Protein AF-M0MGM1-F1 (afdb_monomer_lite)

Sequence (401 aa):
MALGSRSSIDGRGARTNIEGAFANRRKSNYYCATPTTVWRVGTTRRAETRGRCGGGNDGGSGGGRSMRVAVVAGSTATARIEGISAAGADPAVMAHTPSADCEIVAYGRPVRSPVVPVSPSGCPTPAVVTRAVRELAGFETVVIDAGLAEPTAAPTVAVDAEPGRDVRTGRAVPGAREIFTAAEEYGRSLPDDELVIGETIPGGTTTARCVLAALGERRATSSSLPENPIALKRRVVGEALDTAEIAAGGAAGTPIAAVRAVGDPVLAAVAGLVTGATAGGTEVTLAGGTQLCAAAALARHAGVDAPLSLATTSFLAADKSADVEGLADDLGLDLTVTDPGFDRESHPALDAYVAGEAKEGVGMGGALALAERRGIPMADVRDHVVTIHDRLLATGSGVES

Secondary structure (DSSP, 8-state):
-------------------------------------EEE-----------------------PPPEEEEEEE--BGGGGSTTS-STTSSHHHHHHHHHHHHHHHHHSS-SSSSS--B-TT-PBPTHHHHHHHHHHH--EEEEEES--SS--SS-EEE--PPPBPPGGGS-S-TTHHHHHHHHHHHHHH---SEEEEEEE-TTHHHHHHHHHHHHT-------SSSS--HHHHHHHHHHHHHHTT--TTTTTT-HHHHHHHH--HHHHHHHHHHHHHHHTT-EEEEESSHHHHHHHHHHHHTT--S-EEEEEEHHHHH-TTT-HHHHHHHTTEEEEEE---GGGS--HHHHHHHTTSS-S-TTHHHHHHHHHHTT--HHHHHHHHHHHHHHHHHHHTT---

InterPro domains:
  IPR002805 Nicotinate-nucleotide-dimethylbenzimidazole phosphoribosyltransferase, archaeal type [MF_01086] (20-401)
  IPR002805 Nicotinate-nucleotide-dimethylbenzimidazole phosphoribosyltransferase, archaeal type [PTHR38811] (68-394)
  IPR002805 Nicotinate-nucleotide-dimethylbenzimidazole phosphoribosyltransferase, archaeal type [TIGR00303] (69-385)
  IPR003200 Nicotinate-nucleotide-dimethylbenzimidazole phosphoribosyltransferase [PF02277] (136-301)
  IPR036087 Nicotinate-nucleotide-dimethylbenzimidazole phosphoribosyltransferase-like superfamily [G3DSA:3.40.50.10210] (63-395)
  IPR036087 Nicotinate-nucleotide-dimethylbenzimidazole phosphoribosyltransferase-like superfamily [SSF52733] (82-381)

pLDDT: mean 82.81, std 24.6, range [22.56, 98.94]

Organism: NCBI:txid1227455

Structure (mmCIF, N/CA/C/O backbone):
data_AF-M0MGM1-F1
#
_entry.id   AF-M0MGM1-F1
#
loop_
_atom_site.group_PDB
_atom_site.id
_atom_site.type_symbol
_atom_site.label_atom_id
_atom_site.label_alt_id
_atom_site.label_comp_id
_atom_site.label_asym_id
_atom_site.label_entity_id
_atom_site.label_seq_id
_atom_site.pdbx_PDB_ins_code
_atom_site.Cartn_x
_atom_site.Cartn_y
_atom_site.Cartn_z
_atom_site.occupancy
_atom_site.B_iso_or_equiv
_atom_site.auth_seq_id
_atom_site.auth_comp_id
_atom_site.auth_asym_id
_atom_site.auth_atom_id
_atom_site.pdbx_PDB_model_num
ATOM 1 N N . MET A 1 1 ? 29.285 42.195 -41.428 1.00 35.41 1 MET A N 1
ATOM 2 C CA . MET A 1 1 ? 29.164 43.533 -42.045 1.00 35.41 1 MET A CA 1
ATOM 3 C C . MET A 1 1 ? 27.732 43.704 -42.508 1.00 35.41 1 MET A C 1
ATOM 5 O O . MET A 1 1 ? 27.214 42.815 -43.165 1.00 35.41 1 MET A O 1
ATOM 9 N N . ALA A 1 2 ? 27.096 44.775 -42.048 1.00 35.00 2 ALA A N 1
ATOM 10 C CA . ALA A 1 2 ? 25.670 45.045 -42.165 1.00 35.00 2 ALA A CA 1
ATOM 11 C C . ALA A 1 2 ? 25.324 45.864 -43.419 1.00 35.00 2 ALA A C 1
ATOM 13 O O . ALA A 1 2 ? 26.115 46.703 -43.839 1.00 35.00 2 ALA A O 1
ATOM 14 N N . LEU A 1 3 ? 24.103 45.679 -43.918 1.00 33.62 3 LEU A N 1
ATOM 15 C CA . LEU A 1 3 ? 23.302 46.619 -44.715 1.00 33.62 3 LEU A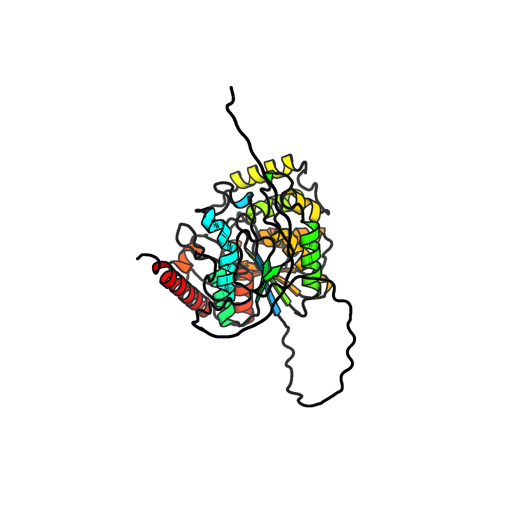 CA 1
ATOM 16 C C . LEU A 1 3 ? 21.886 46.488 -44.112 1.00 33.62 3 LEU A C 1
ATOM 18 O O . LEU A 1 3 ? 21.399 45.369 -44.001 1.00 33.62 3 LEU A O 1
ATOM 22 N N . GLY A 1 4 ? 21.303 47.491 -43.440 1.00 30.17 4 GLY A N 1
ATOM 23 C CA . GLY A 1 4 ? 20.755 48.741 -44.001 1.00 30.17 4 GLY A CA 1
ATOM 24 C C . GLY A 1 4 ? 19.317 48.455 -44.477 1.00 30.17 4 GLY A C 1
ATOM 25 O O . GLY A 1 4 ? 19.132 47.478 -45.182 1.00 30.17 4 GLY A O 1
ATOM 26 N N . SER A 1 5 ? 18.231 49.159 -44.149 1.00 33.50 5 SER A N 1
ATOM 27 C CA . SER A 1 5 ? 17.951 50.519 -43.650 1.00 33.50 5 SER A CA 1
ATOM 28 C C . SER A 1 5 ? 16.430 50.590 -43.337 1.00 33.50 5 SER A C 1
ATOM 30 O O . SER A 1 5 ? 15.666 49.903 -44.005 1.00 33.50 5 SER A O 1
ATOM 32 N N . ARG A 1 6 ? 15.973 51.217 -42.230 1.00 34.03 6 ARG A N 1
ATOM 33 C CA . ARG A 1 6 ? 15.228 52.517 -42.128 1.00 34.03 6 ARG A CA 1
ATOM 34 C C . ARG A 1 6 ? 14.110 52.708 -43.185 1.00 34.03 6 ARG A C 1
ATOM 36 O O . ARG A 1 6 ? 14.364 52.459 -44.349 1.00 34.03 6 ARG A O 1
ATOM 43 N N . SER A 1 7 ? 12.890 53.180 -42.905 1.00 31.62 7 SER A N 1
ATOM 44 C CA . SER A 1 7 ? 12.452 54.337 -42.092 1.00 31.62 7 SER A CA 1
ATOM 45 C C . SER A 1 7 ? 10.897 54.371 -42.050 1.00 31.62 7 SER A C 1
ATOM 47 O O . SER A 1 7 ? 10.275 54.109 -43.070 1.00 31.62 7 SER A O 1
ATOM 49 N N . SER A 1 8 ? 10.242 54.496 -40.888 1.00 30.30 8 SER A N 1
ATOM 50 C CA . SER A 1 8 ? 9.577 55.710 -40.343 1.00 30.30 8 SER A CA 1
ATOM 51 C C . SER A 1 8 ? 8.318 56.238 -41.067 1.00 30.30 8 SER A C 1
ATOM 53 O O . SER A 1 8 ? 8.416 56.635 -42.222 1.00 30.30 8 SER A O 1
ATOM 55 N N . ILE A 1 9 ? 7.206 56.398 -40.328 1.00 32.97 9 ILE A N 1
ATOM 56 C CA . ILE A 1 9 ? 6.513 57.674 -39.989 1.00 32.97 9 ILE A CA 1
ATOM 57 C C . ILE A 1 9 ? 5.045 57.397 -39.597 1.00 32.97 9 ILE A C 1
ATOM 59 O O . ILE A 1 9 ? 4.247 56.956 -40.411 1.00 32.97 9 ILE A O 1
ATOM 63 N N . ASP A 1 10 ? 4.778 57.620 -38.305 1.00 30.42 10 ASP A N 1
ATOM 64 C CA . ASP A 1 10 ? 3.805 58.559 -37.709 1.00 30.42 10 ASP A CA 1
ATOM 65 C C . ASP A 1 10 ? 2.316 58.547 -38.121 1.00 30.42 10 ASP A C 1
ATOM 67 O O . ASP A 1 10 ? 1.964 58.489 -39.293 1.00 30.42 10 ASP A O 1
ATOM 71 N N . GLY A 1 11 ? 1.432 58.748 -37.133 1.00 27.66 11 GLY A N 1
ATOM 72 C CA . GLY A 1 11 ? 0.037 59.114 -37.411 1.00 27.66 11 GLY A CA 1
ATOM 73 C C . GLY A 1 11 ? -0.999 58.722 -36.361 1.00 27.66 11 GLY A C 1
ATOM 74 O O . GLY A 1 11 ? -1.643 57.688 -36.454 1.00 27.66 11 GLY A O 1
ATOM 75 N N . ARG A 1 12 ? -1.183 59.600 -35.378 1.00 29.22 12 ARG A N 1
ATOM 76 C CA . ARG A 1 12 ? -2.162 59.581 -34.278 1.00 29.22 12 ARG A CA 1
ATOM 77 C C . ARG A 1 12 ? -3.621 59.313 -34.692 1.00 29.22 12 ARG A C 1
ATOM 79 O O . ARG A 1 12 ? -4.131 59.963 -35.592 1.00 29.22 12 ARG A O 1
ATOM 86 N N . GLY A 1 13 ? -4.318 58.572 -33.825 1.00 25.06 13 GLY A N 1
ATOM 87 C CA . GLY A 1 13 ? -5.551 59.035 -33.172 1.00 25.06 13 GLY A CA 1
ATOM 88 C C . GLY A 1 13 ? -6.889 58.759 -33.864 1.00 25.06 13 GLY A C 1
ATOM 89 O O . GLY A 1 13 ? -7.169 59.315 -34.911 1.00 25.06 13 GLY A O 1
ATOM 90 N N . ALA A 1 14 ? -7.769 58.018 -33.184 1.00 29.88 14 ALA A N 1
ATOM 91 C CA . ALA A 1 14 ? -9.125 58.462 -32.828 1.00 29.88 14 ALA A CA 1
ATOM 92 C C . ALA A 1 14 ? -9.877 57.339 -32.097 1.00 29.88 14 ALA A C 1
ATOM 94 O O . ALA A 1 14 ? -9.910 56.192 -32.529 1.00 29.88 14 ALA A O 1
ATOM 95 N N . ARG A 1 15 ? -10.496 57.703 -30.971 1.00 32.06 15 ARG A N 1
ATOM 96 C CA . ARG A 1 15 ? -11.532 56.923 -30.288 1.00 32.06 15 ARG A CA 1
ATOM 97 C C . ARG A 1 15 ? -12.812 56.957 -31.124 1.00 32.06 15 ARG A C 1
ATOM 99 O O . ARG A 1 15 ? -13.133 58.020 -31.645 1.00 32.06 15 ARG A O 1
ATOM 106 N N . THR A 1 16 ? -13.601 55.885 -31.115 1.00 29.53 16 THR A N 1
ATOM 107 C CA . THR A 1 16 ? -15.057 55.946 -30.859 1.00 29.53 16 THR A CA 1
ATOM 108 C C . THR A 1 16 ? -15.651 54.543 -30.725 1.00 29.53 16 THR A C 1
ATOM 110 O O . THR A 1 16 ? -15.369 53.649 -31.515 1.00 29.53 16 THR A O 1
ATOM 113 N N . ASN A 1 17 ? -16.461 54.382 -29.679 1.00 31.56 17 ASN A N 1
ATOM 114 C CA . ASN A 1 17 ? -17.414 53.293 -29.481 1.00 31.56 17 ASN A CA 1
ATOM 115 C C . ASN A 1 17 ? -18.491 53.322 -30.574 1.00 31.56 17 ASN A C 1
ATOM 117 O O . ASN A 1 17 ? -18.821 54.413 -31.027 1.00 31.56 17 ASN A O 1
ATOM 121 N N . ILE A 1 18 ? -19.109 52.173 -30.870 1.00 29.66 18 ILE A N 1
ATOM 122 C CA . ILE A 1 18 ? -20.564 52.026 -31.063 1.00 29.66 18 ILE A CA 1
ATOM 123 C C . ILE A 1 18 ? -20.944 50.546 -30.898 1.00 29.66 18 ILE A C 1
ATOM 125 O O . ILE A 1 18 ? -20.265 49.639 -31.376 1.00 29.66 18 ILE A O 1
ATOM 129 N N . GLU A 1 19 ? -22.030 50.353 -30.158 1.00 26.84 19 GLU A N 1
ATOM 130 C CA . GLU A 1 19 ? -22.733 49.110 -29.866 1.00 26.84 19 GLU A CA 1
ATOM 131 C C . GLU A 1 19 ? -23.503 48.554 -31.079 1.00 26.84 19 GLU A C 1
ATOM 133 O O . GLU A 1 19 ? -23.982 49.306 -31.923 1.00 26.84 19 GLU A O 1
ATOM 138 N N . GLY A 1 20 ? -23.760 47.239 -31.049 1.00 24.41 20 GLY A N 1
ATOM 139 C CA . GLY A 1 20 ? -25.045 46.671 -31.476 1.00 24.41 20 GLY A CA 1
ATOM 140 C C . GLY A 1 20 ? -25.093 45.958 -32.833 1.00 24.41 20 GLY A C 1
ATOM 141 O O . GLY A 1 20 ? -25.087 46.594 -33.877 1.00 24.41 20 GLY A O 1
ATOM 142 N N . ALA A 1 21 ? -25.276 44.630 -32.808 1.00 26.09 21 ALA A N 1
ATOM 143 C CA . ALA A 1 21 ? -26.542 43.974 -33.193 1.00 26.09 21 ALA A CA 1
ATOM 144 C C . ALA A 1 21 ? -26.353 42.500 -33.618 1.00 26.09 21 ALA A C 1
ATOM 146 O O . ALA A 1 21 ? -25.771 42.185 -34.648 1.00 26.09 21 ALA A O 1
ATOM 147 N N . PHE A 1 22 ? -26.912 41.617 -32.787 1.00 25.50 22 PHE A N 1
ATOM 148 C CA . PHE A 1 22 ? -27.789 40.488 -33.121 1.00 25.50 22 PHE A CA 1
ATOM 149 C C . PHE A 1 22 ? -27.536 39.592 -34.358 1.00 25.50 22 PHE A C 1
ATOM 151 O O . PHE A 1 22 ? -27.715 39.984 -35.503 1.00 25.50 22 PHE A O 1
ATOM 158 N N . ALA A 1 23 ? -27.425 38.297 -34.027 1.00 26.20 23 ALA A N 1
ATOM 159 C CA . ALA A 1 23 ? -28.222 37.178 -34.555 1.00 26.20 23 ALA A CA 1
ATOM 160 C C . ALA A 1 23 ? -27.504 36.102 -35.402 1.00 26.20 23 ALA A C 1
ATOM 162 O O . ALA A 1 23 ? -27.356 36.189 -36.613 1.00 26.20 23 ALA A O 1
ATOM 163 N N . ASN A 1 24 ? -27.313 34.970 -34.714 1.00 25.16 24 ASN A N 1
ATOM 164 C CA . ASN A 1 24 ? -27.809 33.647 -35.105 1.00 25.16 24 ASN A CA 1
ATOM 165 C C . ASN A 1 24 ? -26.990 32.834 -36.127 1.00 25.16 24 ASN A C 1
ATOM 167 O O . ASN A 1 24 ? -27.142 32.979 -37.336 1.00 25.16 24 ASN A O 1
ATOM 171 N N . ARG A 1 25 ? -26.261 31.831 -35.616 1.00 27.23 25 ARG A N 1
ATOM 172 C CA . ARG A 1 25 ? -26.292 30.449 -36.134 1.00 27.23 25 ARG A CA 1
ATOM 173 C C . ARG A 1 25 ? -25.736 29.472 -35.092 1.00 27.23 25 ARG A C 1
ATOM 175 O O . ARG A 1 25 ? -24.539 29.405 -34.847 1.00 27.23 25 ARG A O 1
ATOM 182 N N . ARG A 1 26 ? -26.644 28.701 -34.487 1.00 26.08 26 ARG A N 1
ATOM 183 C CA . ARG A 1 26 ? -26.350 27.457 -33.759 1.00 26.08 26 ARG A CA 1
ATOM 184 C C . ARG A 1 26 ? -25.961 26.362 -34.755 1.00 26.08 26 ARG A C 1
ATOM 186 O O . ARG A 1 26 ? -26.724 26.165 -35.694 1.00 26.08 26 ARG A O 1
ATOM 193 N N . LYS A 1 27 ? -24.883 25.619 -34.480 1.00 26.25 27 LYS A N 1
ATOM 194 C CA . LYS A 1 27 ? -24.746 24.139 -34.537 1.00 26.25 27 LYS A CA 1
ATOM 195 C C . LYS A 1 27 ? -23.504 23.800 -33.691 1.00 26.25 27 LYS A C 1
ATOM 197 O O . LYS A 1 27 ? -22.407 24.190 -34.050 1.00 26.25 27 LYS A O 1
ATOM 202 N N . SER A 1 28 ? -23.688 23.454 -32.417 1.00 25.02 28 SER A N 1
ATOM 203 C CA . SER A 1 28 ? -23.728 22.076 -31.899 1.00 25.02 28 SER A CA 1
ATOM 204 C C . SER A 1 28 ? -22.429 21.301 -32.131 1.00 25.02 28 SER A C 1
ATOM 206 O O . SER A 1 28 ? -22.225 20.784 -33.220 1.00 25.02 28 SER A O 1
ATOM 208 N N . ASN A 1 29 ? -21.612 21.204 -31.080 1.00 25.08 29 ASN A N 1
ATOM 209 C CA . ASN A 1 29 ? -20.919 19.981 -30.667 1.00 25.08 29 ASN A CA 1
ATOM 210 C C . ASN A 1 29 ? -20.598 20.122 -29.172 1.00 25.08 29 ASN A C 1
ATOM 212 O O . ASN A 1 29 ? -19.631 20.769 -28.781 1.00 25.08 29 ASN A O 1
ATOM 216 N N . TYR A 1 30 ? -21.480 19.572 -28.338 1.00 24.08 30 TYR A N 1
ATOM 217 C CA . TYR A 1 30 ? -21.225 19.366 -26.917 1.00 24.08 30 TYR A CA 1
ATOM 218 C C . TYR A 1 30 ? -20.343 18.124 -26.775 1.00 24.08 30 TYR A C 1
ATOM 220 O O . TYR A 1 30 ? -20.828 17.007 -26.928 1.00 24.08 30 TYR A O 1
ATOM 228 N N . TYR A 1 31 ? -19.063 18.315 -26.461 1.00 24.69 31 TYR A N 1
ATOM 229 C CA . TYR A 1 31 ? -18.330 17.321 -25.683 1.00 24.69 31 TYR A CA 1
ATOM 230 C C . TYR A 1 31 ? -18.716 17.538 -24.220 1.00 24.69 31 TYR A C 1
ATOM 232 O O . TYR A 1 31 ? -18.468 18.599 -23.647 1.00 24.69 31 TYR A O 1
ATOM 240 N N . CYS A 1 32 ? -19.390 16.551 -23.638 1.00 22.56 32 CYS A N 1
ATOM 241 C CA . CYS A 1 32 ? -19.709 16.522 -22.220 1.00 22.56 32 CYS A CA 1
ATOM 242 C C . CYS A 1 32 ? -18.419 16.203 -21.453 1.00 22.56 32 CYS A C 1
ATOM 244 O O . CYS A 1 32 ? -18.069 15.040 -21.281 1.00 22.56 32 CYS A O 1
ATOM 246 N N . ALA A 1 33 ? -17.683 17.232 -21.035 1.00 25.14 33 ALA A N 1
ATOM 247 C CA . ALA A 1 33 ? -16.652 17.076 -20.019 1.00 25.14 33 ALA A CA 1
ATOM 248 C C . ALA A 1 33 ? -17.358 16.810 -18.683 1.00 25.14 33 ALA A C 1
ATOM 250 O O . ALA A 1 33 ? -18.000 17.697 -18.121 1.00 25.14 33 ALA A O 1
ATOM 251 N N . THR A 1 34 ? -17.295 15.574 -18.196 1.00 27.64 34 THR A N 1
ATOM 252 C CA . THR A 1 34 ? -17.670 15.253 -16.816 1.00 27.64 34 THR A CA 1
ATOM 253 C C . THR A 1 34 ? -16.680 15.939 -15.871 1.00 27.64 34 THR A C 1
ATOM 255 O O . THR A 1 34 ? -15.474 15.747 -16.045 1.00 27.64 34 THR A O 1
ATOM 258 N N . PRO A 1 35 ? -17.126 16.736 -14.886 1.00 27.56 35 PRO A N 1
ATOM 259 C CA . PRO A 1 35 ? -16.214 17.349 -13.932 1.00 27.56 35 PRO A CA 1
ATOM 260 C C . PRO A 1 35 ? -15.644 16.277 -12.994 1.00 27.56 35 PRO A C 1
ATOM 262 O O . PRO A 1 35 ? -16.376 15.656 -12.223 1.00 27.56 35 PRO A O 1
ATOM 265 N N . THR A 1 36 ? -14.329 16.062 -13.048 1.00 37.78 36 THR A N 1
ATOM 266 C CA . THR A 1 36 ? -13.586 15.333 -12.014 1.00 37.78 36 THR A CA 1
ATOM 267 C C . THR A 1 36 ? -13.684 16.139 -10.721 1.00 37.78 36 THR A C 1
ATOM 269 O O . THR A 1 36 ? -13.197 17.268 -10.651 1.00 37.78 36 THR A O 1
ATOM 272 N N . THR A 1 37 ? -14.366 15.604 -9.710 1.00 34.66 37 THR A N 1
ATOM 273 C CA . THR A 1 37 ? -14.473 16.272 -8.408 1.00 34.66 37 THR A CA 1
ATOM 274 C C . THR A 1 37 ? -13.239 15.915 -7.588 1.00 34.66 37 THR A C 1
ATOM 276 O O . THR A 1 37 ? -13.119 14.784 -7.129 1.00 34.66 37 THR A O 1
ATOM 279 N N . VAL A 1 38 ? -12.318 16.867 -7.440 1.00 37.41 38 VAL A N 1
ATOM 280 C CA . VAL A 1 38 ? -11.164 16.770 -6.535 1.00 37.41 38 VAL A CA 1
ATOM 281 C C . VAL A 1 38 ? -11.527 17.492 -5.243 1.00 37.41 38 VAL A C 1
ATOM 283 O O . VAL A 1 38 ? -11.791 18.697 -5.264 1.00 37.41 38 VAL A O 1
ATOM 286 N N . TRP A 1 39 ? -11.537 16.776 -4.121 1.00 37.88 39 TRP A N 1
ATOM 287 C CA . TRP A 1 39 ? -11.698 17.387 -2.801 1.00 37.88 39 TRP A CA 1
ATOM 288 C C . TRP A 1 39 ? -10.316 17.703 -2.216 1.00 37.88 39 TRP A C 1
ATOM 290 O O . TRP A 1 39 ? -9.487 16.807 -2.062 1.00 37.88 39 TRP A O 1
ATOM 300 N N . ARG A 1 40 ? -10.062 18.982 -1.902 1.00 42.84 40 ARG A N 1
ATOM 301 C CA . ARG A 1 40 ? -8.882 19.421 -1.135 1.00 42.84 40 ARG A CA 1
ATOM 302 C C . ARG A 1 40 ? -9.238 19.512 0.345 1.00 42.84 40 ARG A C 1
ATOM 304 O O . ARG A 1 40 ? -10.251 20.122 0.690 1.00 42.84 40 ARG A O 1
ATOM 311 N N . VAL A 1 41 ? -8.387 18.966 1.208 1.00 35.94 41 VAL A N 1
ATOM 312 C CA . VAL A 1 41 ? -8.493 19.142 2.662 1.00 35.94 41 VAL A CA 1
ATOM 313 C C . VAL A 1 41 ? -8.094 20.585 2.992 1.00 35.94 41 VAL A C 1
ATOM 315 O O . VAL A 1 41 ? -6.965 21.001 2.756 1.00 35.94 41 VAL A O 1
ATOM 318 N N . GLY A 1 42 ? -9.050 21.390 3.461 1.00 35.84 42 GLY A N 1
ATOM 319 C CA . GLY A 1 42 ? -8.841 22.804 3.763 1.00 35.84 42 GLY A CA 1
ATOM 320 C C . GLY A 1 42 ? -9.768 23.294 4.873 1.00 35.84 42 GLY A C 1
ATOM 321 O O . GLY A 1 42 ? -10.986 23.172 4.779 1.00 35.84 42 GLY A O 1
ATOM 322 N N . THR A 1 43 ? -9.157 23.849 5.923 1.00 37.50 43 THR A N 1
ATOM 323 C CA . THR A 1 43 ? -9.750 24.411 7.154 1.00 37.50 43 THR A CA 1
ATOM 324 C C . THR A 1 43 ? -11.153 25.031 7.010 1.00 37.50 43 THR A C 1
ATOM 326 O O . THR A 1 43 ? -11.328 26.177 6.594 1.00 37.50 43 THR A O 1
ATOM 329 N N . THR A 1 44 ? -12.189 24.317 7.456 1.00 31.58 44 THR A N 1
ATOM 330 C CA . THR A 1 44 ? -13.541 24.882 7.566 1.00 31.58 44 THR A CA 1
ATOM 331 C C . THR A 1 44 ? -13.698 25.681 8.859 1.00 31.58 44 THR A C 1
ATOM 333 O O . THR A 1 44 ? -13.834 25.124 9.950 1.00 31.58 44 THR A O 1
ATOM 336 N N . ARG A 1 45 ? -13.751 27.014 8.731 1.00 29.64 45 ARG A N 1
ATOM 337 C CA . ARG A 1 45 ? -14.396 27.885 9.725 1.00 29.64 45 ARG A CA 1
ATOM 338 C C . ARG A 1 45 ? -15.882 27.524 9.812 1.00 29.64 45 ARG A C 1
ATOM 340 O O . ARG A 1 45 ? -16.562 27.463 8.791 1.00 29.64 45 ARG A O 1
ATOM 347 N N . ARG A 1 46 ? -16.380 27.333 11.039 1.00 27.47 46 ARG A N 1
ATOM 348 C CA . ARG A 1 46 ? -17.809 27.168 11.355 1.00 27.47 46 ARG A CA 1
ATOM 349 C C . ARG A 1 46 ? -18.632 28.304 10.744 1.00 27.47 46 ARG A C 1
ATOM 351 O O . ARG A 1 46 ? -18.430 29.463 11.101 1.00 27.47 46 ARG A O 1
ATOM 358 N N . ALA A 1 47 ? -19.604 27.953 9.911 1.00 26.34 47 ALA A N 1
ATOM 359 C CA . ALA A 1 47 ? -20.754 28.797 9.621 1.00 26.34 47 ALA A CA 1
ATOM 360 C C . ALA A 1 47 ? -21.958 28.230 10.383 1.00 26.34 47 ALA A C 1
ATOM 362 O O . ALA A 1 47 ? -22.451 27.146 10.078 1.00 26.34 47 ALA A O 1
ATOM 363 N N . GLU A 1 48 ? -22.405 28.949 11.413 1.00 29.52 48 GLU A N 1
ATOM 364 C CA . GLU A 1 48 ? -23.676 28.682 12.081 1.00 29.52 48 GLU A CA 1
ATOM 365 C C . GLU A 1 48 ? -24.829 28.967 11.115 1.00 29.52 48 GLU A C 1
ATOM 367 O O . GLU A 1 48 ? -24.968 30.078 10.606 1.00 29.52 48 GLU A O 1
ATOM 372 N N . THR A 1 49 ? -25.703 27.986 10.903 1.00 29.61 49 THR A N 1
ATOM 373 C CA . THR A 1 49 ? -27.042 28.225 10.357 1.00 29.61 49 THR A CA 1
ATOM 374 C C . THR A 1 49 ? -28.070 27.520 11.233 1.00 29.61 49 THR A C 1
ATOM 376 O O . THR A 1 49 ? -28.105 26.300 11.357 1.00 29.61 49 THR A O 1
ATOM 379 N N . ARG A 1 50 ? -28.904 28.328 11.898 1.00 31.50 50 ARG A N 1
ATOM 380 C CA . ARG A 1 50 ? -30.121 27.887 12.588 1.00 31.50 50 ARG A CA 1
ATOM 381 C C . ARG A 1 50 ? -31.197 27.577 11.545 1.00 31.50 50 ARG A C 1
ATOM 383 O O . ARG A 1 50 ? -31.501 28.437 10.724 1.00 31.50 50 ARG A O 1
ATOM 390 N N . GLY A 1 51 ? -31.833 26.409 11.645 1.00 27.78 51 GLY A N 1
ATOM 391 C CA . GLY A 1 51 ? -32.953 26.020 10.783 1.00 27.78 51 GLY A CA 1
ATOM 392 C C . GLY A 1 51 ? -33.792 24.872 11.354 1.00 27.78 51 GLY A C 1
ATOM 393 O O . GLY A 1 51 ? -33.479 23.715 11.136 1.00 27.78 51 GLY A O 1
ATOM 394 N N . ARG A 1 52 ? -34.826 25.257 12.112 1.00 28.09 52 ARG A N 1
ATOM 395 C CA . ARG A 1 52 ? -36.114 24.614 12.470 1.00 28.09 52 ARG A CA 1
ATOM 396 C C . ARG A 1 52 ? -36.401 23.122 12.168 1.00 28.09 52 ARG A C 1
ATOM 398 O O . ARG A 1 52 ? -36.267 22.646 11.050 1.00 28.09 52 ARG A O 1
ATOM 405 N N . CYS A 1 53 ? -37.005 22.489 13.179 1.00 31.08 53 CYS A N 1
ATOM 406 C CA . CYS A 1 53 ? -37.581 21.143 13.232 1.00 31.08 53 CYS A CA 1
ATOM 407 C C . CYS A 1 53 ? -38.670 20.832 12.186 1.00 31.08 53 CYS A C 1
ATOM 409 O O . CYS A 1 53 ? -39.545 21.660 11.926 1.00 31.08 53 CYS A O 1
ATOM 411 N N . GLY A 1 54 ? -38.699 19.570 11.751 1.00 27.44 54 GLY A N 1
ATOM 412 C CA . GLY A 1 54 ? -39.837 18.871 11.150 1.00 27.44 54 GLY A CA 1
ATOM 413 C C . GLY A 1 54 ? -39.631 17.363 11.332 1.00 27.44 54 GLY A C 1
ATOM 414 O O . GLY A 1 54 ? -38.581 16.854 10.959 1.00 27.44 54 GLY A O 1
ATOM 415 N N . GLY A 1 55 ? -40.567 16.690 12.006 1.00 28.61 55 GLY A N 1
ATOM 416 C CA . GLY A 1 55 ? -40.438 15.295 12.431 1.00 28.61 55 GLY A CA 1
ATOM 417 C C . GLY A 1 55 ? -40.930 14.259 11.417 1.00 28.61 55 GLY A C 1
ATOM 418 O O . GLY A 1 55 ? -41.662 14.584 10.485 1.00 28.61 55 GLY A O 1
ATOM 419 N N . GLY A 1 56 ? -40.572 13.004 11.703 1.00 26.89 56 GLY A N 1
ATOM 420 C CA . GLY A 1 56 ? -41.166 11.792 11.141 1.00 26.89 56 GLY A CA 1
ATOM 421 C C . GLY A 1 56 ? -40.235 11.017 10.212 1.00 26.89 56 GLY A C 1
ATOM 422 O O . GLY A 1 56 ? -40.178 11.313 9.026 1.00 26.89 56 GLY A O 1
ATOM 423 N N . ASN A 1 57 ? -39.537 10.004 10.730 1.00 31.62 57 ASN A N 1
ATOM 424 C CA . ASN A 1 57 ? -39.946 8.599 10.615 1.00 31.62 57 ASN A CA 1
ATOM 425 C C . ASN A 1 57 ? -38.870 7.744 11.309 1.00 31.62 57 ASN A C 1
ATOM 427 O O . ASN A 1 57 ? -37.779 7.561 10.770 1.00 31.62 57 ASN A O 1
ATOM 431 N N . ASP A 1 58 ? -39.170 7.240 12.506 1.00 40.41 58 ASP A N 1
ATOM 432 C CA . ASP A 1 58 ? -38.317 6.287 13.219 1.00 40.41 58 ASP A CA 1
ATOM 433 C C . ASP A 1 58 ? -38.433 4.915 12.537 1.00 40.41 58 ASP A C 1
ATOM 435 O O . ASP A 1 58 ? -39.200 4.041 12.939 1.00 40.41 58 ASP A O 1
ATOM 439 N N . GLY A 1 59 ? -37.696 4.753 11.438 1.00 33.19 59 GLY A N 1
ATOM 440 C CA . GLY A 1 59 ? -37.365 3.460 10.855 1.00 33.19 59 GLY A CA 1
ATOM 441 C C . GLY A 1 59 ? -36.066 2.978 11.487 1.00 33.19 59 GLY A C 1
ATOM 442 O O . GLY A 1 59 ? -35.031 3.611 11.303 1.00 33.19 59 GLY A O 1
ATOM 443 N N . GLY A 1 60 ? -36.135 1.900 12.269 1.00 38.03 60 GLY A N 1
ATOM 444 C CA . GLY A 1 60 ? -35.029 1.381 13.071 1.00 38.03 60 GLY A CA 1
ATOM 445 C C . GLY A 1 60 ? -33.701 1.304 12.317 1.00 38.03 60 GLY A C 1
ATOM 446 O O . GLY A 1 60 ? -33.517 0.470 11.433 1.00 38.03 60 GLY A O 1
ATOM 447 N N . SER A 1 61 ? -32.755 2.149 12.723 1.00 40.69 61 SER A N 1
ATOM 448 C CA . SER A 1 61 ? -31.346 2.008 12.389 1.00 40.69 61 SER A CA 1
ATOM 449 C C . SER A 1 61 ? -30.787 0.841 13.198 1.00 40.69 61 SER A C 1
ATOM 451 O O . SER A 1 61 ? -30.376 1.005 14.349 1.00 40.69 61 SER A O 1
ATOM 453 N N . GLY A 1 62 ? -30.783 -0.355 12.613 1.00 38.41 62 GLY A N 1
ATOM 454 C CA . GLY A 1 62 ? -29.814 -1.365 13.016 1.00 38.41 62 GLY A CA 1
ATOM 455 C C . GLY A 1 62 ? -28.436 -0.743 12.822 1.00 38.41 62 GLY A C 1
ATOM 456 O O . GLY A 1 62 ? -28.027 -0.534 11.683 1.00 38.41 62 GLY A O 1
ATOM 457 N N . GLY A 1 63 ? -27.794 -0.339 13.920 1.00 41.44 63 GLY A N 1
ATOM 458 C CA . GLY A 1 63 ? -26.491 0.322 13.932 1.00 41.44 63 GLY A CA 1
ATOM 459 C C . GLY A 1 63 ? -25.404 -0.632 13.458 1.00 41.44 63 GLY A C 1
ATOM 460 O O . GLY A 1 63 ? -24.680 -1.204 14.265 1.00 41.44 63 GLY A O 1
ATOM 461 N N . GLY A 1 64 ? -25.340 -0.864 12.149 1.00 63.47 64 GLY A N 1
ATOM 462 C CA . GLY A 1 64 ? -24.196 -1.498 11.519 1.00 63.47 64 GLY A CA 1
ATOM 463 C C . GLY A 1 64 ? -23.010 -0.549 11.624 1.00 63.47 64 GLY A C 1
ATOM 464 O O . GLY A 1 64 ? -23.152 0.635 11.320 1.00 63.47 64 GLY A O 1
ATOM 465 N N . ARG A 1 65 ? -21.862 -1.066 12.067 1.00 82.06 65 ARG A N 1
ATOM 466 C CA . ARG A 1 65 ? -20.600 -0.321 12.065 1.00 82.06 65 ARG A CA 1
ATOM 467 C C . ARG A 1 65 ? -20.313 0.165 10.645 1.00 82.06 65 ARG A C 1
ATOM 469 O O . ARG A 1 65 ? -20.325 -0.629 9.703 1.00 82.06 65 ARG A O 1
ATOM 476 N N . SER A 1 66 ? -20.107 1.465 10.495 1.00 90.75 66 SER A N 1
ATOM 477 C CA . SER A 1 66 ? -19.754 2.095 9.226 1.00 90.75 66 SER A CA 1
ATOM 478 C C . SER A 1 66 ? -18.300 1.778 8.870 1.00 90.75 66 SER A C 1
ATOM 480 O O . SER A 1 66 ? -17.425 1.817 9.730 1.00 90.75 66 SER A O 1
ATOM 482 N N . MET A 1 67 ? -18.041 1.414 7.613 1.00 94.69 67 MET A N 1
ATOM 483 C CA . MET A 1 67 ? -16.715 0.988 7.163 1.00 94.69 67 MET A CA 1
ATOM 484 C C . MET A 1 67 ? -16.392 1.572 5.797 1.00 94.69 67 MET A C 1
ATOM 486 O O . MET A 1 67 ? -17.249 1.600 4.906 1.00 94.69 67 MET A O 1
ATOM 490 N N . ARG A 1 68 ? -15.131 1.971 5.624 1.00 95.56 68 ARG A N 1
ATOM 491 C CA . ARG A 1 68 ? -14.595 2.455 4.354 1.00 95.56 68 ARG A CA 1
ATOM 492 C C . ARG A 1 68 ? -13.317 1.733 3.970 1.00 95.56 68 ARG A C 1
ATOM 494 O O . ARG A 1 68 ? -12.436 1.531 4.802 1.00 95.56 68 ARG A O 1
ATOM 501 N N . VAL A 1 69 ? -13.179 1.439 2.680 1.00 98.06 69 VAL A N 1
ATOM 502 C CA . VAL A 1 69 ? -11.910 0.998 2.096 1.00 98.06 69 VAL A CA 1
ATOM 503 C C . VAL A 1 69 ? -11.214 2.196 1.449 1.00 98.06 69 VAL A C 1
ATOM 505 O O . VAL A 1 69 ? -11.746 2.818 0.531 1.00 98.06 69 VAL A O 1
ATOM 508 N N . ALA A 1 70 ? -10.022 2.543 1.918 1.00 98.25 70 ALA A N 1
ATOM 509 C CA . ALA A 1 70 ? -9.172 3.557 1.311 1.00 98.25 70 ALA A CA 1
ATOM 510 C C . ALA A 1 70 ? -8.077 2.892 0.471 1.00 98.25 70 ALA A C 1
ATOM 512 O O . ALA A 1 70 ? -7.407 1.985 0.949 1.00 98.25 70 ALA A O 1
ATOM 513 N N . VAL A 1 71 ? -7.857 3.361 -0.756 1.00 98.62 71 VAL A N 1
ATOM 514 C CA . VAL A 1 71 ? -6.687 2.987 -1.565 1.00 98.62 71 VAL A CA 1
ATOM 515 C C . VAL A 1 71 ? -5.796 4.213 -1.698 1.00 98.62 71 VAL A C 1
ATOM 517 O O . VAL A 1 71 ? -6.176 5.195 -2.338 1.00 98.62 71 VAL A O 1
ATOM 520 N N . VAL A 1 72 ? -4.621 4.171 -1.073 1.00 98.81 72 VAL A N 1
ATOM 521 C CA . VAL A 1 72 ? -3.617 5.233 -1.179 1.00 98.81 72 VAL A CA 1
ATOM 522 C C . VAL A 1 72 ? -2.757 4.967 -2.408 1.00 98.81 72 VAL A C 1
ATOM 524 O O . VAL A 1 72 ? -2.064 3.955 -2.483 1.00 98.81 72 VAL A O 1
ATOM 527 N N . ALA A 1 73 ? -2.825 5.859 -3.388 1.00 98.38 73 ALA A N 1
ATOM 528 C CA . ALA A 1 73 ? -2.211 5.662 -4.690 1.00 98.38 73 ALA A CA 1
ATOM 529 C C . ALA A 1 73 ? -1.096 6.676 -4.924 1.00 98.38 73 ALA A C 1
ATOM 531 O O . ALA A 1 73 ? -1.249 7.864 -4.636 1.00 98.38 73 ALA A O 1
ATOM 532 N N . GLY A 1 74 ? 0.028 6.217 -5.465 1.00 97.75 74 GLY A N 1
ATOM 533 C CA . GLY A 1 74 ? 1.145 7.100 -5.758 1.00 97.75 74 GLY A CA 1
ATOM 534 C C . GLY A 1 74 ? 2.201 6.450 -6.633 1.00 97.75 74 GLY A C 1
ATOM 535 O O . GLY A 1 74 ? 2.095 5.306 -7.066 1.00 97.75 74 GLY A O 1
ATOM 536 N N . SER A 1 75 ? 3.235 7.216 -6.943 1.00 97.00 75 SER A N 1
ATOM 537 C CA . SER A 1 75 ? 4.328 6.785 -7.807 1.00 97.00 75 SER A CA 1
ATOM 538 C C . SER A 1 75 ? 5.675 7.125 -7.188 1.00 97.00 75 SER A C 1
ATOM 540 O O . SER A 1 75 ? 5.804 8.081 -6.425 1.00 97.00 75 SER A O 1
ATOM 542 N N . THR A 1 76 ? 6.708 6.360 -7.541 1.00 96.69 76 THR A N 1
ATOM 543 C CA . THR A 1 76 ? 8.092 6.663 -7.165 1.00 96.69 76 THR A CA 1
ATOM 544 C C . THR A 1 76 ? 9.052 6.374 -8.312 1.00 96.69 76 THR A C 1
ATOM 546 O O . THR A 1 76 ? 8.952 5.353 -8.994 1.00 96.69 76 THR A O 1
ATOM 549 N N . ALA A 1 77 ? 10.038 7.250 -8.509 1.00 95.38 77 ALA A N 1
ATOM 550 C CA . ALA A 1 77 ? 11.118 7.020 -9.462 1.00 95.38 77 ALA A CA 1
ATOM 551 C C . ALA A 1 77 ? 12.005 5.822 -9.072 1.00 95.38 77 ALA A C 1
ATOM 553 O O . ALA A 1 77 ? 12.682 5.278 -9.940 1.00 95.38 77 ALA A O 1
ATOM 554 N N . THR A 1 78 ? 11.939 5.343 -7.822 1.00 94.81 78 THR A N 1
ATOM 555 C CA . THR A 1 78 ? 12.586 4.088 -7.385 1.00 94.81 78 THR A CA 1
ATOM 556 C C . THR A 1 78 ? 12.123 2.885 -8.209 1.00 94.81 78 THR A C 1
ATOM 558 O O . THR A 1 78 ? 12.892 1.957 -8.448 1.00 94.81 78 THR A O 1
ATOM 561 N N . ALA A 1 79 ? 10.887 2.912 -8.712 1.00 91.50 79 ALA A N 1
ATOM 562 C CA . ALA A 1 79 ? 10.353 1.858 -9.565 1.00 91.50 79 ALA A CA 1
ATOM 563 C C . ALA A 1 79 ? 11.069 1.752 -10.926 1.00 91.50 79 ALA A C 1
ATOM 565 O O . ALA A 1 79 ? 10.994 0.712 -11.569 1.00 91.50 79 ALA A O 1
ATOM 566 N N . ARG A 1 80 ? 11.788 2.805 -11.354 1.00 90.44 80 ARG A N 1
ATOM 567 C CA . ARG A 1 80 ? 12.554 2.844 -12.616 1.00 90.44 80 ARG A CA 1
ATOM 568 C C . ARG A 1 80 ? 13.914 2.152 -12.521 1.00 90.44 80 ARG A C 1
ATOM 570 O O . ARG A 1 80 ? 14.617 2.064 -13.524 1.00 90.44 80 ARG A O 1
ATOM 577 N N . ILE A 1 81 ? 14.311 1.697 -11.333 1.00 90.25 81 ILE A N 1
ATOM 578 C CA . ILE A 1 81 ? 15.520 0.892 -11.169 1.00 90.25 81 ILE A CA 1
ATOM 579 C C . ILE A 1 81 ? 15.268 -0.466 -11.829 1.00 90.25 81 ILE A C 1
ATOM 581 O O . ILE A 1 81 ? 14.354 -1.197 -11.446 1.00 90.25 81 ILE A O 1
ATOM 585 N N . GLU A 1 82 ? 16.084 -0.800 -12.824 1.00 85.94 82 GLU A N 1
ATOM 586 C CA . GLU A 1 82 ? 15.969 -2.049 -13.574 1.00 85.94 82 GLU A CA 1
ATOM 587 C C . GLU A 1 82 ? 15.962 -3.266 -12.634 1.00 85.94 82 GLU A C 1
ATOM 589 O O . GLU A 1 82 ? 16.814 -3.399 -11.753 1.00 85.94 82 GLU A O 1
ATOM 594 N N . GLY A 1 83 ? 14.970 -4.145 -12.803 1.00 80.75 83 GLY A N 1
ATOM 595 C CA . GLY A 1 83 ? 14.818 -5.365 -12.008 1.00 80.75 83 GLY A CA 1
ATOM 596 C C . GLY A 1 83 ? 14.209 -5.186 -10.609 1.00 80.75 83 GLY A C 1
ATOM 597 O O . GLY A 1 83 ? 14.151 -6.164 -9.869 1.00 80.75 83 GLY A O 1
ATOM 598 N N . ILE A 1 84 ? 13.751 -3.986 -10.215 1.00 82.12 84 ILE A N 1
ATOM 599 C CA . ILE A 1 84 ? 13.125 -3.763 -8.893 1.00 82.12 84 ILE A CA 1
ATOM 600 C C . ILE A 1 84 ? 11.630 -4.107 -8.843 1.00 82.12 84 ILE A C 1
ATOM 602 O O . ILE A 1 84 ? 11.153 -4.549 -7.796 1.00 82.12 84 ILE A O 1
ATOM 606 N N . SER A 1 85 ? 10.881 -3.894 -9.924 1.00 74.38 85 SER A N 1
ATOM 607 C CA . SER A 1 85 ? 9.417 -4.006 -9.921 1.00 74.38 85 SER A CA 1
ATOM 608 C C . SER A 1 85 ? 8.908 -4.801 -11.119 1.00 74.38 85 SER A C 1
ATOM 610 O O . SER A 1 85 ? 9.345 -4.565 -12.242 1.00 74.38 85 SER A O 1
ATOM 612 N N . ALA A 1 86 ? 7.940 -5.693 -10.884 1.00 66.62 86 ALA A N 1
ATOM 613 C CA . ALA A 1 86 ? 7.209 -6.383 -11.951 1.00 66.62 86 ALA A CA 1
ATOM 614 C C . ALA A 1 86 ? 6.213 -5.464 -12.676 1.00 66.62 86 ALA A C 1
ATOM 616 O O . ALA A 1 86 ? 5.919 -5.674 -13.849 1.00 66.62 86 ALA A O 1
ATOM 617 N N . ALA A 1 87 ? 5.711 -4.429 -11.990 1.00 57.16 87 ALA A N 1
ATOM 618 C CA . ALA A 1 87 ? 4.629 -3.555 -12.455 1.00 57.16 87 ALA A CA 1
ATOM 619 C C . ALA A 1 87 ? 5.021 -2.613 -13.617 1.00 57.16 87 ALA A C 1
ATOM 621 O O . ALA A 1 87 ? 4.310 -1.649 -13.889 1.00 57.16 87 ALA A O 1
ATOM 622 N N . GLY A 1 88 ? 6.170 -2.841 -14.261 1.00 50.88 88 GLY A N 1
ATOM 623 C CA . GLY A 1 88 ? 6.789 -1.880 -15.166 1.00 50.88 88 GLY A CA 1
ATOM 624 C C . GLY A 1 88 ? 7.791 -2.461 -16.151 1.00 50.88 88 GLY A C 1
ATOM 625 O O . GLY A 1 88 ? 8.829 -1.848 -16.377 1.00 50.88 88 GLY A O 1
ATOM 626 N N . ALA A 1 89 ? 7.480 -3.602 -16.772 1.00 55.81 89 ALA A N 1
ATOM 627 C CA . ALA A 1 89 ? 8.231 -4.041 -17.956 1.00 55.81 89 ALA A CA 1
ATOM 628 C C . ALA A 1 89 ? 8.228 -2.992 -19.086 1.00 55.81 89 ALA A C 1
ATOM 630 O O . ALA A 1 89 ? 9.142 -2.973 -19.904 1.00 55.81 89 ALA A O 1
ATOM 631 N N . ASP A 1 90 ? 7.253 -2.077 -19.067 1.00 68.94 90 ASP A N 1
ATOM 632 C CA . ASP A 1 90 ? 7.288 -0.810 -19.786 1.00 68.94 90 ASP A CA 1
ATOM 633 C C . ASP A 1 90 ? 7.172 0.365 -18.783 1.00 68.94 90 ASP A C 1
ATOM 635 O O . ASP A 1 90 ? 6.148 0.497 -18.100 1.00 68.94 90 ASP A O 1
ATOM 639 N N . PRO A 1 91 ? 8.196 1.238 -18.668 1.00 69.75 91 PRO A N 1
ATOM 640 C CA . PRO A 1 91 ? 8.161 2.418 -17.806 1.00 69.75 91 PRO A CA 1
ATOM 641 C C . PRO A 1 91 ? 6.996 3.380 -18.076 1.00 69.75 91 PRO A C 1
ATOM 643 O O . PRO A 1 91 ? 6.584 4.084 -17.152 1.00 69.75 91 PRO A O 1
ATOM 646 N N . ALA A 1 92 ? 6.473 3.431 -19.307 1.00 71.50 92 ALA A N 1
ATOM 647 C CA . ALA A 1 92 ? 5.302 4.236 -19.647 1.00 71.50 92 ALA A CA 1
ATOM 648 C C . ALA A 1 92 ? 4.025 3.624 -19.052 1.00 71.50 92 ALA A C 1
ATOM 650 O O . ALA A 1 92 ? 3.243 4.329 -18.420 1.00 71.50 92 ALA A O 1
ATOM 651 N N . VAL A 1 93 ? 3.860 2.301 -19.155 1.00 77.44 93 VAL A N 1
ATOM 652 C CA . VAL A 1 93 ? 2.743 1.562 -18.535 1.00 77.44 93 VAL A CA 1
ATOM 653 C C . VAL A 1 93 ? 2.794 1.674 -17.012 1.00 77.44 93 VAL A C 1
ATOM 655 O O . VAL A 1 93 ? 1.777 1.941 -16.377 1.00 77.44 93 VAL A O 1
ATOM 658 N N . MET A 1 94 ? 3.988 1.566 -16.425 1.00 84.06 94 MET A N 1
ATOM 659 C CA . MET A 1 94 ? 4.194 1.656 -14.977 1.00 84.06 94 MET A CA 1
ATOM 660 C C . MET A 1 94 ? 3.673 2.963 -14.368 1.00 84.06 94 MET A C 1
ATOM 662 O O . MET A 1 94 ? 3.153 2.953 -13.253 1.00 84.06 94 MET A O 1
ATOM 666 N N . ALA A 1 95 ? 3.822 4.086 -15.080 1.00 88.69 95 ALA A N 1
ATOM 667 C CA . ALA A 1 95 ? 3.350 5.390 -14.617 1.00 88.69 95 ALA A CA 1
ATOM 668 C C . ALA A 1 95 ? 1.816 5.458 -14.521 1.00 88.69 95 ALA A C 1
ATOM 670 O O . ALA A 1 95 ? 1.289 6.187 -13.682 1.00 88.69 95 ALA A O 1
ATOM 671 N N . HIS A 1 96 ? 1.114 4.668 -15.339 1.00 91.38 96 HIS A N 1
ATOM 672 C CA . HIS A 1 96 ? -0.343 4.575 -15.347 1.00 91.38 96 HIS A CA 1
ATOM 673 C C . HIS A 1 96 ? -0.900 3.508 -14.397 1.00 91.38 96 HIS A C 1
ATOM 675 O O . HIS A 1 96 ? -2.086 3.574 -14.075 1.00 91.38 96 HIS A O 1
ATOM 681 N N . THR A 1 97 ? -0.087 2.549 -13.936 1.00 91.62 97 THR A N 1
ATOM 682 C CA . THR A 1 97 ? -0.548 1.419 -13.108 1.00 91.62 97 THR A CA 1
ATOM 683 C C . THR A 1 97 ? -1.375 1.856 -11.891 1.00 91.62 97 THR A C 1
ATOM 685 O O . THR A 1 97 ? -2.526 1.429 -11.805 1.00 91.62 97 THR A O 1
ATOM 688 N N . PRO A 1 98 ? -0.896 2.759 -11.009 1.00 95.25 98 PRO A N 1
ATOM 689 C CA . PRO A 1 98 ? -1.689 3.216 -9.863 1.00 95.25 98 PRO A CA 1
ATOM 690 C C . PRO A 1 98 ? -3.037 3.829 -10.264 1.00 95.25 98 PRO A C 1
ATOM 692 O O . PRO A 1 98 ? -4.071 3.562 -9.657 1.00 95.25 98 PRO A O 1
ATOM 695 N N . SER A 1 99 ? -3.045 4.631 -11.327 1.00 95.69 99 SER A N 1
ATOM 696 C CA . SER A 1 99 ? -4.231 5.340 -11.810 1.00 95.69 99 SER A CA 1
ATOM 697 C C . SER A 1 99 ? -5.264 4.378 -12.389 1.00 95.69 99 SER A C 1
ATOM 699 O O . SER A 1 99 ? -6.465 4.551 -12.163 1.00 95.69 99 SER A O 1
ATOM 701 N N . ALA A 1 100 ? -4.791 3.356 -13.105 1.00 94.94 100 ALA A N 1
ATOM 702 C CA . ALA A 1 100 ? -5.601 2.285 -13.660 1.00 94.94 100 ALA A CA 1
ATOM 703 C C . ALA A 1 100 ? -6.163 1.367 -12.568 1.00 94.94 100 ALA A C 1
ATOM 705 O O . ALA A 1 100 ? -7.337 1.011 -12.635 1.00 94.94 100 ALA A O 1
ATOM 706 N N . ASP A 1 101 ? -5.373 1.038 -11.542 1.00 96.31 101 ASP A N 1
ATOM 707 C CA . ASP A 1 101 ? -5.829 0.268 -10.380 1.00 96.31 101 ASP A CA 1
ATOM 708 C C . ASP A 1 101 ? -7.004 0.973 -9.692 1.00 96.31 101 ASP A C 1
ATOM 710 O O . ASP A 1 101 ? -8.051 0.366 -9.451 1.00 96.31 101 ASP A O 1
ATOM 714 N N . CYS A 1 102 ? -6.879 2.282 -9.453 1.00 97.44 102 CYS A N 1
ATOM 715 C CA . CYS A 1 102 ? -7.954 3.098 -8.891 1.00 97.44 102 CYS A CA 1
ATOM 716 C C . CYS A 1 102 ? -9.220 3.085 -9.764 1.00 97.44 102 CYS A C 1
ATOM 718 O O . CYS A 1 102 ? -10.333 2.967 -9.246 1.00 97.44 102 CYS A O 1
ATOM 720 N N . GLU A 1 103 ? -9.072 3.177 -11.088 1.00 97.12 103 GLU A N 1
ATOM 721 C CA . GLU A 1 103 ? -10.194 3.115 -12.034 1.00 97.12 103 GLU A CA 1
ATOM 722 C C . GLU A 1 103 ? -10.845 1.731 -12.074 1.00 97.12 103 GLU A C 1
ATOM 724 O O . GLU A 1 103 ? -12.070 1.634 -12.117 1.00 97.12 103 GLU A O 1
ATOM 729 N N . ILE A 1 104 ? -10.062 0.655 -11.996 1.00 96.62 104 ILE A N 1
ATOM 730 C CA . ILE A 1 104 ? -10.577 -0.716 -11.937 1.00 96.62 104 ILE A CA 1
ATOM 731 C C . ILE A 1 104 ? -11.372 -0.924 -10.648 1.00 96.62 104 ILE A C 1
ATOM 733 O O . ILE A 1 104 ? -12.502 -1.408 -10.710 1.00 96.62 104 ILE A O 1
ATOM 737 N N . VAL A 1 105 ? -10.870 -0.485 -9.492 1.00 97.69 105 VAL A N 1
ATOM 738 C CA . VAL A 1 105 ? -11.624 -0.567 -8.230 1.00 97.69 105 VAL A CA 1
ATOM 739 C C . VAL A 1 105 ? -12.922 0.255 -8.307 1.00 97.69 105 VAL A C 1
ATOM 741 O O . VAL A 1 105 ? -14.005 -0.243 -7.966 1.00 97.69 105 VAL A O 1
ATOM 744 N N . ALA A 1 106 ? -12.862 1.484 -8.827 1.00 96.06 106 ALA A N 1
ATOM 745 C CA . ALA A 1 106 ? -14.012 2.389 -8.894 1.00 96.06 106 ALA A CA 1
ATOM 746 C C . ALA A 1 106 ? -15.065 1.967 -9.937 1.00 96.06 106 ALA A C 1
ATOM 748 O O . ALA A 1 106 ? -16.263 1.918 -9.634 1.00 96.06 106 ALA A O 1
ATOM 749 N N . TYR A 1 107 ? -14.632 1.586 -11.139 1.00 94.81 107 TYR A N 1
ATOM 750 C CA . TYR A 1 107 ? -15.475 1.431 -12.332 1.00 94.81 107 TYR A CA 1
ATOM 751 C C . TYR A 1 107 ? -15.440 0.039 -12.968 1.00 94.81 107 TYR A C 1
ATOM 753 O O . TYR A 1 107 ? -16.238 -0.242 -13.860 1.00 94.81 107 TYR A O 1
ATOM 761 N N . GLY A 1 108 ? -14.547 -0.843 -12.522 1.00 93.75 108 GLY A N 1
ATOM 762 C CA . GLY A 1 108 ? -14.398 -2.196 -13.055 1.00 93.75 108 GLY A CA 1
ATOM 763 C C . GLY A 1 108 ? -13.630 -2.260 -14.373 1.00 93.75 108 GLY A C 1
ATOM 764 O O . GLY A 1 108 ? -13.620 -3.325 -14.992 1.00 93.75 108 GLY A O 1
ATOM 765 N N . ARG A 1 109 ? -13.045 -1.131 -14.803 1.00 93.06 109 ARG A N 1
ATOM 766 C CA . ARG A 1 109 ? -12.181 -0.968 -15.981 1.00 93.06 109 ARG A CA 1
ATOM 767 C C . ARG A 1 109 ? -11.404 0.353 -15.935 1.00 93.06 109 ARG A C 1
ATOM 769 O O . ARG A 1 109 ? -11.911 1.302 -15.332 1.00 93.06 109 ARG A O 1
ATOM 776 N N . PRO A 1 110 ? -10.258 0.453 -16.632 1.00 91.75 110 PRO A N 1
ATOM 777 C CA . PRO A 1 110 ? -9.674 1.740 -16.982 1.00 91.75 110 PRO A CA 1
ATOM 778 C C . PRO A 1 110 ? -10.673 2.623 -17.743 1.00 91.75 110 PRO A C 1
ATOM 780 O O . PRO A 1 110 ? -11.464 2.149 -18.562 1.00 91.75 110 PRO A O 1
ATOM 783 N N . VAL A 1 111 ? -10.646 3.915 -17.448 1.00 90.94 111 VAL A N 1
ATOM 784 C CA . VAL A 1 111 ? -11.448 4.969 -18.078 1.00 90.94 111 VAL A CA 1
ATOM 785 C C . VAL A 1 111 ? -10.541 6.018 -18.710 1.00 90.94 111 VAL A C 1
ATOM 787 O O . VAL A 1 111 ? -10.809 6.449 -19.830 1.00 90.94 111 VAL A O 1
ATOM 790 N N . ARG A 1 112 ? -9.485 6.440 -18.005 1.00 87.56 112 ARG A N 1
ATOM 791 C CA . ARG A 1 112 ? -8.496 7.401 -18.508 1.00 87.56 112 ARG A CA 1
ATOM 792 C C . ARG A 1 112 ? -7.140 6.755 -18.726 1.00 87.56 112 ARG A C 1
ATOM 794 O O . ARG A 1 112 ? -6.440 7.173 -19.647 1.00 87.56 112 ARG A O 1
ATOM 801 N N . SER A 1 113 ? -6.772 5.762 -17.915 1.00 82.81 113 SER A N 1
ATOM 802 C CA . SER A 1 113 ? -5.561 4.997 -18.190 1.00 82.81 113 SER A CA 1
ATOM 803 C C . SER A 1 113 ? -5.686 4.309 -19.558 1.00 82.81 113 SER A C 1
ATOM 805 O O . SER A 1 113 ? -6.703 3.660 -19.819 1.00 82.81 113 SER A O 1
ATOM 807 N N . PRO A 1 114 ? -4.671 4.422 -20.433 1.00 80.44 114 PRO A N 1
ATOM 808 C CA . PRO A 1 114 ? -4.699 3.809 -21.758 1.00 80.44 114 PRO A CA 1
ATOM 809 C C . PRO A 1 114 ? -4.514 2.286 -21.715 1.00 80.44 114 PRO A C 1
ATOM 811 O O . PRO A 1 114 ? -4.632 1.626 -22.742 1.00 80.44 114 PRO A O 1
ATOM 814 N N . VAL A 1 115 ? -4.188 1.731 -20.545 1.00 76.12 115 VAL A N 1
ATOM 815 C CA . VAL A 1 115 ? -3.760 0.342 -20.372 1.00 76.12 115 VAL A CA 1
ATOM 816 C C . VAL A 1 115 ? -4.418 -0.298 -19.154 1.00 76.12 115 VAL A C 1
ATOM 818 O O . VAL A 1 115 ? -4.663 0.358 -18.136 1.00 76.12 115 VAL A O 1
ATOM 821 N N . VAL A 1 116 ? -4.680 -1.600 -19.263 1.00 80.56 116 VAL A N 1
ATOM 822 C CA . VAL A 1 116 ? -4.983 -2.473 -18.124 1.00 80.56 116 VAL A CA 1
ATOM 823 C C . VAL A 1 116 ? -3.645 -2.973 -17.575 1.00 80.56 116 VAL A C 1
ATOM 825 O O . VAL A 1 116 ? -2.885 -3.559 -18.347 1.00 80.56 116 VAL A O 1
ATOM 828 N N . PRO A 1 117 ? -3.322 -2.765 -16.286 1.00 74.44 117 PRO A N 1
ATOM 829 C CA . PRO A 1 117 ? -2.081 -3.273 -15.725 1.00 74.44 117 PRO A CA 1
ATOM 830 C C . PRO A 1 117 ? -2.113 -4.800 -15.670 1.00 74.44 117 PRO A C 1
ATOM 832 O O . PRO A 1 117 ? -2.939 -5.401 -14.980 1.00 74.44 117 PRO A O 1
ATOM 835 N N . VAL A 1 118 ? -1.192 -5.407 -16.407 1.00 76.00 118 VAL A N 1
ATOM 836 C CA . VAL A 1 118 ? -0.912 -6.841 -16.410 1.00 76.00 118 VAL A CA 1
ATOM 837 C C . VAL A 1 118 ? 0.597 -7.033 -16.326 1.00 76.00 118 VAL A C 1
ATOM 839 O O . VAL A 1 118 ? 1.362 -6.236 -16.880 1.00 76.00 118 VAL A O 1
ATOM 842 N N . SER A 1 119 ? 1.044 -8.061 -15.607 1.00 68.50 119 SER A N 1
ATOM 843 C CA . SER A 1 119 ? 2.460 -8.437 -15.621 1.00 68.50 119 SER A CA 1
ATOM 844 C C . SER A 1 119 ? 2.860 -8.949 -17.017 1.00 68.50 119 SER A C 1
ATOM 846 O O . SER A 1 119 ? 1.995 -9.295 -17.826 1.00 68.50 119 SER A O 1
ATOM 848 N N . PRO A 1 120 ? 4.165 -9.058 -17.327 1.00 64.81 120 PRO A N 1
ATOM 849 C CA . PRO A 1 120 ? 4.626 -9.633 -18.594 1.00 64.81 120 PRO A CA 1
ATOM 850 C C . PRO A 1 120 ? 4.140 -11.059 -18.875 1.00 64.81 120 PRO A C 1
ATOM 852 O O . PRO A 1 120 ? 4.083 -11.454 -20.036 1.00 64.81 120 PRO A O 1
ATOM 855 N N . SER A 1 121 ? 3.806 -11.835 -17.840 1.00 64.44 121 SER A N 1
ATOM 856 C CA . SER A 1 121 ? 3.247 -13.185 -17.984 1.00 64.44 121 SER A CA 1
ATOM 857 C C . SER A 1 121 ? 1.719 -13.192 -18.125 1.00 64.44 121 SER A C 1
ATOM 859 O O . SER A 1 121 ? 1.134 -14.252 -18.337 1.00 64.44 121 SER A O 1
ATOM 861 N N . GLY A 1 122 ? 1.073 -12.025 -18.023 1.00 71.69 122 GLY A N 1
ATOM 862 C CA . GLY A 1 122 ? -0.378 -11.871 -18.086 1.00 71.69 122 GLY A CA 1
ATOM 863 C C . GLY A 1 122 ? -1.085 -11.890 -16.729 1.00 71.69 122 GLY A C 1
ATOM 864 O O . GLY A 1 122 ? -2.312 -11.903 -16.713 1.00 71.69 122 GLY A O 1
ATOM 865 N N . CYS A 1 123 ? -0.361 -11.861 -15.600 1.00 79.94 123 CYS A N 1
ATOM 866 C CA . CYS A 1 123 ? -0.986 -11.777 -14.276 1.00 79.94 123 CYS A CA 1
ATOM 867 C C . CYS A 1 123 ? -1.798 -10.475 -14.152 1.00 79.94 123 CYS A C 1
ATOM 869 O O . CYS A 1 123 ? -1.215 -9.396 -14.330 1.00 79.94 123 CYS A O 1
ATOM 871 N N . PRO A 1 124 ? -3.111 -10.526 -13.854 1.00 87.38 124 PRO A N 1
ATOM 872 C CA . PRO A 1 124 ? -3.885 -9.312 -13.652 1.00 87.38 124 PRO A CA 1
ATOM 873 C C . PRO A 1 124 ? -3.465 -8.577 -12.384 1.00 87.38 124 PRO A C 1
ATOM 875 O O . PRO A 1 124 ? -2.988 -9.165 -11.418 1.00 87.38 124 PRO A O 1
ATOM 878 N N . THR A 1 125 ? -3.693 -7.266 -12.374 1.00 92.50 125 THR A N 1
ATOM 879 C CA . THR A 1 125 ? -3.525 -6.463 -11.161 1.00 92.50 125 THR A CA 1
ATOM 880 C C . THR A 1 125 ? -4.411 -6.962 -10.003 1.00 92.50 125 THR A C 1
ATOM 882 O O . THR A 1 125 ? -5.589 -7.277 -10.223 1.00 92.50 125 THR A O 1
ATOM 885 N N . PRO A 1 126 ? -3.918 -6.919 -8.746 1.00 95.44 126 PRO A N 1
ATOM 886 C CA . PRO A 1 126 ? -4.728 -7.131 -7.541 1.00 95.44 126 PRO A CA 1
ATOM 887 C C . PRO A 1 126 ? -5.983 -6.254 -7.454 1.00 95.44 126 PRO A C 1
ATOM 889 O O . PRO A 1 126 ? -6.949 -6.636 -6.792 1.00 95.44 126 PRO A O 1
ATOM 892 N N . ALA A 1 127 ? -6.028 -5.126 -8.177 1.00 96.62 127 ALA A N 1
ATOM 893 C CA . ALA A 1 127 ? -7.228 -4.301 -8.298 1.00 96.62 127 ALA A CA 1
ATOM 894 C C . ALA A 1 127 ? -8.448 -5.091 -8.801 1.00 96.62 127 ALA A C 1
ATOM 896 O O . ALA A 1 127 ? -9.572 -4.774 -8.414 1.00 96.62 127 ALA A O 1
ATOM 897 N N . VAL A 1 128 ? -8.245 -6.127 -9.629 1.00 96.38 128 VAL A N 1
ATOM 898 C CA . VAL A 1 128 ? -9.318 -7.019 -10.096 1.00 96.38 128 VAL A CA 1
ATOM 899 C C . VAL A 1 128 ? -9.948 -7.771 -8.925 1.00 96.38 128 VAL A C 1
ATOM 901 O O . VAL A 1 128 ? -11.172 -7.841 -8.840 1.00 96.38 128 VAL A O 1
ATOM 904 N N . VAL A 1 129 ? -9.139 -8.267 -7.987 1.00 97.81 129 VAL A N 1
ATOM 905 C CA . VAL A 1 129 ? -9.626 -8.994 -6.806 1.00 97.81 129 VAL A CA 1
ATOM 906 C C . VAL A 1 129 ? -10.332 -8.052 -5.840 1.00 97.81 129 VAL A C 1
ATOM 908 O O . VAL A 1 129 ? -11.462 -8.324 -5.433 1.00 97.81 129 VAL A O 1
ATOM 911 N N . THR A 1 130 ? -9.732 -6.896 -5.542 1.00 98.44 130 THR A N 1
ATOM 912 C CA . THR A 1 130 ? -10.383 -5.863 -4.722 1.00 98.44 130 THR A CA 1
ATOM 913 C C . THR A 1 130 ? -11.720 -5.440 -5.329 1.00 98.44 130 THR A C 1
ATOM 915 O O . THR A 1 130 ? -12.718 -5.308 -4.618 1.00 98.44 130 THR A O 1
ATOM 918 N N . ARG A 1 131 ? -11.775 -5.271 -6.656 1.00 97.88 131 ARG A N 1
ATOM 919 C CA . ARG A 1 131 ? -13.007 -4.955 -7.379 1.00 97.88 131 ARG A CA 1
ATOM 920 C C . ARG A 1 131 ? -14.037 -6.077 -7.285 1.00 97.88 131 ARG A C 1
ATOM 922 O O . ARG A 1 131 ? -15.211 -5.776 -7.074 1.00 97.88 131 ARG A O 1
ATOM 929 N N . ALA A 1 132 ? -13.620 -7.330 -7.442 1.00 98.06 132 ALA A N 1
ATOM 930 C CA . ALA A 1 132 ? -14.516 -8.474 -7.375 1.00 98.06 132 ALA A CA 1
ATOM 931 C C . ALA A 1 132 ? -15.226 -8.523 -6.018 1.00 98.06 132 ALA A C 1
ATOM 933 O O . ALA A 1 132 ? -16.455 -8.503 -5.943 1.00 98.06 132 ALA A O 1
ATOM 934 N N . VAL A 1 133 ? -14.456 -8.455 -4.932 1.00 98.38 133 VAL A N 1
ATOM 935 C CA . VAL A 1 133 ? -15.034 -8.400 -3.589 1.00 98.38 133 VAL A CA 1
ATOM 936 C C . VAL A 1 133 ? -15.911 -7.162 -3.428 1.00 98.38 133 VAL A C 1
ATOM 938 O O . VAL A 1 133 ? -16.998 -7.269 -2.872 1.00 98.38 133 VAL A O 1
ATOM 941 N N . ARG A 1 134 ? -15.490 -5.989 -3.917 1.00 97.56 134 ARG A N 1
ATOM 942 C CA . ARG A 1 134 ? -16.298 -4.768 -3.812 1.00 97.56 134 ARG A CA 1
ATOM 943 C C . ARG A 1 134 ? 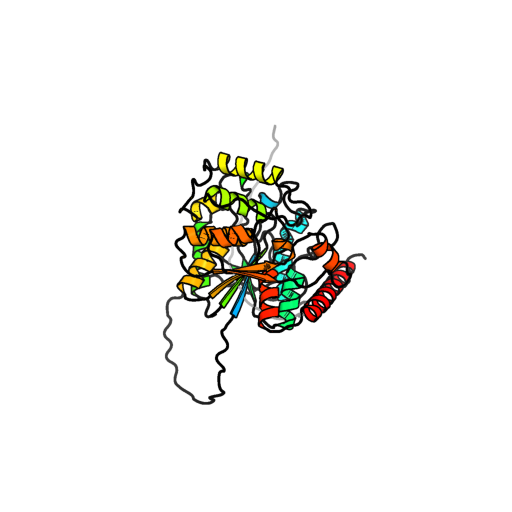-17.686 -4.935 -4.422 1.00 97.56 134 ARG A C 1
ATOM 945 O O . ARG A 1 134 ? -18.655 -4.497 -3.810 1.00 97.56 134 ARG A O 1
ATOM 952 N N . GLU A 1 135 ? -17.791 -5.537 -5.606 1.00 97.62 135 GLU A N 1
ATOM 953 C CA . GLU A 1 135 ? -19.082 -5.764 -6.266 1.00 97.62 135 GLU A CA 1
ATOM 954 C C . GLU A 1 135 ? -19.966 -6.756 -5.492 1.00 97.62 135 GLU A C 1
ATOM 956 O O . GLU A 1 135 ? -21.176 -6.555 -5.430 1.00 97.62 135 GLU A O 1
ATOM 961 N N . LEU A 1 136 ? -19.372 -7.772 -4.857 1.00 97.88 136 LEU A N 1
ATOM 962 C CA . LEU A 1 136 ? -20.100 -8.769 -4.061 1.00 97.88 136 LEU A CA 1
ATOM 963 C C . LEU A 1 136 ? -20.506 -8.244 -2.675 1.00 97.88 136 LEU A C 1
ATOM 965 O O . LEU A 1 136 ? -21.600 -8.516 -2.188 1.00 97.88 136 LEU A O 1
ATOM 969 N N . ALA A 1 137 ? -19.622 -7.490 -2.025 1.00 95.69 137 ALA A N 1
ATOM 970 C CA . ALA A 1 137 ? -19.802 -7.005 -0.665 1.00 95.69 137 ALA A CA 1
ATOM 971 C C . ALA A 1 137 ? -20.521 -5.652 -0.605 1.00 95.69 137 ALA A C 1
ATOM 973 O O . ALA A 1 137 ? -21.185 -5.375 0.390 1.00 95.69 137 ALA A O 1
ATOM 974 N N . GLY A 1 138 ? -20.378 -4.792 -1.615 1.00 94.25 138 GLY A N 1
ATOM 975 C CA . GLY A 1 138 ? -20.965 -3.451 -1.632 1.00 94.25 138 GLY A CA 1
ATOM 976 C C . GLY A 1 138 ? -20.329 -2.483 -0.628 1.00 94.25 138 GLY A C 1
ATOM 977 O O . GLY A 1 138 ? -21.047 -1.730 0.024 1.00 94.25 138 GLY A O 1
ATOM 978 N N . PHE A 1 139 ? -19.004 -2.525 -0.440 1.00 94.62 139 PHE A N 1
ATOM 979 C CA . PHE A 1 139 ? -18.309 -1.551 0.414 1.00 94.62 139 PHE A CA 1
ATOM 980 C C . PHE A 1 139 ? -17.982 -0.243 -0.323 1.00 94.62 139 PHE A C 1
ATOM 982 O O . PHE A 1 139 ? -17.706 -0.224 -1.530 1.00 94.62 139 PHE A O 1
ATOM 989 N N . GLU A 1 140 ? -17.972 0.854 0.435 1.00 93.25 140 GLU A N 1
ATOM 990 C CA . GLU A 1 140 ? -17.573 2.173 -0.049 1.00 93.25 140 GLU A CA 1
ATOM 991 C C . GLU A 1 140 ? -16.054 2.276 -0.183 1.00 93.25 140 GLU A C 1
ATOM 993 O O . GLU A 1 140 ? -15.299 1.779 0.659 1.00 93.25 140 GLU A O 1
ATOM 998 N N . THR A 1 141 ? -15.607 2.951 -1.243 1.00 94.88 141 THR A N 1
ATOM 999 C CA . THR A 1 141 ? -14.184 3.148 -1.533 1.00 94.88 141 THR A CA 1
ATOM 1000 C C . THR A 1 141 ? -13.834 4.616 -1.653 1.00 94.88 141 THR A C 1
ATOM 1002 O O . THR A 1 141 ? -14.549 5.363 -2.319 1.00 94.88 141 THR A O 1
ATOM 1005 N N . VAL A 1 142 ? -12.679 5.002 -1.122 1.00 96.75 142 VAL A N 1
ATOM 1006 C CA . VAL A 1 142 ? -12.057 6.296 -1.408 1.00 96.75 142 VAL A CA 1
ATOM 1007 C C . VAL A 1 142 ? -10.636 6.107 -1.913 1.00 96.75 142 VAL A C 1
ATOM 1009 O O . VAL A 1 142 ? -9.884 5.294 -1.385 1.00 96.75 142 VAL A O 1
ATOM 1012 N N . VAL A 1 143 ? -10.259 6.868 -2.935 1.00 98.25 143 VAL A N 1
ATOM 1013 C CA . VAL A 1 143 ? -8.872 6.930 -3.398 1.00 98.25 143 VAL A CA 1
ATOM 1014 C C . VAL A 1 143 ? -8.212 8.157 -2.789 1.00 98.25 143 VAL A C 1
ATOM 1016 O O . VAL A 1 143 ? -8.769 9.255 -2.845 1.00 98.25 143 VAL A O 1
ATOM 1019 N N . ILE A 1 144 ? -7.028 7.978 -2.214 1.00 98.56 144 ILE A N 1
ATOM 1020 C CA . ILE A 1 144 ? -6.191 9.077 -1.731 1.00 98.56 144 ILE A CA 1
ATOM 1021 C C . ILE A 1 144 ? -5.035 9.232 -2.714 1.00 98.56 144 ILE A C 1
ATOM 1023 O O . ILE A 1 144 ? -4.226 8.318 -2.862 1.00 98.56 144 ILE A O 1
ATOM 1027 N N . ASP A 1 145 ? -4.974 10.376 -3.391 1.00 98.44 145 ASP A N 1
ATOM 1028 C CA . ASP A 1 145 ? -3.877 10.708 -4.297 1.00 98.44 145 ASP A CA 1
ATOM 1029 C C . ASP A 1 145 ? -2.691 11.231 -3.484 1.00 98.44 145 ASP A C 1
ATOM 1031 O O . ASP A 1 145 ? -2.678 12.378 -3.022 1.00 98.44 145 ASP A O 1
ATOM 1035 N N . ALA A 1 146 ? -1.715 10.346 -3.296 1.00 98.19 146 ALA A N 1
ATOM 1036 C CA . ALA A 1 146 ? -0.451 10.595 -2.627 1.00 98.19 146 ALA A CA 1
ATOM 1037 C C . ALA A 1 146 ? 0.694 10.770 -3.640 1.00 98.19 146 ALA A C 1
ATOM 1039 O O . ALA A 1 146 ? 1.833 10.431 -3.344 1.00 98.19 146 ALA A O 1
ATOM 1040 N N . GLY A 1 147 ? 0.424 11.310 -4.829 1.00 97.19 147 GLY A N 1
ATOM 1041 C CA . GLY A 1 147 ? 1.456 11.632 -5.816 1.00 97.19 147 GLY A CA 1
ATOM 1042 C C . GLY A 1 147 ? 1.450 10.653 -6.980 1.00 97.19 147 GLY A C 1
ATOM 1043 O O . GLY A 1 147 ? 2.463 10.012 -7.277 1.00 97.19 147 GLY A O 1
ATOM 1044 N N . LEU A 1 148 ? 0.291 10.516 -7.621 1.00 96.69 148 LEU A N 1
ATOM 1045 C CA . LEU A 1 148 ? 0.146 9.832 -8.901 1.00 96.69 148 LEU A CA 1
ATOM 1046 C C . LEU A 1 148 ? 0.999 10.517 -9.984 1.00 96.69 148 LEU A C 1
ATOM 1048 O O . LEU A 1 148 ? 0.939 11.732 -10.158 1.00 96.69 148 LEU A O 1
ATOM 1052 N N . ALA A 1 149 ? 1.785 9.742 -10.740 1.00 95.00 149 ALA A N 1
ATOM 1053 C CA . ALA A 1 149 ? 2.512 10.276 -11.897 1.00 95.00 149 ALA A CA 1
ATOM 1054 C C . ALA A 1 149 ? 1.566 10.645 -13.047 1.00 95.00 149 ALA A C 1
ATOM 1056 O O . ALA A 1 149 ? 1.790 11.633 -13.743 1.00 95.00 149 ALA A O 1
ATOM 1057 N N . GLU A 1 150 ? 0.507 9.856 -13.221 1.00 94.62 150 GLU A N 1
ATOM 1058 C CA . GLU A 1 150 ? -0.516 10.055 -14.237 1.00 94.62 150 GLU A CA 1
ATOM 1059 C C . GLU A 1 150 ? -1.885 10.205 -13.571 1.00 94.62 150 GLU A C 1
ATOM 1061 O O . GLU A 1 150 ? -2.207 9.494 -12.622 1.00 94.62 150 GLU A O 1
ATOM 1066 N N . PRO A 1 151 ? -2.744 11.112 -14.035 1.00 93.12 151 PRO A N 1
ATOM 1067 C CA . PRO A 1 151 ? -4.019 11.360 -13.379 1.00 93.12 151 PRO A CA 1
ATOM 1068 C C . PRO A 1 151 ? -5.011 10.204 -13.575 1.00 93.12 151 PRO A C 1
ATOM 1070 O O . PRO A 1 151 ? -5.104 9.617 -14.652 1.00 93.12 151 PRO A O 1
ATOM 1073 N N . THR A 1 152 ? -5.825 9.942 -12.552 1.00 94.94 152 THR A N 1
ATOM 1074 C CA . THR A 1 152 ? -6.919 8.958 -12.584 1.00 94.94 152 THR A CA 1
ATOM 1075 C C . THR A 1 152 ? -8.275 9.623 -12.854 1.00 94.94 152 THR A C 1
ATOM 1077 O O . THR A 1 152 ? -8.485 10.800 -12.551 1.00 94.94 152 THR A O 1
ATOM 1080 N N . ALA A 1 153 ? -9.211 8.882 -13.444 1.00 95.25 153 ALA A N 1
ATOM 1081 C CA . ALA A 1 153 ? -10.626 9.244 -13.511 1.00 95.25 153 ALA A CA 1
ATOM 1082 C C . ALA A 1 153 ? -11.409 8.825 -12.256 1.00 95.25 153 ALA A C 1
ATOM 1084 O O . ALA A 1 153 ? -12.572 9.214 -12.112 1.00 95.25 153 ALA A O 1
ATOM 1085 N N . ALA A 1 154 ? -10.827 8.006 -11.373 1.00 95.56 154 ALA A N 1
ATOM 1086 C CA . ALA A 1 154 ? -11.446 7.674 -10.095 1.00 95.56 154 ALA A CA 1
ATOM 1087 C C . ALA A 1 154 ? -11.581 8.943 -9.225 1.00 95.56 154 ALA A C 1
ATOM 1089 O O . ALA A 1 154 ? -10.719 9.820 -9.300 1.00 95.56 154 ALA A O 1
ATOM 1090 N N . PRO A 1 155 ? -12.636 9.084 -8.405 1.00 94.94 155 PRO A N 1
ATOM 1091 C CA . PRO A 1 155 ? -12.741 10.209 -7.482 1.00 94.94 155 PRO A CA 1
ATOM 1092 C C . PRO A 1 155 ? -11.634 10.119 -6.428 1.00 94.94 155 PRO A C 1
ATOM 1094 O O . PRO A 1 155 ? -11.487 9.077 -5.787 1.00 94.94 155 PRO A O 1
ATOM 1097 N N . THR A 1 156 ? -10.884 11.206 -6.235 1.00 96.69 156 THR A N 1
ATOM 1098 C CA . THR A 1 156 ? -9.761 11.248 -5.292 1.00 96.69 156 THR A CA 1
ATOM 1099 C C . THR A 1 156 ? -9.924 12.325 -4.223 1.00 96.69 156 THR A C 1
ATOM 1101 O O . THR A 1 156 ? -10.524 13.385 -4.435 1.00 96.69 156 THR A O 1
ATOM 1104 N N . VAL A 1 157 ? -9.334 12.048 -3.063 1.00 97.25 157 VAL A N 1
ATOM 1105 C CA . VAL A 1 157 ? -8.948 13.048 -2.066 1.00 97.25 157 VAL A CA 1
ATOM 1106 C C . VAL A 1 157 ? -7.455 13.292 -2.233 1.00 97.25 157 VAL A C 1
ATOM 1108 O O . VAL A 1 157 ? -6.665 12.353 -2.166 1.00 97.25 157 VAL A O 1
ATOM 1111 N N . ALA A 1 158 ? -7.062 14.538 -2.477 1.00 93.88 158 ALA A N 1
ATOM 1112 C CA . ALA A 1 158 ? -5.657 14.880 -2.660 1.00 93.88 158 ALA A CA 1
ATOM 1113 C C . ALA A 1 158 ? -5.013 15.256 -1.321 1.00 93.88 158 ALA A C 1
ATOM 1115 O O . ALA A 1 158 ? -5.577 16.048 -0.563 1.00 93.88 158 ALA A O 1
ATOM 1116 N N . VAL A 1 159 ? -3.804 14.748 -1.075 1.00 95.19 159 VAL A N 1
ATOM 1117 C CA . VAL A 1 159 ? -2.931 15.188 0.032 1.00 95.19 159 VAL A CA 1
ATOM 1118 C C . VAL A 1 159 ? -1.792 16.092 -0.463 1.00 95.19 159 VAL A C 1
ATOM 1120 O O . VAL A 1 159 ? -0.747 16.182 0.174 1.00 95.19 159 VAL A O 1
ATOM 1123 N N . ASP A 1 160 ? -2.007 16.745 -1.618 1.00 89.56 160 ASP A N 1
ATOM 1124 C CA . ASP A 1 160 ? -1.083 17.674 -2.294 1.00 89.56 160 ASP A CA 1
ATOM 1125 C C . ASP A 1 160 ? 0.362 17.128 -2.387 1.00 89.56 160 ASP A C 1
ATOM 1127 O O . ASP A 1 160 ? 1.351 17.827 -2.158 1.00 89.56 160 ASP A O 1
ATOM 1131 N N . ALA A 1 161 ? 0.472 15.838 -2.712 1.00 94.25 161 ALA A N 1
ATOM 1132 C CA . ALA A 1 161 ? 1.729 15.120 -2.853 1.00 94.25 161 ALA A CA 1
ATOM 1133 C C . ALA A 1 161 ? 2.256 15.160 -4.294 1.00 94.25 161 ALA A C 1
ATOM 1135 O O . ALA A 1 161 ? 1.496 15.093 -5.256 1.00 94.25 161 ALA A O 1
ATOM 1136 N N . GLU A 1 162 ? 3.579 15.176 -4.428 1.00 96.69 162 GLU A N 1
ATOM 1137 C CA . GLU A 1 162 ? 4.278 14.941 -5.695 1.00 96.69 162 GLU A CA 1
ATOM 1138 C C . GLU A 1 162 ? 4.784 13.491 -5.752 1.00 96.69 162 GLU A C 1
ATOM 1140 O O . GLU A 1 162 ? 5.074 12.914 -4.693 1.00 96.69 162 GLU A O 1
ATOM 1145 N N . PRO A 1 163 ? 4.979 12.906 -6.951 1.00 97.69 163 PRO A N 1
ATOM 1146 C CA . PRO A 1 163 ? 5.607 11.598 -7.084 1.00 97.69 163 PRO A CA 1
ATOM 1147 C C . PRO A 1 163 ? 6.950 11.514 -6.345 1.00 97.69 163 PRO A C 1
ATOM 1149 O O . PRO A 1 163 ? 7.790 12.420 -6.400 1.00 97.69 163 PRO A O 1
ATOM 1152 N N . GLY A 1 164 ? 7.175 10.384 -5.676 1.00 98.12 164 GLY A N 1
ATOM 1153 C CA . GLY A 1 164 ? 8.408 10.100 -4.957 1.00 98.12 164 GLY A CA 1
ATOM 1154 C C . GLY A 1 164 ? 9.621 10.089 -5.886 1.00 98.12 164 GLY A C 1
ATOM 1155 O O . GLY A 1 164 ? 9.572 9.617 -7.024 1.00 98.12 164 GLY A O 1
ATOM 1156 N N . ARG A 1 165 ? 10.749 10.588 -5.391 1.00 98.12 165 ARG A N 1
ATOM 1157 C CA . ARG A 1 165 ? 12.036 10.502 -6.087 1.00 98.12 165 ARG A CA 1
ATOM 1158 C C . ARG A 1 165 ? 12.668 9.129 -5.860 1.00 98.12 165 ARG A C 1
ATOM 1160 O O . ARG A 1 165 ? 12.169 8.307 -5.097 1.00 98.12 165 ARG A O 1
ATOM 1167 N N . ASP A 1 166 ? 13.776 8.885 -6.548 1.00 97.56 166 ASP A N 1
ATOM 1168 C CA . ASP A 1 166 ? 14.588 7.694 -6.323 1.00 97.56 166 ASP A CA 1
ATOM 1169 C C . ASP A 1 166 ? 15.186 7.753 -4.908 1.00 97.56 166 ASP A C 1
ATOM 1171 O O . ASP A 1 166 ? 15.779 8.768 -4.522 1.00 97.56 166 ASP A O 1
ATOM 1175 N N . VAL A 1 167 ? 15.024 6.681 -4.130 1.00 97.88 167 VAL A N 1
ATOM 1176 C CA . VAL A 1 167 ? 15.544 6.581 -2.755 1.00 97.88 167 VAL A CA 1
ATOM 1177 C C . VAL A 1 167 ? 17.053 6.790 -2.662 1.00 97.88 167 VAL A C 1
ATOM 1179 O O . VAL A 1 167 ? 17.538 7.279 -1.646 1.00 97.88 167 VAL A O 1
ATOM 1182 N N . ARG A 1 168 ? 17.798 6.521 -3.738 1.00 97.44 168 ARG A N 1
ATOM 1183 C CA . ARG A 1 168 ? 19.253 6.722 -3.814 1.00 97.44 168 ARG A CA 1
ATOM 1184 C C . ARG A 1 168 ? 19.664 8.193 -3.834 1.00 97.44 168 ARG A C 1
ATOM 1186 O O . ARG A 1 168 ? 20.838 8.504 -3.737 1.00 97.44 168 ARG A O 1
ATOM 1193 N N . THR A 1 169 ? 18.710 9.120 -3.943 1.00 96.62 169 THR A N 1
ATOM 1194 C CA . THR A 1 169 ? 18.984 10.566 -3.867 1.00 96.62 169 THR A CA 1
ATOM 1195 C C . THR A 1 169 ? 19.164 11.084 -2.437 1.00 96.62 169 THR A C 1
ATOM 1197 O O . THR A 1 169 ? 19.500 12.255 -2.268 1.00 96.62 169 THR A O 1
ATOM 1200 N N . GLY A 1 170 ? 18.860 10.276 -1.411 1.00 94.25 170 GLY A N 1
ATOM 1201 C CA . GLY A 1 170 ? 18.861 10.692 0.001 1.00 94.25 170 GLY A CA 1
ATOM 1202 C C . GLY A 1 170 ? 17.767 11.707 0.369 1.00 94.25 170 GLY A C 1
ATOM 1203 O O . GLY A 1 170 ? 17.712 12.198 1.497 1.00 94.25 170 GLY A O 1
ATOM 1204 N N . ARG A 1 171 ? 16.884 12.054 -0.577 1.00 96.88 171 ARG A N 1
ATOM 1205 C CA . ARG A 1 171 ? 15.755 12.972 -0.377 1.00 96.88 171 ARG A CA 1
ATOM 1206 C C . ARG A 1 171 ? 14.558 12.545 -1.229 1.00 96.88 171 ARG A C 1
ATOM 1208 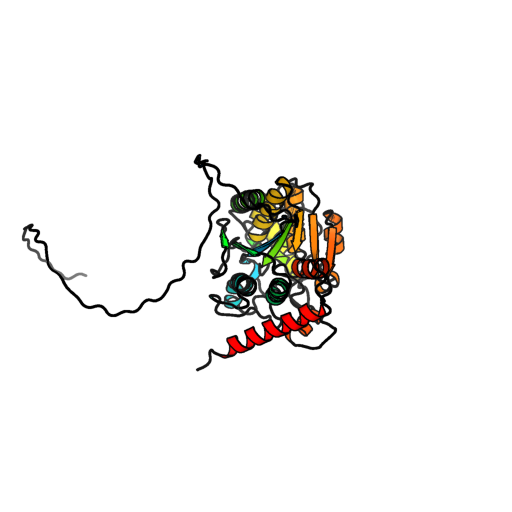O O . ARG A 1 171 ? 14.082 13.312 -2.072 1.00 96.88 171 ARG A O 1
ATOM 1215 N N . ALA A 1 172 ? 14.099 11.315 -1.008 1.00 97.88 172 ALA A N 1
ATOM 1216 C CA . ALA A 1 172 ? 13.027 10.668 -1.757 1.00 97.88 172 ALA A CA 1
ATOM 1217 C C . ALA A 1 172 ? 11.697 11.445 -1.726 1.00 97.88 172 ALA A C 1
ATOM 1219 O O . ALA A 1 172 ? 11.041 11.584 -2.757 1.00 97.88 172 ALA A O 1
ATOM 1220 N N . VAL A 1 173 ? 11.321 12.004 -0.570 1.00 98.56 173 VAL A N 1
ATOM 1221 C CA . VAL A 1 173 ? 10.015 12.658 -0.372 1.00 98.56 173 VAL A CA 1
ATOM 1222 C C . VAL A 1 173 ? 10.196 14.025 0.296 1.00 98.56 173 VAL A C 1
ATOM 1224 O O . VAL A 1 173 ? 10.034 14.162 1.509 1.00 98.56 173 VAL A O 1
ATOM 1227 N N . PRO A 1 174 ? 10.545 15.087 -0.457 1.00 97.62 174 PRO A N 1
ATOM 1228 C CA . PRO A 1 174 ? 10.769 16.408 0.126 1.00 97.62 174 PRO A CA 1
ATOM 1229 C C . PRO A 1 174 ? 9.604 16.937 0.978 1.00 97.62 174 PRO A C 1
ATOM 1231 O O . PRO A 1 174 ? 9.884 17.612 1.966 1.00 97.62 174 PRO A O 1
ATOM 1234 N N . GLY A 1 175 ? 8.358 16.614 0.604 1.00 97.69 175 GLY A N 1
ATOM 1235 C CA . GLY A 1 175 ? 7.120 17.034 1.273 1.00 97.69 175 GLY A CA 1
ATOM 1236 C C . GLY A 1 175 ? 6.546 16.027 2.280 1.00 97.69 175 GLY A C 1
ATOM 1237 O O . GLY A 1 175 ? 5.341 16.003 2.504 1.00 97.69 175 GLY A O 1
ATOM 1238 N N . ALA A 1 176 ? 7.364 15.131 2.848 1.00 98.50 176 ALA A N 1
ATOM 1239 C CA . ALA A 1 176 ? 6.866 14.044 3.703 1.00 98.50 176 ALA A CA 1
ATOM 1240 C C . ALA A 1 176 ? 6.040 14.531 4.910 1.00 98.50 176 ALA A C 1
ATOM 1242 O O . ALA A 1 176 ? 5.102 13.854 5.323 1.00 98.50 176 ALA A O 1
ATOM 1243 N N . ARG A 1 177 ? 6.377 15.698 5.484 1.00 98.56 177 ARG A N 1
ATOM 1244 C CA . ARG A 1 177 ? 5.645 16.270 6.625 1.00 98.56 177 ARG A CA 1
ATOM 1245 C C . ARG A 1 177 ? 4.257 16.734 6.200 1.00 98.56 177 ARG A C 1
ATOM 1247 O O . ARG A 1 177 ? 3.293 16.458 6.905 1.00 98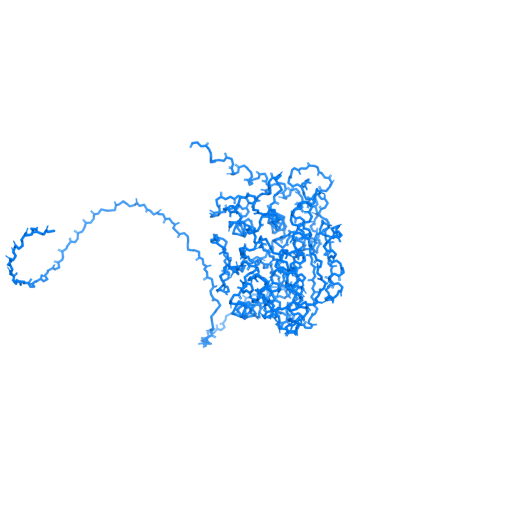.56 177 ARG A O 1
ATOM 1254 N N . GLU A 1 178 ? 4.173 17.429 5.076 1.00 98.56 178 GLU A N 1
ATOM 1255 C CA . GLU A 1 178 ? 2.946 18.001 4.533 1.00 98.56 178 GLU A CA 1
ATOM 1256 C C . GLU A 1 178 ? 1.966 16.886 4.157 1.00 98.56 178 GLU A C 1
ATOM 1258 O O . GLU A 1 178 ? 0.819 16.913 4.593 1.00 98.56 178 GLU A O 1
ATOM 1263 N N . ILE A 1 179 ? 2.459 15.851 3.469 1.00 98.75 179 ILE A N 1
ATOM 1264 C CA . ILE A 1 179 ? 1.678 14.668 3.081 1.00 98.75 179 ILE A CA 1
ATOM 1265 C C . ILE A 1 179 ? 1.145 13.937 4.316 1.00 98.75 179 ILE A C 1
ATOM 1267 O O . ILE A 1 179 ? -0.049 13.653 4.400 1.00 98.75 179 ILE A O 1
ATOM 1271 N N . PHE A 1 180 ? 2.018 13.664 5.294 1.00 98.81 180 PHE A N 1
ATOM 1272 C CA . PHE A 1 180 ? 1.624 13.021 6.549 1.00 98.81 180 PHE A CA 1
ATOM 1273 C C . PHE A 1 180 ? 0.538 13.830 7.266 1.00 98.81 180 PHE A C 1
ATOM 1275 O O . PHE A 1 180 ? -0.485 13.277 7.654 1.00 98.81 180 PHE A O 1
ATOM 1282 N N . THR A 1 181 ? 0.740 15.143 7.405 1.00 98.62 181 THR A N 1
ATOM 1283 C CA . THR A 1 181 ? -0.187 16.030 8.126 1.00 98.62 181 THR A CA 1
ATOM 1284 C C . THR A 1 181 ? -1.546 16.100 7.425 1.00 98.62 181 THR A C 1
ATOM 1286 O O . THR A 1 181 ? -2.575 15.967 8.080 1.00 98.62 181 THR A O 1
ATOM 1289 N N . ALA A 1 182 ? -1.574 16.238 6.096 1.00 98.62 182 ALA A N 1
ATOM 1290 C CA . ALA A 1 182 ? -2.822 16.267 5.335 1.00 98.62 182 ALA A CA 1
ATOM 1291 C C . ALA A 1 182 ? -3.591 14.938 5.436 1.00 98.62 182 ALA A C 1
ATOM 1293 O O . ALA A 1 182 ? -4.811 14.933 5.613 1.00 98.62 182 ALA A O 1
ATOM 1294 N N . ALA A 1 183 ? -2.886 13.805 5.369 1.00 98.62 183 ALA A N 1
ATOM 1295 C CA . ALA A 1 183 ? -3.501 12.491 5.525 1.00 98.62 183 ALA A CA 1
ATOM 1296 C C . ALA A 1 183 ? -3.999 12.241 6.960 1.00 98.62 183 ALA A C 1
ATOM 1298 O O . ALA A 1 183 ? -5.053 11.638 7.145 1.00 98.62 183 ALA A O 1
ATOM 1299 N N . GLU A 1 184 ? -3.284 12.741 7.968 1.00 98.56 184 GLU A N 1
ATOM 1300 C CA . GLU A 1 184 ? -3.696 12.706 9.375 1.00 98.56 184 GLU A CA 1
ATOM 1301 C C . GLU A 1 184 ? -4.969 13.524 9.619 1.00 98.56 184 GLU A C 1
ATOM 1303 O O . GLU A 1 184 ? -5.907 13.054 10.267 1.00 98.56 184 GLU A O 1
ATOM 1308 N N . GLU A 1 185 ? -5.045 14.736 9.069 1.00 98.19 185 GLU A N 1
ATOM 1309 C CA . GLU A 1 185 ? -6.259 15.552 9.115 1.00 98.19 185 GLU A CA 1
ATOM 1310 C C . GLU A 1 185 ? -7.435 14.849 8.435 1.00 98.19 185 GLU A C 1
ATOM 1312 O O . GLU A 1 185 ? -8.535 14.816 8.993 1.00 98.19 185 GLU A O 1
ATOM 1317 N N . TYR A 1 186 ? -7.200 14.239 7.270 1.00 97.88 186 TYR A N 1
ATOM 1318 C CA . TYR A 1 186 ? -8.228 13.481 6.570 1.00 97.88 186 TYR A CA 1
ATOM 1319 C C . TYR A 1 186 ? -8.700 12.270 7.381 1.00 97.88 186 TYR A C 1
ATOM 1321 O O . TYR A 1 186 ? -9.903 12.127 7.593 1.00 97.88 186 TYR A O 1
ATOM 1329 N N . GLY A 1 187 ? -7.780 11.456 7.908 1.00 97.38 187 GLY A N 1
ATOM 1330 C CA . GLY A 1 187 ? -8.103 10.281 8.722 1.00 97.38 187 GLY A CA 1
ATOM 1331 C C . GLY A 1 187 ? -8.947 10.619 9.944 1.00 97.38 187 GLY A C 1
ATOM 1332 O O . GLY A 1 187 ? -9.929 9.940 10.217 1.00 97.38 187 GLY A O 1
ATOM 1333 N N . ARG A 1 188 ? -8.634 11.728 10.623 1.00 96.69 188 ARG A N 1
ATOM 1334 C CA . ARG A 1 188 ? -9.413 12.222 11.769 1.00 96.69 188 ARG A CA 1
ATOM 1335 C C . ARG A 1 188 ? -10.812 12.716 11.386 1.00 96.69 188 ARG A C 1
ATOM 1337 O O . ARG A 1 188 ? -11.696 12.781 12.234 1.00 96.69 188 ARG A O 1
ATOM 1344 N N . SER A 1 189 ? -11.000 13.139 10.136 1.00 95.62 189 SER A N 1
ATOM 1345 C CA . SER A 1 189 ? -12.275 13.674 9.645 1.00 95.62 189 SER A CA 1
ATOM 1346 C C . SER A 1 189 ? -13.258 12.599 9.176 1.00 95.62 189 SER A C 1
ATOM 1348 O O . SER A 1 189 ? -14.430 12.910 8.951 1.00 95.62 189 SER A O 1
ATOM 1350 N N . LEU A 1 190 ? -12.792 11.358 9.001 1.00 93.69 190 LEU A N 1
ATOM 1351 C CA . LEU A 1 190 ? -13.632 10.258 8.553 1.00 93.69 190 LEU A CA 1
ATOM 1352 C C . LEU A 1 190 ? -14.652 9.895 9.643 1.00 93.69 190 LEU A C 1
ATOM 1354 O O . LEU A 1 190 ? -14.270 9.725 10.798 1.00 93.69 190 LEU A O 1
ATOM 1358 N N . PRO A 1 191 ? -15.947 9.780 9.303 1.00 93.31 191 PRO A N 1
ATOM 1359 C CA . PRO A 1 191 ? -16.982 9.405 10.263 1.00 93.31 191 PRO A CA 1
ATOM 1360 C C . PRO A 1 191 ? -17.060 7.888 10.493 1.00 93.31 191 PRO A C 1
ATOM 1362 O O . PRO A 1 191 ? -17.935 7.448 11.232 1.00 93.31 191 PRO A O 1
ATOM 1365 N N . ASP A 1 192 ? -16.230 7.106 9.794 1.00 95.31 192 ASP A N 1
ATOM 1366 C CA . ASP A 1 192 ? -16.324 5.652 9.726 1.00 95.31 192 ASP A CA 1
ATOM 1367 C C . ASP A 1 192 ? -15.767 4.985 11.006 1.00 95.31 192 ASP A C 1
ATOM 1369 O O . ASP A 1 192 ? -14.733 5.392 11.545 1.00 95.31 192 ASP A O 1
ATOM 1373 N N . ASP A 1 193 ? -16.436 3.928 11.477 1.00 96.19 193 ASP A N 1
ATOM 1374 C CA . ASP A 1 193 ? -16.018 3.146 12.652 1.00 96.19 193 ASP A CA 1
ATOM 1375 C C . ASP A 1 193 ? -14.820 2.229 12.347 1.00 96.19 193 ASP A C 1
ATOM 1377 O O . ASP A 1 193 ? -14.064 1.869 13.251 1.00 96.19 193 ASP A O 1
ATOM 1381 N N . GLU A 1 194 ? -14.666 1.831 11.081 1.00 97.25 194 GLU A N 1
ATOM 1382 C CA . GLU A 1 194 ? -13.587 0.980 10.576 1.00 97.25 194 GLU A CA 1
ATOM 1383 C C . GLU A 1 194 ? -13.020 1.544 9.263 1.00 97.25 194 GLU A C 1
ATOM 1385 O O . GLU A 1 194 ? -13.754 1.904 8.335 1.00 97.25 194 GLU A O 1
ATOM 1390 N N . LEU A 1 195 ? -11.694 1.570 9.159 1.00 98.38 195 LEU A N 1
ATOM 1391 C CA . LEU A 1 195 ? -10.962 1.980 7.971 1.00 98.38 195 LEU A CA 1
ATOM 1392 C C . LEU A 1 195 ? -10.019 0.865 7.515 1.00 98.38 195 LEU A C 1
ATOM 1394 O O . LEU A 1 195 ? -9.076 0.492 8.213 1.00 98.38 195 LEU A O 1
ATOM 1398 N N . VAL A 1 196 ? -10.245 0.370 6.301 1.00 98.69 196 VAL A N 1
ATOM 1399 C CA . VAL A 1 196 ? -9.390 -0.625 5.647 1.00 98.69 196 VAL A CA 1
ATOM 1400 C C . VAL A 1 196 ? -8.509 0.092 4.629 1.00 98.69 196 VAL A C 1
ATOM 1402 O O . VAL A 1 196 ? -9.012 0.623 3.644 1.00 98.69 196 VAL A O 1
ATOM 1405 N N . ILE A 1 197 ? -7.200 0.148 4.860 1.00 98.88 197 ILE A N 1
ATOM 1406 C CA . ILE A 1 197 ? -6.262 0.952 4.067 1.00 98.88 197 ILE A CA 1
ATOM 1407 C C . ILE A 1 197 ? -5.420 0.032 3.190 1.00 98.88 197 ILE A C 1
ATOM 1409 O O . ILE A 1 197 ? -4.592 -0.706 3.709 1.00 98.88 197 ILE A O 1
ATOM 1413 N N . GLY A 1 198 ? -5.603 0.090 1.876 1.00 98.69 198 GLY A N 1
ATOM 1414 C CA . GLY A 1 198 ? -4.723 -0.515 0.879 1.00 98.69 198 GLY A CA 1
ATOM 1415 C C . GLY A 1 198 ? -3.823 0.514 0.197 1.00 98.69 198 GLY A C 1
ATOM 1416 O O . GLY A 1 198 ? -3.989 1.725 0.362 1.00 98.69 198 GLY A O 1
ATOM 1417 N N . GLU A 1 199 ? -2.889 0.032 -0.619 1.00 98.56 199 GLU A N 1
ATOM 1418 C CA . GLU A 1 199 ? -1.991 0.881 -1.404 1.00 98.56 199 GLU A CA 1
ATOM 1419 C C . GLU A 1 199 ? -1.814 0.399 -2.843 1.00 98.56 199 GLU A C 1
ATOM 1421 O O . GLU A 1 199 ? -1.972 -0.788 -3.128 1.00 98.56 199 GLU A O 1
ATOM 1426 N N . THR A 1 200 ? -1.471 1.326 -3.738 1.00 97.06 200 THR A N 1
ATOM 1427 C CA . THR A 1 200 ? -0.861 0.997 -5.031 1.00 97.06 200 THR A CA 1
ATOM 1428 C C . THR A 1 200 ? 0.323 1.922 -5.318 1.00 97.06 200 THR A C 1
ATOM 1430 O O . THR A 1 200 ? 0.168 3.119 -5.586 1.00 97.06 200 THR A O 1
ATOM 1433 N N . ILE A 1 201 ? 1.531 1.362 -5.231 1.00 95.69 201 ILE A N 1
ATOM 1434 C CA . ILE A 1 201 ? 2.776 2.021 -5.624 1.00 95.69 201 ILE A CA 1
ATOM 1435 C C . ILE A 1 201 ? 3.818 1.030 -6.181 1.00 95.69 201 ILE A C 1
ATOM 1437 O O . ILE A 1 201 ? 4.495 0.310 -5.436 1.00 95.69 201 ILE A O 1
ATOM 1441 N N . PRO A 1 202 ? 4.053 1.015 -7.508 1.00 92.56 202 PRO A N 1
ATOM 1442 C CA . PRO A 1 202 ? 5.203 0.336 -8.093 1.00 92.56 202 PRO A CA 1
ATOM 1443 C C . PRO A 1 202 ? 6.510 0.742 -7.399 1.00 92.56 202 PRO A C 1
ATOM 1445 O O . PRO A 1 202 ? 6.747 1.918 -7.137 1.00 92.56 202 PRO A O 1
ATOM 1448 N N . GLY A 1 203 ? 7.372 -0.232 -7.091 1.00 91.94 203 GLY A N 1
ATOM 1449 C CA . GLY A 1 203 ? 8.614 -0.001 -6.338 1.00 91.94 203 GLY A CA 1
ATOM 1450 C C . GLY A 1 203 ? 8.448 0.124 -4.814 1.00 91.94 203 GLY A C 1
ATOM 1451 O O . GLY A 1 203 ? 9.463 0.163 -4.115 1.00 91.94 203 GLY A O 1
ATOM 1452 N N . GLY A 1 204 ? 7.213 0.094 -4.294 1.00 95.25 204 GLY A N 1
ATOM 1453 C CA . GLY A 1 204 ? 6.896 0.259 -2.870 1.00 95.25 204 GLY A CA 1
ATOM 1454 C C . GLY A 1 204 ? 7.584 -0.742 -1.935 1.00 95.25 204 GLY A C 1
ATOM 1455 O O . GLY A 1 204 ? 7.984 -0.404 -0.827 1.00 95.25 204 GLY A O 1
ATOM 1456 N N . THR A 1 205 ? 7.815 -1.983 -2.380 1.00 94.50 205 THR A N 1
ATOM 1457 C CA . THR A 1 205 ? 8.542 -2.974 -1.557 1.00 94.50 205 THR A CA 1
ATOM 1458 C C . THR A 1 205 ? 9.991 -2.558 -1.276 1.00 94.50 205 THR A C 1
ATOM 1460 O O . THR A 1 205 ? 10.550 -2.913 -0.241 1.00 94.50 205 THR A O 1
ATOM 1463 N N . THR A 1 206 ? 10.618 -1.791 -2.171 1.00 95.69 206 THR A N 1
ATOM 1464 C CA . THR A 1 206 ? 12.002 -1.327 -2.008 1.00 95.69 206 THR A CA 1
ATOM 1465 C C . THR A 1 206 ? 12.073 -0.111 -1.097 1.00 95.69 206 THR A C 1
ATOM 1467 O O . THR A 1 206 ? 12.909 -0.082 -0.196 1.00 95.69 206 THR A O 1
ATOM 1470 N N . THR A 1 207 ? 11.182 0.862 -1.278 1.00 97.56 207 THR A N 1
ATOM 1471 C CA . THR A 1 207 ? 11.079 2.037 -0.398 1.00 97.56 207 THR A CA 1
ATOM 1472 C C . THR A 1 207 ? 10.682 1.635 1.024 1.00 97.56 207 THR A C 1
ATOM 1474 O O . THR A 1 207 ? 11.322 2.073 1.978 1.00 97.56 207 THR A O 1
ATOM 1477 N N . ALA A 1 208 ? 9.745 0.694 1.184 1.00 97.69 208 ALA A N 1
ATOM 1478 C CA . ALA A 1 208 ? 9.410 0.089 2.475 1.00 97.69 208 ALA A CA 1
ATOM 1479 C C . ALA A 1 208 ? 10.635 -0.543 3.151 1.00 97.69 208 ALA A C 1
ATOM 1481 O O . ALA A 1 208 ? 10.890 -0.311 4.333 1.00 97.69 208 ALA A O 1
ATOM 1482 N N . ARG A 1 209 ? 11.455 -1.283 2.392 1.00 96.81 209 ARG A N 1
ATOM 1483 C CA . ARG A 1 209 ? 12.697 -1.882 2.904 1.00 96.81 209 ARG A CA 1
ATOM 1484 C C . ARG A 1 209 ? 13.696 -0.828 3.385 1.00 96.81 209 ARG A C 1
ATOM 1486 O O . ARG A 1 209 ? 14.350 -1.045 4.406 1.00 96.81 209 ARG A O 1
ATOM 1493 N N . CYS A 1 210 ? 13.840 0.277 2.652 1.00 97.94 210 CYS A N 1
ATOM 1494 C CA . CYS A 1 210 ? 14.710 1.385 3.040 1.00 97.94 210 CYS A CA 1
ATOM 1495 C C . CYS A 1 210 ? 14.222 2.058 4.328 1.00 97.94 210 CYS A C 1
ATOM 1497 O O . CYS A 1 210 ? 15.023 2.292 5.231 1.00 97.94 210 CYS A O 1
ATOM 1499 N N . VAL A 1 211 ? 12.916 2.314 4.439 1.00 98.56 211 VAL A N 1
ATOM 1500 C CA . VAL A 1 211 ? 12.307 2.912 5.635 1.00 98.56 211 VAL A CA 1
ATOM 1501 C C . VAL A 1 211 ? 12.480 2.011 6.854 1.00 98.56 211 VAL A C 1
ATOM 1503 O O . VAL A 1 211 ? 12.991 2.480 7.866 1.00 98.56 211 VAL A O 1
ATOM 1506 N N . LEU A 1 212 ? 12.158 0.718 6.750 1.00 98.25 212 LEU A N 1
ATOM 1507 C CA . LEU A 1 212 ? 12.373 -0.245 7.839 1.00 98.25 212 LEU A CA 1
ATOM 1508 C C . LEU A 1 212 ? 13.846 -0.259 8.279 1.00 98.25 212 LEU A C 1
ATOM 1510 O O . LEU A 1 212 ? 14.147 -0.222 9.468 1.00 98.25 212 LEU A O 1
ATOM 1514 N N . ALA A 1 213 ? 14.786 -0.221 7.327 1.00 97.94 213 ALA A N 1
ATOM 1515 C CA . ALA A 1 213 ? 16.211 -0.149 7.641 1.00 97.94 213 ALA A CA 1
ATOM 1516 C C . ALA A 1 213 ? 16.607 1.147 8.371 1.00 97.94 213 ALA A C 1
ATOM 1518 O O . ALA A 1 213 ? 17.384 1.089 9.325 1.00 97.94 213 ALA A O 1
ATOM 1519 N N . ALA A 1 214 ? 16.080 2.299 7.949 1.00 98.44 214 ALA A N 1
ATOM 1520 C CA . ALA A 1 214 ? 16.336 3.590 8.587 1.00 98.44 214 ALA A CA 1
ATOM 1521 C C . ALA A 1 214 ? 15.762 3.656 10.013 1.00 98.44 214 ALA A C 1
ATOM 1523 O O . ALA A 1 214 ? 16.391 4.233 10.899 1.00 98.44 214 ALA A O 1
ATOM 1524 N N . LEU A 1 215 ? 14.603 3.034 10.241 1.00 98.50 215 LEU A N 1
ATOM 1525 C CA . LEU A 1 215 ? 13.932 2.960 11.542 1.00 98.50 215 LEU A CA 1
ATOM 1526 C C . LEU A 1 215 ? 14.556 1.932 12.495 1.00 98.50 215 LEU A C 1
ATOM 1528 O O . LEU A 1 215 ? 14.386 2.043 13.703 1.00 98.50 215 LEU A O 1
ATOM 1532 N N . GLY A 1 216 ? 15.345 0.988 11.972 1.00 97.62 216 GLY A N 1
ATOM 1533 C CA . GLY A 1 216 ? 15.983 -0.064 12.774 1.00 97.62 216 GLY A CA 1
ATOM 1534 C C . GLY A 1 216 ? 15.124 -1.318 12.919 1.00 97.62 216 GLY A C 1
ATOM 1535 O O . GLY A 1 216 ? 15.423 -2.171 13.747 1.00 97.62 216 GLY A O 1
ATOM 1536 N N . GLU A 1 217 ? 14.101 -1.437 12.081 1.00 97.06 217 GLU A N 1
ATOM 1537 C CA . GLU A 1 217 ? 13.134 -2.525 12.078 1.00 97.06 217 GLU A CA 1
ATOM 1538 C C . GLU A 1 217 ? 13.614 -3.727 11.262 1.00 97.06 217 GLU A C 1
ATOM 1540 O O . GLU A 1 217 ? 14.597 -3.675 10.504 1.00 97.06 217 GLU A O 1
ATOM 1545 N N . ARG A 1 218 ? 12.878 -4.838 11.370 1.00 92.94 218 ARG A N 1
ATOM 1546 C CA . ARG A 1 218 ? 13.089 -6.011 10.521 1.00 92.94 218 ARG A CA 1
ATOM 1547 C C . ARG A 1 218 ? 13.003 -5.616 9.046 1.00 92.94 218 ARG A C 1
ATOM 1549 O O . ARG A 1 218 ? 12.033 -5.051 8.563 1.00 92.94 218 ARG A O 1
ATOM 1556 N N . ARG A 1 219 ? 14.043 -5.956 8.283 1.00 88.56 219 ARG A N 1
ATOM 1557 C CA . ARG A 1 219 ? 14.190 -5.584 6.862 1.00 88.56 219 ARG A CA 1
ATOM 1558 C C . ARG A 1 219 ? 13.644 -6.666 5.928 1.00 88.56 219 ARG A C 1
ATOM 1560 O O . ARG A 1 219 ? 14.264 -6.938 4.897 1.00 88.56 219 ARG A O 1
ATOM 1567 N N . ALA A 1 220 ? 12.567 -7.350 6.296 1.00 83.56 220 ALA A N 1
ATOM 1568 C CA . ALA A 1 220 ? 11.951 -8.376 5.458 1.00 83.56 220 ALA A CA 1
ATOM 1569 C C . ALA A 1 220 ? 10.939 -7.715 4.510 1.00 83.56 220 ALA A C 1
ATOM 1571 O O . ALA A 1 220 ? 10.224 -6.806 4.900 1.00 83.56 220 ALA A O 1
ATOM 1572 N N . THR A 1 221 ? 10.984 -8.037 3.219 1.00 82.06 221 THR A N 1
ATOM 1573 C CA . THR A 1 221 ? 10.126 -7.393 2.204 1.00 82.06 221 THR A CA 1
ATOM 1574 C C . THR A 1 221 ? 9.890 -8.358 1.062 1.00 82.06 221 THR A C 1
ATOM 1576 O O . THR A 1 221 ? 10.854 -8.945 0.567 1.00 82.06 221 THR A O 1
ATOM 1579 N N . SER A 1 222 ? 8.637 -8.493 0.623 1.00 85.44 222 SER A N 1
ATOM 1580 C CA . SER A 1 222 ? 8.281 -9.314 -0.545 1.00 85.44 222 SER A CA 1
ATOM 1581 C C . SER A 1 222 ? 8.630 -8.611 -1.863 1.00 85.44 222 SER A C 1
ATOM 1583 O O . SER A 1 222 ? 9.258 -7.550 -1.880 1.00 85.44 222 SER A O 1
ATOM 1585 N N . SER A 1 223 ? 8.243 -9.212 -2.986 1.00 81.62 223 SER A N 1
ATOM 1586 C CA . SER A 1 223 ? 8.358 -8.704 -4.349 1.00 81.62 223 SER A CA 1
ATOM 1587 C C . SER A 1 223 ? 7.111 -9.064 -5.152 1.00 81.62 223 SER A C 1
ATOM 1589 O O . SER A 1 223 ? 6.582 -10.163 -4.998 1.00 81.62 223 SER A O 1
ATOM 1591 N N . SER A 1 224 ? 6.708 -8.187 -6.075 1.00 72.38 224 SER A N 1
ATOM 1592 C CA . SER A 1 224 ? 5.677 -8.499 -7.075 1.00 72.38 224 SER A CA 1
ATOM 1593 C C . SER A 1 224 ? 6.162 -9.454 -8.176 1.00 72.38 224 SER A C 1
ATOM 1595 O O . SER A 1 224 ? 5.347 -10.000 -8.913 1.00 72.38 224 SER A O 1
ATOM 1597 N N . LEU A 1 225 ? 7.479 -9.664 -8.279 1.00 73.88 225 LEU A N 1
ATOM 1598 C CA . LEU A 1 225 ? 8.112 -10.666 -9.146 1.00 73.88 225 LEU A CA 1
ATOM 1599 C C . LEU A 1 225 ? 7.991 -12.082 -8.541 1.00 73.88 225 LEU A C 1
ATOM 1601 O O . LEU A 1 225 ? 7.978 -12.188 -7.308 1.00 73.88 225 LEU A O 1
ATOM 1605 N N . PRO A 1 226 ? 7.999 -13.153 -9.365 1.00 68.25 226 PRO A N 1
ATOM 1606 C CA . PRO A 1 226 ? 8.055 -14.534 -8.873 1.00 68.25 226 PRO A CA 1
ATOM 1607 C C . PRO A 1 226 ? 9.230 -14.750 -7.913 1.00 68.25 226 PRO A C 1
ATOM 1609 O O . PRO A 1 226 ? 9.049 -15.178 -6.775 1.00 68.25 226 PRO A O 1
ATOM 1612 N N . GLU A 1 227 ? 10.431 -14.346 -8.338 1.00 77.06 227 GLU A N 1
ATOM 1613 C CA . GLU A 1 227 ? 11.638 -14.364 -7.515 1.00 77.06 227 GLU A CA 1
ATOM 1614 C C . GLU A 1 227 ? 11.930 -12.973 -6.941 1.00 77.06 227 GLU A C 1
ATOM 1616 O O . GLU A 1 227 ? 11.963 -11.965 -7.653 1.00 77.06 227 GLU A O 1
ATOM 1621 N N . ASN A 1 228 ? 12.171 -12.899 -5.631 1.00 78.25 228 ASN A N 1
ATOM 1622 C CA . ASN A 1 228 ? 12.501 -11.644 -4.963 1.00 78.25 228 ASN A CA 1
ATOM 1623 C C . ASN A 1 228 ? 13.976 -11.263 -5.214 1.00 78.25 228 ASN A C 1
ATOM 1625 O O . ASN A 1 228 ? 14.871 -11.998 -4.782 1.00 78.25 228 ASN A O 1
ATOM 1629 N N . PRO A 1 229 ? 14.280 -10.100 -5.829 1.00 82.94 229 PRO A N 1
ATOM 1630 C CA . PRO A 1 229 ? 15.647 -9.682 -6.143 1.00 82.94 229 PRO A CA 1
ATOM 1631 C C . PRO A 1 229 ? 16.370 -9.119 -4.902 1.00 82.94 229 PRO A C 1
ATOM 1633 O O . PRO A 1 229 ? 16.814 -7.968 -4.865 1.00 82.94 229 PRO A O 1
ATOM 1636 N N . ILE A 1 230 ? 16.508 -9.936 -3.852 1.00 85.88 230 ILE A N 1
ATOM 1637 C CA . ILE A 1 230 ? 16.997 -9.531 -2.523 1.00 85.88 230 ILE A CA 1
ATOM 1638 C C . ILE A 1 230 ? 18.381 -8.875 -2.600 1.00 85.88 230 ILE A C 1
ATOM 1640 O O . ILE A 1 230 ? 18.634 -7.881 -1.918 1.00 85.88 230 ILE A O 1
ATOM 1644 N N . ALA A 1 231 ? 19.286 -9.400 -3.432 1.00 88.31 231 ALA A N 1
ATOM 1645 C CA . ALA A 1 231 ? 20.632 -8.847 -3.583 1.00 88.31 231 ALA A CA 1
ATOM 1646 C C . ALA A 1 231 ? 20.615 -7.422 -4.162 1.00 88.31 231 ALA A C 1
ATOM 1648 O O . ALA A 1 231 ? 21.347 -6.560 -3.678 1.00 88.31 231 ALA A O 1
ATOM 1649 N N . LEU A 1 232 ? 19.759 -7.162 -5.156 1.00 89.94 232 LEU A N 1
ATOM 1650 C CA . LEU A 1 232 ? 19.580 -5.828 -5.729 1.00 89.94 232 LEU A CA 1
ATOM 1651 C C . LEU A 1 232 ? 18.969 -4.875 -4.698 1.00 89.94 232 LEU A C 1
ATOM 1653 O O . LEU A 1 232 ? 19.530 -3.809 -4.457 1.00 89.94 232 LEU A O 1
ATOM 1657 N N . LYS A 1 233 ? 17.895 -5.292 -4.014 1.00 90.06 233 LYS A N 1
ATOM 1658 C CA . LYS A 1 233 ? 17.262 -4.498 -2.950 1.00 90.06 233 LYS A CA 1
ATOM 1659 C C . LYS A 1 233 ? 18.241 -4.136 -1.835 1.00 90.06 233 LYS A C 1
ATOM 1661 O O . LYS A 1 233 ? 18.249 -3.002 -1.375 1.00 90.06 233 LYS A O 1
ATOM 1666 N N . ARG A 1 234 ? 19.102 -5.067 -1.413 1.00 91.75 234 ARG A N 1
ATOM 1667 C CA . ARG A 1 234 ? 20.139 -4.796 -0.401 1.00 91.75 234 ARG A CA 1
ATOM 1668 C C . ARG A 1 234 ? 21.134 -3.728 -0.856 1.00 91.75 234 ARG A C 1
ATOM 1670 O O . ARG A 1 234 ? 21.483 -2.883 -0.040 1.00 91.75 234 ARG A O 1
ATOM 1677 N N . ARG A 1 235 ? 21.556 -3.740 -2.127 1.00 94.75 235 ARG A N 1
ATOM 1678 C CA . ARG A 1 235 ? 22.437 -2.694 -2.675 1.00 94.75 235 ARG A CA 1
ATOM 1679 C C . ARG A 1 235 ? 21.750 -1.332 -2.702 1.00 94.75 235 ARG A C 1
ATOM 1681 O O . ARG A 1 235 ? 22.331 -0.377 -2.208 1.00 94.75 235 ARG A O 1
ATOM 1688 N N . VAL A 1 236 ? 20.514 -1.271 -3.204 1.00 95.88 236 VAL A N 1
ATOM 1689 C CA . VAL A 1 236 ? 19.729 -0.024 -3.254 1.00 95.88 236 VAL A CA 1
ATOM 1690 C C . VAL A 1 236 ? 19.523 0.558 -1.854 1.00 95.88 236 VAL A C 1
ATOM 1692 O O . VAL A 1 236 ? 19.702 1.754 -1.669 1.00 95.88 236 VAL A O 1
ATOM 1695 N N . VAL A 1 237 ? 19.207 -0.279 -0.857 1.00 95.25 237 VAL A N 1
ATOM 1696 C CA . VAL A 1 237 ? 19.077 0.161 0.543 1.00 95.25 237 VAL A CA 1
ATOM 1697 C C . VAL A 1 237 ? 20.393 0.722 1.079 1.00 95.25 237 VAL A C 1
ATOM 1699 O O . VAL A 1 237 ? 20.374 1.771 1.710 1.00 95.25 237 VAL A O 1
ATOM 1702 N N . GLY A 1 238 ? 21.519 0.043 0.836 1.00 95.94 238 GLY A N 1
ATOM 1703 C CA . GLY A 1 238 ? 22.836 0.530 1.259 1.00 95.94 238 GLY A CA 1
ATOM 1704 C C . GLY A 1 238 ? 23.154 1.898 0.658 1.00 95.94 238 GLY A C 1
ATOM 1705 O O . GLY A 1 238 ? 23.396 2.843 1.394 1.00 95.94 238 GLY A O 1
ATOM 1706 N N . GLU A 1 239 ? 23.031 2.029 -0.665 1.00 97.50 239 GLU A N 1
ATOM 1707 C CA . GLU A 1 239 ? 23.272 3.287 -1.384 1.00 97.50 239 GLU A CA 1
ATOM 1708 C C . GLU A 1 239 ? 22.353 4.426 -0.911 1.00 97.50 239 GLU A C 1
ATOM 1710 O O . GLU A 1 239 ? 22.805 5.559 -0.740 1.00 97.50 239 GLU A O 1
ATOM 1715 N N . ALA A 1 240 ? 21.071 4.134 -0.671 1.00 97.56 240 ALA A N 1
ATOM 1716 C CA . ALA A 1 240 ? 20.104 5.112 -0.181 1.00 97.56 240 ALA A CA 1
ATOM 1717 C C . ALA A 1 240 ? 20.445 5.615 1.228 1.00 97.56 240 ALA A C 1
ATOM 1719 O O . ALA A 1 240 ? 20.398 6.820 1.472 1.00 97.56 240 ALA A O 1
ATOM 1720 N N . LEU A 1 241 ? 20.805 4.709 2.142 1.00 97.69 241 LEU A N 1
ATOM 1721 C CA . LEU A 1 241 ? 21.198 5.054 3.509 1.00 97.69 241 LEU A CA 1
ATOM 1722 C C . LEU A 1 241 ? 22.527 5.818 3.550 1.00 97.69 241 LEU A C 1
ATOM 1724 O O . LEU A 1 241 ? 22.609 6.841 4.227 1.00 97.69 241 LEU A O 1
ATOM 1728 N N . ASP A 1 242 ? 23.523 5.376 2.778 1.00 98.06 242 ASP A N 1
ATOM 1729 C CA . ASP A 1 242 ? 24.826 6.040 2.676 1.00 98.06 242 ASP A CA 1
ATOM 1730 C C . ASP A 1 242 ? 24.674 7.468 2.128 1.00 98.06 242 ASP A C 1
ATOM 1732 O O . ASP A 1 242 ? 25.212 8.413 2.700 1.00 98.06 242 ASP A O 1
ATOM 1736 N N . THR A 1 243 ? 23.879 7.648 1.066 1.00 98.06 243 THR A N 1
ATOM 1737 C CA . THR A 1 243 ? 23.627 8.973 0.467 1.00 98.06 243 THR A CA 1
ATOM 1738 C C . THR A 1 243 ? 22.817 9.884 1.388 1.00 98.06 243 THR A C 1
ATOM 1740 O O . THR A 1 243 ? 23.013 11.098 1.389 1.00 98.06 243 THR A O 1
ATOM 1743 N N . ALA A 1 244 ? 21.897 9.316 2.169 1.00 97.06 244 ALA A N 1
ATOM 1744 C CA . ALA A 1 244 ? 21.142 10.058 3.172 1.00 97.06 244 ALA A CA 1
ATOM 1745 C C . ALA A 1 244 ? 21.963 10.385 4.432 1.00 97.06 244 ALA A C 1
ATOM 1747 O O . ALA A 1 244 ? 21.468 11.125 5.279 1.00 97.06 244 ALA A O 1
ATOM 1748 N N . GLU A 1 245 ? 23.172 9.826 4.571 1.00 97.75 245 GLU A N 1
ATOM 1749 C CA . GLU A 1 245 ? 23.988 9.877 5.790 1.00 97.75 245 GLU A CA 1
ATOM 1750 C C . GLU A 1 245 ? 23.243 9.316 7.021 1.00 97.75 245 GLU A C 1
ATOM 1752 O O . GLU A 1 245 ? 23.396 9.790 8.148 1.00 97.75 245 GLU A O 1
ATOM 1757 N N . ILE A 1 246 ? 22.419 8.281 6.811 1.00 97.06 246 ILE A N 1
ATOM 1758 C CA . ILE A 1 246 ? 21.618 7.626 7.851 1.00 97.06 246 ILE A CA 1
ATOM 1759 C C . ILE A 1 246 ? 22.168 6.220 8.089 1.00 97.06 246 ILE A C 1
ATOM 1761 O O . ILE A 1 246 ? 22.046 5.338 7.244 1.00 97.06 246 ILE A O 1
ATOM 1765 N N . ALA A 1 247 ? 22.722 5.972 9.276 1.00 96.44 247 ALA A N 1
ATOM 1766 C CA . ALA A 1 247 ? 23.014 4.606 9.706 1.00 96.44 247 ALA A CA 1
ATOM 1767 C C . ALA A 1 247 ? 21.712 3.793 9.840 1.00 96.44 247 ALA A C 1
ATOM 1769 O O . ALA A 1 247 ? 20.651 4.350 10.113 1.00 96.44 247 ALA A O 1
ATOM 1770 N N . ALA A 1 248 ? 21.774 2.464 9.715 1.00 96.38 248 ALA A N 1
ATOM 1771 C CA . ALA A 1 248 ? 20.615 1.622 10.022 1.00 96.38 248 ALA A CA 1
ATOM 1772 C C . ALA A 1 248 ? 20.133 1.874 11.468 1.00 96.38 248 ALA A C 1
ATOM 1774 O O . ALA A 1 248 ? 20.944 1.873 12.392 1.00 96.38 248 ALA A O 1
ATOM 1775 N N . GLY A 1 249 ? 18.833 2.122 11.654 1.00 97.94 249 GLY A N 1
ATOM 1776 C CA . GLY A 1 249 ? 18.257 2.565 12.934 1.00 97.94 249 GLY A CA 1
ATOM 1777 C C . GLY A 1 249 ? 18.499 4.035 13.295 1.00 97.94 249 GLY A C 1
ATOM 1778 O O . GLY A 1 249 ? 17.966 4.517 14.290 1.00 97.94 249 GLY A O 1
ATOM 1779 N N . GLY A 1 250 ? 19.262 4.777 12.492 1.00 97.81 250 GLY A N 1
ATOM 1780 C CA . GLY A 1 250 ? 19.611 6.176 12.745 1.00 97.81 250 GLY A CA 1
ATOM 1781 C C . GLY A 1 250 ? 18.430 7.146 12.670 1.00 97.81 250 GLY A C 1
ATOM 1782 O O . GLY A 1 250 ? 18.557 8.277 13.128 1.00 97.81 250 GLY A O 1
ATOM 1783 N N . ALA A 1 251 ? 17.288 6.714 12.126 1.00 97.81 251 ALA A N 1
ATOM 1784 C CA . ALA A 1 251 ? 16.051 7.488 12.080 1.00 97.81 251 ALA A CA 1
ATOM 1785 C C . ALA A 1 251 ? 14.968 6.968 13.046 1.00 97.81 251 ALA A C 1
ATOM 1787 O O . ALA A 1 251 ? 13.820 7.421 12.967 1.00 97.81 251 ALA A O 1
ATOM 1788 N N . ALA A 1 252 ? 15.297 6.052 13.965 1.00 97.94 252 ALA A N 1
ATOM 1789 C CA . ALA A 1 252 ? 14.367 5.577 14.988 1.00 97.94 252 ALA A CA 1
ATOM 1790 C C . ALA A 1 252 ? 13.744 6.754 15.766 1.00 97.94 252 ALA A C 1
ATOM 1792 O O . ALA A 1 252 ? 14.432 7.675 16.203 1.00 97.94 252 ALA A O 1
ATOM 1793 N N . GLY A 1 253 ? 12.416 6.749 15.900 1.00 97.94 253 GLY A N 1
ATOM 1794 C CA . GLY A 1 253 ? 11.652 7.822 16.556 1.00 97.94 253 GLY A CA 1
ATOM 1795 C C . GLY A 1 253 ? 11.527 9.107 15.726 1.00 97.94 253 GLY A C 1
ATOM 1796 O O . GLY A 1 253 ? 10.979 10.098 16.200 1.00 97.94 253 GLY A O 1
ATOM 1797 N N . THR A 1 254 ? 12.009 9.109 14.478 1.00 98.25 254 THR A N 1
ATOM 1798 C CA . THR A 1 254 ? 11.910 10.247 13.549 1.00 98.25 254 THR A CA 1
ATOM 1799 C C . THR A 1 254 ? 11.300 9.822 12.201 1.00 98.25 254 THR A C 1
ATOM 1801 O O . THR A 1 254 ? 11.910 9.990 11.142 1.00 98.25 254 THR A O 1
ATOM 1804 N N . PRO A 1 255 ? 10.059 9.296 12.192 1.00 98.25 255 PRO A N 1
ATOM 1805 C CA . PRO A 1 255 ? 9.467 8.641 11.018 1.00 98.25 255 PRO A CA 1
ATOM 1806 C C . PRO A 1 255 ? 9.374 9.560 9.791 1.00 98.25 255 PRO A C 1
ATOM 1808 O O . PRO A 1 255 ? 9.634 9.147 8.664 1.00 98.25 255 PRO A O 1
ATOM 1811 N N . ILE A 1 256 ? 9.096 10.847 10.002 1.00 98.62 256 ILE A N 1
ATOM 1812 C CA . ILE A 1 256 ? 9.036 11.852 8.929 1.00 98.62 256 ILE A CA 1
ATOM 1813 C C . ILE A 1 256 ? 10.401 12.026 8.253 1.00 98.62 256 ILE A C 1
ATOM 1815 O O . ILE A 1 256 ? 10.468 12.202 7.037 1.00 98.62 256 ILE A O 1
ATOM 1819 N N . ALA A 1 257 ? 11.489 11.996 9.030 1.00 98.50 257 ALA A N 1
ATOM 1820 C CA . ALA A 1 257 ? 12.842 12.113 8.498 1.00 98.50 257 ALA A CA 1
ATOM 1821 C C . ALA A 1 257 ? 13.213 10.868 7.682 1.00 98.50 257 ALA A C 1
ATOM 1823 O O . ALA A 1 257 ? 13.738 11.010 6.578 1.00 98.50 257 ALA A O 1
ATOM 1824 N N . ALA A 1 258 ? 12.848 9.676 8.172 1.00 98.62 258 ALA A N 1
ATOM 1825 C CA . ALA A 1 258 ? 13.029 8.420 7.445 1.00 98.62 258 ALA A CA 1
ATOM 1826 C C . ALA A 1 258 ? 12.321 8.447 6.079 1.00 98.62 258 ALA A C 1
ATOM 1828 O O . ALA A 1 258 ? 12.955 8.199 5.053 1.00 98.62 258 ALA A O 1
ATOM 1829 N N . VAL A 1 259 ? 11.036 8.826 6.037 1.00 98.62 259 VAL A N 1
ATOM 1830 C CA . VAL A 1 259 ? 10.287 8.902 4.768 1.00 98.62 259 VAL A CA 1
ATOM 1831 C C . VAL A 1 259 ? 10.854 9.972 3.846 1.00 98.62 259 VAL A C 1
ATOM 1833 O O . VAL A 1 259 ? 11.047 9.723 2.656 1.00 98.62 259 VAL A O 1
ATOM 1836 N N . ARG A 1 260 ? 11.179 11.151 4.389 1.00 98.62 260 ARG A N 1
ATOM 1837 C CA . ARG A 1 260 ? 11.767 12.240 3.605 1.00 98.62 260 ARG A CA 1
ATOM 1838 C C . ARG A 1 260 ? 13.047 11.810 2.900 1.00 98.62 260 ARG A C 1
ATOM 1840 O O . ARG A 1 260 ? 13.261 12.219 1.757 1.00 98.62 260 ARG A O 1
ATOM 1847 N N . ALA A 1 261 ? 13.882 11.029 3.578 1.00 98.44 261 ALA A N 1
ATOM 1848 C CA . ALA A 1 261 ? 15.154 10.572 3.049 1.00 98.44 261 ALA A CA 1
ATOM 1849 C C . ALA A 1 261 ? 14.985 9.416 2.058 1.00 98.44 261 ALA A C 1
ATOM 1851 O O . ALA A 1 261 ? 15.445 9.518 0.921 1.00 98.44 261 ALA A O 1
ATOM 1852 N N . VAL A 1 262 ? 14.302 8.343 2.471 1.00 98.50 262 VAL A N 1
ATOM 1853 C CA . VAL A 1 262 ? 14.367 7.037 1.792 1.00 98.50 262 VAL A CA 1
ATOM 1854 C C . VAL A 1 262 ? 13.021 6.306 1.676 1.00 98.50 262 VAL A C 1
ATOM 1856 O O . VAL A 1 262 ? 12.999 5.104 1.421 1.00 98.50 262 VAL A O 1
ATOM 1859 N N . GLY A 1 263 ? 11.898 6.999 1.868 1.00 98.25 263 GLY A N 1
ATOM 1860 C CA . GLY A 1 263 ? 10.562 6.429 1.686 1.00 98.25 263 GLY A CA 1
ATOM 1861 C C . GLY A 1 263 ? 9.925 6.762 0.342 1.00 98.25 263 GLY A C 1
ATOM 1862 O O . GLY A 1 263 ? 10.592 7.029 -0.656 1.00 98.25 263 GLY A O 1
ATOM 1863 N N . ASP A 1 264 ? 8.600 6.755 0.338 1.00 98.69 264 ASP A N 1
ATOM 1864 C CA . ASP A 1 264 ? 7.752 7.174 -0.771 1.00 98.69 264 ASP A CA 1
ATOM 1865 C C . ASP A 1 264 ? 6.530 7.932 -0.207 1.00 98.69 264 ASP A C 1
ATOM 1867 O O . ASP A 1 264 ? 6.281 7.889 1.007 1.00 98.69 264 ASP A O 1
ATOM 1871 N N . PRO A 1 265 ? 5.804 8.702 -1.033 1.00 98.69 265 PRO A N 1
ATOM 1872 C CA . PRO A 1 265 ? 4.712 9.522 -0.524 1.00 98.69 265 PRO A CA 1
ATOM 1873 C C . PRO A 1 265 ? 3.490 8.701 -0.073 1.00 98.69 265 PRO A C 1
ATOM 1875 O O . PRO A 1 265 ? 2.740 9.170 0.782 1.00 98.69 265 PRO A O 1
ATOM 1878 N N . VAL A 1 266 ? 3.325 7.461 -0.551 1.00 98.81 266 VAL A N 1
ATOM 1879 C CA . VAL A 1 266 ? 2.264 6.556 -0.089 1.00 98.81 266 VAL A CA 1
ATOM 1880 C C . VAL A 1 266 ? 2.515 6.136 1.358 1.00 98.81 266 VAL A C 1
ATOM 1882 O O . VAL A 1 266 ? 1.597 6.215 2.168 1.00 98.81 266 VAL A O 1
ATOM 1885 N N . LEU A 1 267 ? 3.752 5.800 1.735 1.00 98.81 267 LEU A N 1
ATOM 1886 C CA . LEU A 1 267 ? 4.113 5.513 3.128 1.00 98.81 267 LEU A CA 1
ATOM 1887 C C . LEU A 1 267 ? 3.851 6.708 4.058 1.00 98.81 267 LEU A C 1
ATOM 1889 O O . LEU A 1 267 ? 3.332 6.515 5.158 1.00 98.81 267 LEU A O 1
ATOM 1893 N N . ALA A 1 268 ? 4.160 7.941 3.624 1.00 98.81 268 ALA A N 1
ATOM 1894 C CA . ALA A 1 268 ? 3.827 9.148 4.393 1.00 98.81 268 ALA A CA 1
ATOM 1895 C C . ALA A 1 268 ? 2.312 9.294 4.592 1.00 98.81 268 ALA A C 1
ATOM 1897 O O . ALA A 1 268 ? 1.860 9.548 5.709 1.00 98.81 268 ALA A O 1
ATOM 1898 N N . ALA A 1 269 ? 1.540 9.126 3.516 1.00 98.88 269 ALA A N 1
ATOM 1899 C CA . ALA A 1 269 ? 0.093 9.273 3.543 1.00 98.88 269 ALA A CA 1
ATOM 1900 C C . ALA A 1 269 ? -0.581 8.176 4.379 1.00 98.88 269 ALA A C 1
ATOM 1902 O O . ALA A 1 269 ? -1.415 8.494 5.219 1.00 98.88 269 ALA A O 1
ATOM 1903 N N . VAL A 1 270 ? -0.196 6.904 4.226 1.00 98.94 270 VAL A N 1
ATOM 1904 C CA . VAL A 1 270 ? -0.746 5.805 5.037 1.00 98.94 270 VAL A CA 1
ATOM 1905 C C . VAL A 1 270 ? -0.425 6.018 6.516 1.00 98.94 270 VAL A C 1
ATOM 1907 O O . VAL A 1 270 ? -1.329 5.931 7.341 1.00 98.94 270 VAL A O 1
ATOM 1910 N N . ALA A 1 271 ? 0.820 6.351 6.871 1.00 98.88 271 ALA A N 1
ATOM 1911 C CA . ALA A 1 271 ? 1.188 6.578 8.271 1.00 98.88 271 ALA A CA 1
ATOM 1912 C C . ALA A 1 271 ? 0.419 7.761 8.891 1.00 98.88 271 ALA A C 1
ATOM 1914 O O . ALA A 1 271 ? -0.038 7.674 10.035 1.00 98.88 271 ALA A O 1
ATOM 1915 N N . GLY A 1 272 ? 0.225 8.842 8.127 1.00 98.81 272 GLY A N 1
ATOM 1916 C CA . GLY A 1 272 ? -0.620 9.965 8.534 1.00 98.81 272 GLY A CA 1
ATOM 1917 C C . GLY A 1 272 ? -2.071 9.533 8.736 1.00 98.81 272 GLY A C 1
ATOM 1918 O O . GLY A 1 272 ? -2.643 9.773 9.795 1.00 98.81 272 GLY A O 1
ATOM 1919 N N . LEU A 1 273 ? -2.641 8.807 7.771 1.00 98.69 273 LEU A N 1
ATOM 1920 C CA . LEU A 1 273 ? -4.016 8.309 7.817 1.00 98.69 273 LEU A CA 1
ATOM 1921 C C . LEU A 1 273 ? -4.272 7.414 9.037 1.00 98.69 273 LEU A C 1
ATOM 1923 O O . LEU A 1 273 ? -5.257 7.621 9.741 1.00 98.69 273 LEU A O 1
ATOM 1927 N N . VAL A 1 274 ? -3.359 6.480 9.325 1.00 98.88 274 VAL A N 1
ATOM 1928 C CA . VAL A 1 274 ? -3.390 5.624 10.525 1.00 98.88 274 VAL A CA 1
ATOM 1929 C C . VAL A 1 274 ? -3.386 6.478 11.793 1.00 98.88 274 VAL A C 1
ATOM 1931 O O . VAL A 1 274 ? -4.211 6.268 12.682 1.00 98.88 274 VAL A O 1
ATOM 1934 N N . THR A 1 275 ? -2.493 7.467 11.870 1.00 98.69 275 THR A N 1
ATOM 1935 C CA . THR A 1 275 ? -2.373 8.368 13.029 1.00 98.69 275 THR A CA 1
ATOM 1936 C C . THR A 1 275 ? -3.660 9.166 13.251 1.00 98.69 275 THR A C 1
ATOM 1938 O O . THR A 1 275 ? -4.154 9.260 14.373 1.00 98.69 275 THR A O 1
ATOM 1941 N N . GLY A 1 276 ? -4.243 9.704 12.178 1.00 98.44 276 GLY A N 1
ATOM 1942 C CA . GLY A 1 276 ? -5.481 10.476 12.229 1.00 98.44 276 GLY A CA 1
ATOM 1943 C C . GLY A 1 276 ? -6.694 9.640 12.631 1.00 98.44 276 GLY A C 1
ATOM 1944 O O . GLY A 1 276 ? -7.429 10.028 13.539 1.00 98.44 276 GLY A O 1
ATOM 1945 N N . ALA A 1 277 ? -6.882 8.493 11.974 1.00 98.25 277 ALA A N 1
ATOM 1946 C CA . ALA A 1 277 ? -8.016 7.598 12.194 1.00 98.25 277 ALA A CA 1
ATOM 1947 C C . ALA A 1 277 ? -8.005 6.998 13.610 1.00 98.25 277 ALA A C 1
ATOM 1949 O O . ALA A 1 277 ? -9.000 7.080 14.329 1.00 98.25 277 ALA A O 1
ATOM 1950 N N . THR A 1 278 ? -6.859 6.483 14.068 1.00 98.25 278 THR A N 1
ATOM 1951 C CA . THR A 1 278 ? -6.757 5.890 15.415 1.00 98.25 278 THR A CA 1
ATOM 1952 C C . THR A 1 278 ? -6.912 6.922 16.530 1.00 98.25 278 THR A C 1
ATOM 1954 O O . THR A 1 278 ? -7.540 6.628 17.546 1.00 98.25 278 THR A O 1
ATOM 1957 N N . ALA A 1 279 ? -6.440 8.159 16.335 1.00 96.56 279 ALA A N 1
ATOM 1958 C CA . ALA A 1 279 ? -6.707 9.253 17.271 1.00 96.56 279 ALA A CA 1
ATOM 1959 C C . ALA A 1 279 ? -8.207 9.604 17.360 1.00 96.56 279 ALA A C 1
ATOM 1961 O O . ALA A 1 279 ? -8.656 10.123 18.382 1.00 96.56 279 ALA A O 1
ATOM 1962 N N . GLY A 1 280 ? -8.972 9.330 16.298 1.00 91.38 280 GLY A N 1
ATOM 1963 C CA . GLY A 1 280 ? -10.429 9.466 16.250 1.00 91.38 280 GLY A CA 1
ATOM 1964 C C . GLY A 1 280 ? -11.202 8.273 16.824 1.00 91.38 280 GLY A C 1
ATOM 1965 O O . GLY A 1 280 ? -12.421 8.356 16.942 1.00 91.38 280 GLY A O 1
ATOM 1966 N N . GLY A 1 281 ? -10.519 7.187 17.208 1.00 95.12 281 GLY A N 1
ATOM 1967 C CA . GLY A 1 281 ? -11.143 5.951 17.691 1.00 95.12 281 GLY A CA 1
ATOM 1968 C C . GLY A 1 281 ? -11.593 4.987 16.587 1.00 95.12 281 GLY A C 1
ATOM 1969 O O . GLY A 1 281 ? -12.222 3.980 16.901 1.00 95.12 281 GLY A O 1
ATOM 1970 N N . THR A 1 282 ? -11.271 5.267 15.320 1.00 97.62 282 THR A N 1
ATOM 1971 C CA . THR A 1 282 ? -11.548 4.374 14.188 1.00 97.62 282 THR A CA 1
ATOM 1972 C C . THR A 1 282 ? -10.638 3.147 14.249 1.00 97.62 282 THR A C 1
ATOM 1974 O O . THR A 1 282 ? -9.420 3.273 14.412 1.00 97.62 282 THR A O 1
ATOM 1977 N N . GLU A 1 283 ? -11.212 1.955 14.082 1.00 98.12 283 GLU A N 1
ATOM 1978 C CA . GLU A 1 283 ? -10.437 0.722 13.926 1.00 98.12 283 GLU A CA 1
ATOM 1979 C C . GLU A 1 283 ? -9.737 0.712 12.569 1.00 98.12 283 GLU A C 1
ATOM 1981 O O . GLU A 1 283 ? -10.354 0.994 11.543 1.00 98.12 283 GLU A O 1
ATOM 1986 N N . VAL A 1 284 ? -8.446 0.379 12.545 1.00 98.81 284 VAL A N 1
ATOM 1987 C CA . VAL A 1 284 ? -7.650 0.411 11.316 1.00 98.81 284 VAL A CA 1
ATOM 1988 C C . VAL A 1 284 ? -7.155 -0.982 10.954 1.00 98.81 284 VAL A C 1
ATOM 1990 O O . VAL A 1 284 ? -6.416 -1.611 11.711 1.00 98.81 284 VAL A O 1
ATOM 1993 N N . THR A 1 285 ? -7.510 -1.417 9.744 1.00 98.81 285 THR A N 1
ATOM 1994 C CA . THR A 1 285 ? -6.930 -2.592 9.091 1.00 98.81 285 THR A CA 1
ATOM 1995 C C . THR A 1 285 ? -6.032 -2.147 7.949 1.00 98.81 285 THR A C 1
ATOM 1997 O O . THR A 1 285 ? -6.472 -1.509 6.996 1.00 98.81 285 THR A O 1
ATOM 2000 N N . LEU A 1 286 ? -4.766 -2.527 8.010 1.00 98.88 286 LEU A N 1
ATOM 2001 C CA . LEU A 1 286 ? -3.815 -2.380 6.922 1.00 98.88 286 LEU A CA 1
ATOM 2002 C C . LEU A 1 286 ? -4.010 -3.542 5.943 1.00 98.88 286 LEU A C 1
ATOM 2004 O O . LEU A 1 286 ? -3.706 -4.685 6.256 1.00 98.88 286 LEU A O 1
ATOM 2008 N N . ALA A 1 287 ? -4.556 -3.259 4.766 1.00 98.44 287 ALA A N 1
ATOM 2009 C CA . ALA A 1 287 ? -4.861 -4.222 3.714 1.00 98.44 287 ALA A CA 1
ATOM 2010 C C . ALA A 1 287 ? -3.710 -4.311 2.707 1.00 98.44 287 ALA A C 1
ATOM 2012 O O . ALA A 1 287 ? -3.735 -3.693 1.640 1.00 98.44 287 ALA A O 1
ATOM 2013 N N . GLY A 1 288 ? -2.659 -5.035 3.063 1.00 95.88 288 GLY A N 1
ATOM 2014 C CA . GLY A 1 288 ? -1.476 -5.124 2.227 1.00 95.88 288 GLY A CA 1
ATOM 2015 C C . GLY A 1 288 ? -0.371 -5.941 2.867 1.00 95.88 288 GLY A C 1
ATOM 2016 O O . GLY A 1 288 ? -0.562 -6.604 3.880 1.00 95.88 288 GLY A O 1
ATOM 2017 N N . GLY A 1 289 ? 0.805 -5.877 2.252 1.00 94.31 289 GLY A N 1
ATOM 2018 C CA . GLY A 1 289 ? 1.958 -6.653 2.678 1.00 94.31 289 GLY A CA 1
ATOM 2019 C C . GLY A 1 289 ? 3.001 -5.833 3.419 1.00 94.31 289 GLY A C 1
ATOM 2020 O O . GLY A 1 289 ? 2.708 -4.905 4.172 1.00 94.31 289 GLY A O 1
ATOM 2021 N N . THR A 1 290 ? 4.264 -6.143 3.136 1.00 94.12 290 THR A N 1
ATOM 2022 C CA . THR A 1 290 ? 5.419 -5.543 3.816 1.00 94.12 290 THR A CA 1
ATOM 2023 C C . THR A 1 290 ? 5.496 -4.015 3.691 1.00 94.12 290 THR A C 1
ATOM 2025 O O . THR A 1 290 ? 6.054 -3.360 4.568 1.00 94.12 290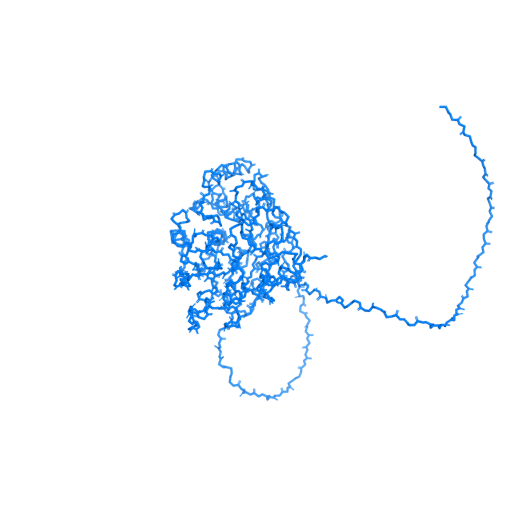 THR A O 1
ATOM 2028 N N . GLN A 1 291 ? 4.887 -3.426 2.652 1.00 97.31 291 GLN A N 1
ATOM 2029 C CA . GLN A 1 291 ? 4.715 -1.975 2.539 1.00 97.31 291 GLN A CA 1
ATOM 2030 C C . GLN A 1 291 ? 3.878 -1.402 3.684 1.00 97.31 291 GLN A C 1
ATOM 2032 O O . GLN A 1 291 ? 4.264 -0.405 4.290 1.00 97.31 291 GLN A O 1
ATOM 2037 N N . LEU A 1 292 ? 2.756 -2.040 4.021 1.00 98.44 292 LEU A N 1
ATOM 2038 C CA . LEU A 1 292 ? 1.898 -1.538 5.085 1.00 98.44 292 LEU A CA 1
ATOM 2039 C C . LEU A 1 292 ? 2.432 -1.879 6.475 1.00 98.44 292 LEU A C 1
ATOM 2041 O O . LEU A 1 292 ? 2.223 -1.090 7.389 1.00 98.44 292 LEU A O 1
ATOM 2045 N N . CYS A 1 293 ? 3.232 -2.939 6.628 1.00 98.25 293 CYS A N 1
ATOM 2046 C CA . CYS A 1 293 ? 4.058 -3.114 7.829 1.00 98.25 293 CYS A CA 1
ATOM 2047 C C . CYS A 1 293 ? 5.032 -1.936 8.012 1.00 98.25 293 CYS A C 1
ATOM 2049 O O . CYS A 1 293 ? 5.168 -1.416 9.115 1.00 98.25 293 CYS A O 1
ATOM 2051 N N . ALA A 1 294 ? 5.673 -1.451 6.941 1.00 98.56 294 ALA A N 1
ATOM 2052 C CA . ALA A 1 294 ? 6.535 -0.269 7.026 1.00 98.56 294 ALA A CA 1
ATOM 2053 C C . ALA A 1 294 ? 5.749 1.005 7.384 1.00 98.56 294 ALA A C 1
ATOM 2055 O O . ALA A 1 294 ? 6.230 1.823 8.168 1.00 98.56 294 ALA A O 1
ATOM 2056 N N . ALA A 1 295 ? 4.527 1.164 6.868 1.00 98.75 295 ALA A N 1
ATOM 2057 C CA . ALA A 1 295 ? 3.644 2.256 7.276 1.00 98.75 295 ALA A CA 1
ATOM 2058 C C . ALA A 1 295 ? 3.201 2.140 8.748 1.00 98.75 295 ALA A C 1
ATOM 2060 O O . ALA A 1 295 ? 3.154 3.148 9.453 1.00 98.75 295 ALA A O 1
ATOM 2061 N N . ALA A 1 296 ? 2.946 0.923 9.237 1.00 98.75 296 ALA A N 1
ATOM 2062 C CA . ALA A 1 296 ? 2.678 0.667 10.648 1.00 98.75 296 ALA A CA 1
ATOM 2063 C C . ALA A 1 296 ? 3.883 1.031 11.520 1.00 98.75 296 ALA A C 1
ATOM 2065 O O . ALA A 1 296 ? 3.716 1.745 12.502 1.00 98.75 296 ALA A O 1
ATOM 2066 N N . ALA A 1 297 ? 5.098 0.632 11.131 1.00 98.69 297 ALA A N 1
ATOM 2067 C CA . ALA A 1 297 ? 6.327 1.014 11.826 1.00 98.69 297 ALA A CA 1
ATOM 2068 C C . ALA A 1 297 ? 6.484 2.541 11.900 1.00 98.69 297 ALA A C 1
ATOM 2070 O O . ALA A 1 297 ? 6.770 3.092 12.962 1.00 98.69 297 ALA A O 1
ATOM 2071 N N . LEU A 1 298 ? 6.217 3.254 10.801 1.00 98.88 298 LEU A N 1
ATOM 2072 C CA . LEU A 1 298 ? 6.199 4.719 10.798 1.00 98.88 298 LEU A CA 1
ATOM 2073 C C . LEU A 1 298 ? 5.178 5.292 11.790 1.00 98.88 298 LEU A C 1
ATOM 2075 O O . LEU A 1 298 ? 5.509 6.236 12.505 1.00 98.88 298 LEU A O 1
ATOM 2079 N N . ALA A 1 299 ? 3.971 4.725 11.852 1.00 98.69 299 ALA A N 1
ATOM 2080 C CA . ALA A 1 299 ? 2.940 5.129 12.805 1.00 98.69 299 ALA A CA 1
ATOM 2081 C C . ALA A 1 299 ? 3.351 4.832 14.262 1.00 98.69 299 ALA A C 1
ATOM 2083 O O . ALA A 1 299 ? 3.211 5.702 15.121 1.00 98.69 299 ALA A O 1
ATOM 2084 N N . ARG A 1 300 ? 3.946 3.662 14.545 1.00 98.56 300 ARG A N 1
ATOM 2085 C CA . ARG A 1 300 ? 4.508 3.321 15.867 1.00 98.56 300 ARG A CA 1
ATOM 2086 C C . ARG A 1 300 ? 5.582 4.323 16.284 1.00 98.56 300 ARG A C 1
ATOM 2088 O O . ARG A 1 300 ? 5.502 4.910 17.358 1.00 98.56 300 ARG A O 1
ATOM 2095 N N . HIS A 1 301 ? 6.532 4.619 15.399 1.00 98.50 301 HIS A N 1
ATOM 2096 C CA . HIS A 1 301 ? 7.558 5.636 15.642 1.00 98.50 301 HIS A CA 1
ATOM 2097 C C . HIS A 1 301 ? 7.010 7.072 15.717 1.00 98.50 301 HIS A C 1
ATOM 2099 O O . HIS A 1 301 ? 7.721 7.960 16.188 1.00 98.50 301 HIS A O 1
ATOM 2105 N N . ALA A 1 302 ? 5.774 7.316 15.266 1.00 98.12 302 ALA A N 1
ATOM 2106 C CA . ALA A 1 302 ? 5.055 8.577 15.449 1.00 98.12 302 ALA A CA 1
ATOM 2107 C C . ALA A 1 302 ? 4.261 8.634 16.771 1.00 98.12 302 ALA A C 1
ATOM 2109 O O . ALA A 1 302 ? 3.691 9.680 17.078 1.00 98.12 302 ALA A O 1
ATOM 2110 N N . GLY A 1 303 ? 4.248 7.551 17.558 1.00 97.81 303 GLY A N 1
ATOM 2111 C CA . GLY A 1 303 ? 3.570 7.464 18.855 1.00 97.81 303 GLY A CA 1
ATOM 2112 C C . GLY A 1 303 ? 2.168 6.852 18.809 1.00 97.81 303 GLY A C 1
ATOM 2113 O O . GLY A 1 303 ? 1.385 7.071 19.730 1.00 97.81 303 GLY A O 1
ATOM 2114 N N . VAL A 1 304 ? 1.810 6.122 17.746 1.00 98.31 304 VAL A N 1
ATOM 2115 C CA . VAL A 1 304 ? 0.540 5.382 17.703 1.00 98.31 304 VAL A CA 1
ATOM 2116 C C . VAL A 1 304 ? 0.656 4.105 18.534 1.00 98.31 304 VAL A C 1
ATOM 2118 O O . VAL A 1 304 ? 1.291 3.141 18.108 1.00 98.31 304 VAL A O 1
ATOM 2121 N N . ASP A 1 305 ? -0.040 4.070 19.669 1.00 97.00 305 ASP A N 1
ATOM 2122 C CA . ASP A 1 305 ? -0.131 2.897 20.556 1.00 97.00 305 ASP A CA 1
ATOM 2123 C C . ASP A 1 305 ? -1.438 2.100 20.378 1.00 97.00 305 ASP A C 1
ATOM 2125 O O . ASP A 1 305 ? -1.628 1.052 20.994 1.00 97.00 305 ASP A O 1
ATOM 2129 N N . ALA A 1 306 ? -2.357 2.574 19.529 1.00 97.75 306 ALA A N 1
ATOM 2130 C CA . ALA A 1 306 ? -3.630 1.902 19.275 1.00 97.75 306 ALA A CA 1
ATOM 2131 C C . ALA A 1 306 ? -3.432 0.500 18.653 1.00 97.75 306 ALA A C 1
ATOM 2133 O O . ALA A 1 306 ? -2.460 0.292 17.914 1.00 97.75 306 ALA A O 1
ATOM 2134 N N . PRO A 1 307 ? -4.336 -0.466 18.901 1.00 98.00 307 PRO A N 1
ATOM 2135 C CA . PRO A 1 307 ? -4.343 -1.732 18.175 1.00 98.00 307 PRO A CA 1
ATOM 2136 C C . PRO A 1 307 ? -4.492 -1.498 16.668 1.00 98.00 307 PRO A C 1
ATOM 2138 O O . PRO A 1 307 ? -5.285 -0.659 16.244 1.00 98.00 307 PRO A O 1
ATOM 2141 N N . LEU A 1 308 ? -3.727 -2.243 15.873 1.00 98.75 308 LEU A N 1
ATOM 2142 C CA . LEU A 1 308 ? -3.775 -2.210 14.413 1.00 98.75 308 LEU A CA 1
ATOM 2143 C C . LEU A 1 308 ? -3.900 -3.643 13.902 1.00 98.75 308 LEU A C 1
ATOM 2145 O O . LEU A 1 308 ? -3.220 -4.535 14.410 1.00 98.75 308 LEU A O 1
ATOM 2149 N N . SER A 1 309 ? -4.718 -3.845 12.875 1.00 98.75 309 SER A N 1
ATOM 2150 C CA . SER A 1 309 ? -4.815 -5.128 12.176 1.00 98.75 309 SER A CA 1
ATOM 2151 C C . SER A 1 309 ? -4.051 -5.079 10.856 1.00 98.75 309 SER A C 1
ATOM 2153 O O . SER A 1 309 ? -3.934 -4.027 10.224 1.00 98.75 309 SER A O 1
ATOM 2155 N N . LEU A 1 310 ? -3.552 -6.227 10.417 1.00 98.81 310 LEU A N 1
ATOM 2156 C CA . LEU A 1 310 ? -2.959 -6.443 9.103 1.00 98.81 310 LEU A CA 1
ATOM 2157 C C . LEU A 1 310 ? -3.764 -7.538 8.409 1.00 98.81 310 LEU A C 1
ATOM 2159 O O . LEU A 1 310 ? -3.909 -8.626 8.949 1.00 98.81 310 LEU A O 1
ATOM 2163 N N . ALA A 1 311 ? -4.282 -7.271 7.218 1.00 98.75 311 ALA A N 1
ATOM 2164 C CA . ALA A 1 311 ? -4.973 -8.263 6.406 1.00 98.75 311 ALA A CA 1
ATOM 2165 C C . ALA A 1 311 ? -4.217 -8.453 5.092 1.00 98.75 311 ALA A C 1
ATOM 2167 O O . ALA A 1 311 ? -4.075 -7.508 4.312 1.00 98.75 311 ALA A O 1
ATOM 2168 N N . THR A 1 312 ? -3.742 -9.674 4.854 1.00 98.38 312 THR A N 1
ATOM 2169 C CA . THR A 1 312 ? -2.976 -10.026 3.656 1.00 98.38 312 THR A CA 1
ATOM 2170 C C . THR A 1 312 ? -3.416 -11.363 3.056 1.00 98.38 312 THR A C 1
ATOM 2172 O O . THR A 1 312 ? -4.361 -11.999 3.524 1.00 98.38 312 THR A O 1
ATOM 2175 N N . THR A 1 313 ? -2.761 -11.784 1.979 1.00 98.19 313 THR A N 1
ATOM 2176 C CA . THR A 1 313 ? -3.090 -12.990 1.218 1.00 98.19 313 THR A CA 1
ATOM 2177 C C . THR A 1 313 ? -2.254 -14.196 1.645 1.00 98.19 313 THR A C 1
ATOM 2179 O O . THR A 1 313 ? -1.115 -14.068 2.109 1.00 98.19 313 THR A O 1
ATOM 2182 N N . SER A 1 314 ? -2.784 -15.397 1.401 1.00 97.00 314 SER A N 1
ATOM 2183 C CA . SER A 1 314 ? -2.031 -16.655 1.514 1.00 97.00 314 SER A CA 1
ATOM 2184 C C . SER A 1 314 ? -0.763 -16.665 0.647 1.00 97.00 314 SER A C 1
ATOM 2186 O O . SER A 1 314 ? 0.267 -17.195 1.069 1.00 97.00 314 SER A O 1
ATOM 2188 N N . PHE A 1 315 ? -0.791 -16.014 -0.523 1.00 94.94 315 PHE A N 1
ATOM 2189 C CA . PHE A 1 315 ? 0.361 -15.891 -1.424 1.00 94.94 315 PHE A CA 1
ATOM 2190 C C . PHE A 1 315 ? 1.534 -15.145 -0.780 1.00 94.94 315 PHE A C 1
ATOM 2192 O O . PHE A 1 315 ? 2.688 -15.545 -0.942 1.00 94.94 315 PHE A O 1
ATOM 2199 N N . LEU A 1 316 ? 1.253 -14.065 -0.041 1.00 93.81 316 LEU A N 1
ATOM 2200 C CA . LEU A 1 316 ? 2.287 -13.318 0.671 1.00 93.81 316 LEU A CA 1
ATOM 2201 C C . LEU A 1 316 ? 2.790 -14.086 1.898 1.00 93.81 316 LEU A C 1
ATOM 2203 O O . LEU A 1 316 ? 3.996 -14.139 2.125 1.00 93.81 316 LEU A O 1
ATOM 2207 N N . ALA A 1 317 ? 1.891 -14.702 2.669 1.00 94.62 317 ALA A N 1
ATOM 2208 C CA . ALA A 1 317 ? 2.260 -15.485 3.851 1.00 94.62 317 ALA A CA 1
ATOM 2209 C C . ALA A 1 317 ? 3.154 -16.697 3.504 1.00 94.62 317 ALA A C 1
ATOM 2211 O O . ALA A 1 317 ? 4.043 -17.082 4.270 1.00 94.62 317 ALA A O 1
ATOM 2212 N N . ALA A 1 318 ? 2.973 -17.273 2.312 1.00 92.69 318 ALA A N 1
ATOM 2213 C CA . ALA A 1 318 ? 3.830 -18.337 1.797 1.00 92.69 318 ALA A CA 1
ATOM 2214 C C . ALA A 1 318 ? 5.246 -17.855 1.403 1.00 92.69 318 ALA A C 1
ATOM 2216 O O . ALA A 1 318 ? 6.184 -18.660 1.395 1.00 92.69 318 ALA A O 1
ATOM 2217 N N . ASP A 1 319 ? 5.442 -16.561 1.120 1.00 89.75 319 ASP A N 1
ATOM 2218 C CA . ASP A 1 319 ? 6.738 -15.988 0.745 1.00 89.75 319 ASP A CA 1
ATOM 2219 C C . ASP A 1 319 ? 7.662 -15.833 1.965 1.00 89.75 319 ASP A C 1
ATOM 2221 O O . ASP A 1 319 ? 7.657 -14.833 2.688 1.00 89.75 319 ASP A O 1
ATOM 2225 N N . LYS A 1 320 ? 8.550 -16.812 2.158 1.00 86.81 320 LYS A N 1
ATOM 2226 C CA . LYS A 1 320 ? 9.532 -16.812 3.256 1.00 86.81 320 LYS A CA 1
ATOM 2227 C C . LYS A 1 320 ? 10.534 -15.656 3.204 1.00 86.81 320 LYS A C 1
ATOM 2229 O O . LYS A 1 320 ? 11.174 -15.378 4.212 1.00 86.81 320 LYS A O 1
ATOM 2234 N N . SER A 1 321 ? 10.689 -14.973 2.068 1.00 85.81 321 SER A N 1
ATOM 2235 C CA . SER A 1 321 ? 11.529 -13.772 1.987 1.00 85.81 321 SER A CA 1
ATOM 2236 C C . SER A 1 321 ? 10.837 -12.511 2.518 1.00 85.81 321 SER A C 1
ATOM 2238 O O . SER A 1 321 ? 11.516 -11.541 2.876 1.00 85.81 321 SER A O 1
ATOM 2240 N N . ALA A 1 322 ? 9.501 -12.530 2.573 1.00 87.06 322 ALA A N 1
ATOM 2241 C CA . ALA A 1 322 ? 8.677 -11.455 3.101 1.00 87.06 322 ALA A CA 1
ATOM 2242 C C . ALA A 1 322 ? 8.616 -11.472 4.629 1.00 87.06 322 ALA A C 1
ATOM 2244 O O . ALA A 1 322 ? 8.625 -10.396 5.218 1.00 87.06 322 ALA A O 1
ATOM 2245 N N . ASP A 1 323 ? 8.570 -12.670 5.232 1.00 91.44 323 ASP A N 1
ATOM 2246 C CA . ASP A 1 323 ? 8.475 -12.887 6.687 1.00 91.44 323 ASP A CA 1
ATOM 2247 C C . ASP A 1 323 ? 7.427 -11.965 7.343 1.00 91.44 323 ASP A C 1
ATOM 2249 O O . ASP A 1 323 ? 7.690 -11.253 8.313 1.00 91.44 323 ASP A O 1
ATOM 2253 N N . VAL A 1 324 ? 6.239 -11.916 6.723 1.00 94.38 324 VAL A N 1
ATOM 2254 C CA . VAL A 1 324 ? 5.166 -10.982 7.094 1.00 94.38 324 VAL A CA 1
ATOM 2255 C C . VAL A 1 324 ? 4.608 -11.270 8.487 1.00 94.38 324 VAL A C 1
ATOM 2257 O O . VAL A 1 324 ? 4.303 -10.328 9.209 1.00 94.38 324 VAL A O 1
ATOM 2260 N N . GLU A 1 325 ? 4.543 -12.544 8.885 1.00 95.44 325 GLU A N 1
ATOM 2261 C CA . GLU A 1 325 ? 4.147 -12.965 10.237 1.00 95.44 325 GLU A CA 1
ATOM 2262 C C . GLU A 1 325 ? 5.082 -12.357 11.279 1.00 95.44 325 GLU A C 1
ATOM 2264 O O . GLU A 1 325 ? 4.648 -11.651 12.181 1.00 95.44 325 GLU A O 1
ATOM 2269 N N . GLY A 1 326 ? 6.389 -12.528 11.094 1.00 95.81 326 GLY A N 1
ATOM 2270 C CA . GLY A 1 326 ? 7.350 -12.001 12.041 1.00 95.81 326 GLY A CA 1
ATOM 2271 C C . GLY A 1 326 ? 7.454 -10.470 12.039 1.00 95.81 326 GLY A C 1
ATOM 2272 O O . GLY A 1 326 ? 7.742 -9.883 13.077 1.00 95.81 326 GLY A O 1
ATOM 2273 N N . LEU A 1 327 ? 7.187 -9.806 10.907 1.00 94.44 327 LEU A N 1
ATOM 2274 C CA . LEU A 1 327 ? 7.009 -8.348 10.866 1.00 94.44 327 LEU A CA 1
ATOM 2275 C C . LEU A 1 327 ? 5.768 -7.885 11.637 1.00 94.44 327 LEU A C 1
ATOM 2277 O O . LEU A 1 327 ? 5.820 -6.860 12.312 1.00 94.44 327 LEU A O 1
ATOM 2281 N N . ALA A 1 328 ? 4.651 -8.601 11.500 1.00 97.06 328 ALA A N 1
ATOM 2282 C CA . ALA A 1 328 ? 3.421 -8.301 12.219 1.00 97.06 328 ALA A CA 1
ATOM 2283 C C . ALA A 1 328 ? 3.623 -8.458 13.731 1.00 97.06 328 ALA A C 1
ATOM 2285 O O . ALA A 1 328 ? 3.247 -7.558 14.481 1.00 97.06 328 ALA A O 1
ATOM 2286 N N . ASP A 1 329 ? 4.298 -9.529 14.153 1.00 97.44 329 ASP A N 1
ATOM 2287 C CA . ASP A 1 329 ? 4.635 -9.790 15.554 1.00 97.44 329 ASP A CA 1
ATOM 2288 C C . ASP A 1 329 ? 5.518 -8.684 16.153 1.00 97.44 329 ASP A C 1
ATOM 2290 O O . ASP A 1 329 ? 5.191 -8.150 17.214 1.00 97.44 329 ASP A O 1
ATOM 2294 N N . ASP A 1 330 ? 6.599 -8.289 15.462 1.00 96.88 330 ASP A N 1
ATOM 2295 C CA . ASP A 1 330 ? 7.508 -7.220 15.917 1.00 96.88 330 ASP A CA 1
ATOM 2296 C C . ASP A 1 330 ? 6.764 -5.891 16.152 1.00 96.88 330 ASP A C 1
ATOM 2298 O O . ASP A 1 330 ? 7.098 -5.131 17.062 1.00 96.88 330 ASP A O 1
ATOM 2302 N N . LEU A 1 331 ? 5.739 -5.616 15.338 1.00 96.75 331 LEU A N 1
ATOM 2303 C CA . LEU A 1 331 ? 4.970 -4.368 15.339 1.00 96.75 331 LEU A CA 1
ATOM 2304 C C . LEU A 1 331 ? 3.659 -4.446 16.145 1.00 96.75 331 LEU A C 1
ATOM 2306 O O . LEU A 1 331 ? 2.928 -3.446 16.231 1.00 96.75 331 LEU A O 1
ATOM 2310 N N . GLY A 1 332 ? 3.353 -5.613 16.724 1.00 97.75 332 GLY A N 1
ATOM 2311 C CA . GLY A 1 332 ? 2.118 -5.881 17.460 1.00 97.75 332 GLY A CA 1
ATOM 2312 C C . GLY A 1 332 ? 0.863 -5.692 16.605 1.00 97.75 332 GLY A C 1
ATOM 2313 O O . GLY A 1 332 ? -0.061 -4.991 17.027 1.00 97.75 332 GLY A O 1
ATOM 2314 N N . LEU A 1 333 ? 0.860 -6.233 15.383 1.00 98.56 333 LEU A N 1
ATOM 2315 C CA . LEU A 1 333 ? -0.281 -6.194 14.465 1.00 98.56 333 LEU A CA 1
ATOM 2316 C C . LEU A 1 333 ? -1.095 -7.486 14.569 1.00 98.56 333 LEU A C 1
ATOM 2318 O O . LEU A 1 333 ? -0.530 -8.576 14.564 1.00 98.56 333 LEU A O 1
ATOM 2322 N N . ASP A 1 334 ? -2.421 -7.367 14.596 1.00 98.44 334 ASP A N 1
ATOM 2323 C CA . ASP A 1 334 ? -3.314 -8.526 14.517 1.00 98.44 334 ASP A CA 1
ATOM 2324 C C . ASP A 1 334 ? -3.433 -9.002 13.062 1.00 98.44 334 ASP A C 1
ATOM 2326 O O . ASP A 1 334 ? -4.058 -8.340 12.228 1.00 98.44 334 ASP A O 1
ATOM 2330 N N . LEU A 1 335 ? -2.758 -10.107 12.736 1.00 98.50 335 LEU A N 1
ATOM 2331 C CA . LEU A 1 335 ? -2.613 -10.608 11.371 1.00 98.50 335 LEU A CA 1
ATOM 2332 C C . LEU A 1 335 ? -3.763 -11.543 10.972 1.00 98.50 335 LEU A C 1
ATOM 2334 O O . LEU A 1 335 ? -3.948 -12.619 11.533 1.00 98.50 335 LEU A O 1
ATOM 2338 N N . THR A 1 336 ? -4.461 -11.176 9.901 1.00 98.69 336 THR A N 1
ATOM 2339 C CA . THR A 1 336 ? -5.384 -12.031 9.150 1.00 98.69 336 THR A CA 1
ATOM 2340 C C . THR A 1 336 ? -4.770 -12.404 7.801 1.00 98.69 336 THR A C 1
ATOM 2342 O O . THR A 1 336 ? -4.368 -11.534 7.026 1.00 98.69 336 THR A O 1
ATOM 2345 N N . VAL A 1 337 ? -4.729 -13.701 7.501 1.00 98.50 337 VAL A N 1
ATOM 2346 C CA . VAL A 1 337 ? -4.293 -14.237 6.205 1.00 98.50 337 VAL A CA 1
ATOM 2347 C C . VAL A 1 337 ? -5.480 -14.924 5.548 1.00 98.50 337 VAL A C 1
ATOM 2349 O O . VAL A 1 337 ? -5.990 -15.903 6.091 1.00 98.50 337 VAL A O 1
ATOM 2352 N N . THR A 1 338 ? -5.891 -14.446 4.373 1.00 98.31 338 THR A N 1
ATOM 2353 C CA . THR A 1 338 ? -7.009 -15.041 3.630 1.00 98.31 338 THR A CA 1
ATOM 2354 C C . THR A 1 338 ? -6.515 -15.767 2.383 1.00 98.31 338 THR A C 1
ATOM 2356 O O . THR A 1 338 ? -5.756 -15.219 1.577 1.00 98.31 338 THR A O 1
ATOM 2359 N N . ASP A 1 339 ? -6.976 -17.006 2.214 1.00 97.75 339 ASP A N 1
ATOM 2360 C CA . ASP A 1 339 ? -6.744 -17.813 1.020 1.00 97.75 339 ASP A CA 1
ATOM 2361 C C . ASP A 1 339 ? -7.963 -17.769 0.084 1.00 97.75 339 ASP A C 1
ATOM 2363 O O . ASP A 1 339 ? -9.013 -18.328 0.417 1.00 97.75 339 ASP A O 1
ATOM 2367 N N . PRO A 1 340 ? -7.858 -17.149 -1.105 1.00 96.69 340 PRO A N 1
ATOM 2368 C CA . PRO A 1 340 ? -8.962 -17.143 -2.054 1.00 96.69 340 PRO A CA 1
ATOM 2369 C C . PRO A 1 340 ? -9.133 -18.490 -2.784 1.00 96.69 340 PRO A C 1
ATOM 2371 O O . PRO A 1 340 ? -10.113 -18.672 -3.510 1.00 96.69 340 PRO A O 1
ATOM 2374 N N . GLY A 1 341 ? -8.211 -19.447 -2.606 1.00 97.12 341 GLY A N 1
ATOM 2375 C CA . GLY A 1 341 ? -8.278 -20.781 -3.206 1.00 97.12 341 GLY A CA 1
ATOM 2376 C C . GLY A 1 341 ? -8.102 -20.772 -4.724 1.00 97.12 341 GLY A C 1
ATOM 2377 O O . GLY A 1 341 ? -8.813 -21.490 -5.423 1.00 97.12 341 GLY A O 1
ATOM 2378 N N . PHE A 1 342 ? -7.219 -19.910 -5.241 1.00 96.56 342 PHE A N 1
ATOM 2379 C CA . PHE A 1 342 ? -6.941 -19.777 -6.682 1.00 96.56 342 PHE A CA 1
ATOM 2380 C C . PHE A 1 342 ? -6.322 -21.043 -7.296 1.00 96.56 342 PHE A C 1
ATOM 2382 O O . PHE A 1 342 ? -6.301 -21.178 -8.508 1.00 96.56 342 PHE A O 1
ATOM 2389 N N . ASP A 1 343 ? -5.855 -21.982 -6.475 1.00 95.62 343 ASP A N 1
ATOM 2390 C CA . ASP A 1 343 ? -5.340 -23.295 -6.871 1.00 95.62 343 ASP A CA 1
ATOM 2391 C C . ASP A 1 343 ? -6.441 -24.340 -7.141 1.00 95.62 343 ASP A C 1
ATOM 2393 O O . ASP A 1 343 ? -6.153 -25.448 -7.598 1.00 95.62 343 ASP A O 1
ATOM 2397 N N . ARG A 1 344 ? -7.709 -24.015 -6.853 1.00 95.12 344 ARG A N 1
ATOM 2398 C CA . ARG A 1 344 ? -8.844 -24.946 -6.991 1.00 95.12 344 ARG A CA 1
ATOM 2399 C C . ARG A 1 344 ? -9.341 -25.105 -8.423 1.00 95.12 344 ARG A C 1
ATOM 2401 O O . ARG A 1 344 ? -10.053 -26.066 -8.709 1.00 95.12 344 ARG A O 1
ATOM 2408 N N . GLU A 1 345 ? -8.991 -24.180 -9.304 1.00 91.81 345 GLU A N 1
ATOM 2409 C CA . GLU A 1 345 ? -9.350 -24.195 -10.717 1.00 91.81 345 GLU A CA 1
ATOM 2410 C C . GLU A 1 345 ? -8.237 -23.558 -11.545 1.00 91.81 345 GLU A C 1
ATOM 2412 O O . GLU A 1 345 ? -7.523 -22.694 -11.050 1.00 91.81 345 GLU A O 1
ATOM 2417 N N . SER A 1 346 ? -8.081 -23.991 -12.798 1.00 91.81 346 SER A N 1
ATOM 2418 C CA . SER A 1 346 ? -7.078 -23.409 -13.692 1.00 91.81 346 SER A CA 1
ATOM 2419 C C . SER A 1 346 ? -7.715 -22.333 -14.553 1.00 91.81 346 SER A C 1
ATOM 2421 O O . SER A 1 346 ? -8.653 -22.594 -15.312 1.00 91.81 346 SER A O 1
ATOM 2423 N N . HIS A 1 347 ? -7.184 -21.123 -14.429 1.00 91.12 347 HIS A N 1
ATOM 2424 C CA . HIS A 1 347 ? -7.532 -19.991 -15.272 1.00 91.12 347 HIS A CA 1
ATOM 2425 C C . HIS A 1 347 ? -6.341 -19.026 -15.329 1.00 91.12 347 HIS A C 1
ATOM 2427 O O . HIS A 1 347 ? -5.762 -18.747 -14.278 1.00 91.12 347 HIS A O 1
ATOM 2433 N N . PRO A 1 348 ? -6.000 -18.424 -16.487 1.00 86.50 348 PRO A N 1
ATOM 2434 C CA . PRO A 1 348 ? -4.852 -17.514 -16.594 1.00 86.50 348 PRO A CA 1
ATOM 2435 C C . PRO A 1 348 ? -4.838 -16.379 -15.555 1.00 86.50 348 PRO A C 1
ATOM 2437 O O . PRO A 1 348 ? -3.783 -16.008 -15.050 1.00 86.50 348 PRO A O 1
ATOM 2440 N N . ALA A 1 349 ? -6.021 -15.875 -15.188 1.00 85.88 349 ALA A N 1
ATOM 2441 C CA . ALA A 1 349 ? -6.190 -14.840 -14.165 1.00 85.88 349 ALA A CA 1
ATOM 2442 C C . ALA A 1 349 ? -5.765 -15.272 -12.745 1.00 85.88 349 ALA A C 1
ATOM 2444 O O . ALA A 1 349 ? -5.453 -14.420 -11.917 1.00 85.88 349 ALA A O 1
ATOM 2445 N N . LEU A 1 350 ? -5.804 -16.575 -12.456 1.00 93.75 350 LEU A N 1
ATOM 2446 C CA . LEU A 1 350 ? -5.595 -17.163 -11.131 1.00 93.75 350 LEU A CA 1
ATOM 2447 C C . LEU A 1 350 ? -4.233 -17.864 -11.046 1.00 93.75 350 LEU A C 1
ATOM 2449 O O . LEU A 1 350 ? -3.495 -17.673 -10.079 1.00 93.75 350 LEU A O 1
ATOM 2453 N N . ASP A 1 351 ? -3.868 -18.606 -12.096 1.00 92.06 351 ASP A N 1
ATOM 2454 C CA . ASP A 1 351 ? -2.661 -19.438 -12.170 1.00 92.06 351 ASP A CA 1
ATOM 2455 C C . ASP A 1 351 ? -1.381 -18.626 -11.914 1.00 92.06 351 ASP A C 1
ATOM 2457 O O . ASP A 1 351 ? -0.446 -19.107 -11.271 1.00 92.06 351 ASP A O 1
ATOM 2461 N N . ALA A 1 352 ? -1.341 -17.366 -12.356 1.00 86.56 352 ALA A N 1
ATOM 2462 C CA . ALA A 1 352 ? -0.184 -16.502 -12.150 1.00 86.56 352 ALA A CA 1
ATOM 2463 C C . ALA A 1 352 ? 0.042 -16.135 -10.668 1.00 86.56 352 ALA A C 1
ATOM 2465 O O . ALA A 1 352 ? 1.186 -16.092 -10.209 1.00 86.56 352 ALA A O 1
ATOM 2466 N N . TYR A 1 353 ? -1.023 -15.944 -9.882 1.00 91.00 353 TYR A N 1
ATOM 2467 C CA . TYR A 1 353 ? -0.902 -15.746 -8.430 1.00 91.00 353 TYR A CA 1
ATOM 2468 C C . TYR A 1 353 ? -0.410 -17.012 -7.732 1.00 91.00 353 TYR A C 1
ATOM 2470 O O . TYR A 1 353 ? 0.441 -16.933 -6.845 1.00 91.00 353 TYR A O 1
ATOM 2478 N N . VAL A 1 354 ? -0.895 -18.182 -8.163 1.00 92.19 354 VAL A N 1
ATOM 2479 C CA . VAL A 1 354 ? -0.423 -19.486 -7.666 1.00 92.19 354 VAL A CA 1
ATOM 2480 C C . VAL A 1 354 ? 1.065 -19.678 -7.981 1.00 92.19 354 VAL A C 1
ATOM 2482 O O . VAL A 1 354 ? 1.812 -20.197 -7.153 1.00 92.19 354 VAL A O 1
ATOM 2485 N N . ALA A 1 355 ? 1.529 -19.180 -9.131 1.00 88.69 355 ALA A N 1
ATOM 2486 C CA . ALA A 1 355 ? 2.943 -19.141 -9.506 1.00 88.69 355 ALA A CA 1
ATOM 2487 C C . ALA A 1 355 ? 3.774 -18.079 -8.746 1.00 88.69 355 ALA A C 1
ATOM 2489 O O . ALA A 1 355 ? 4.980 -17.961 -8.968 1.00 88.69 355 ALA A O 1
ATOM 2490 N N . GLY A 1 356 ? 3.160 -17.322 -7.831 1.00 85.69 356 GLY A N 1
ATOM 2491 C CA . GLY A 1 356 ? 3.833 -16.346 -6.977 1.00 85.69 356 GLY A CA 1
ATOM 2492 C C . GLY A 1 356 ? 3.954 -14.945 -7.579 1.00 85.69 356 GLY A C 1
ATOM 2493 O O . GLY A 1 356 ? 4.745 -14.142 -7.080 1.00 85.69 356 GLY A O 1
ATOM 2494 N N . GLU A 1 357 ? 3.206 -14.610 -8.626 1.00 85.94 357 GLU A N 1
ATOM 2495 C CA . GLU A 1 357 ? 3.157 -13.247 -9.160 1.00 85.94 357 GLU A CA 1
ATOM 2496 C C . GLU A 1 357 ? 2.152 -12.366 -8.432 1.00 85.94 357 GLU A C 1
ATOM 2498 O O . GLU A 1 357 ? 1.139 -12.853 -7.941 1.00 85.94 357 GLU A O 1
ATOM 2503 N N . ALA A 1 358 ? 2.433 -11.057 -8.400 1.00 84.88 358 ALA A N 1
ATOM 2504 C CA . ALA A 1 358 ? 1.684 -10.018 -7.688 1.00 84.88 358 ALA A CA 1
ATOM 2505 C C . ALA A 1 358 ? 1.623 -10.235 -6.164 1.00 84.88 358 ALA A C 1
ATOM 2507 O O . ALA A 1 358 ? 2.160 -9.415 -5.420 1.00 84.88 358 ALA A O 1
ATOM 2508 N N . LYS A 1 359 ? 1.060 -11.363 -5.716 1.00 91.12 359 LYS A N 1
ATOM 2509 C CA . LYS A 1 359 ? 0.824 -11.820 -4.338 1.00 91.12 359 LYS A CA 1
ATOM 2510 C C . LYS A 1 359 ? -0.157 -10.941 -3.560 1.00 91.12 359 LYS A C 1
ATOM 2512 O O . LYS A 1 359 ? -1.055 -11.465 -2.914 1.00 91.12 359 LYS A O 1
ATOM 2517 N N . GLU A 1 360 ? 0.003 -9.626 -3.626 1.00 94.00 360 GLU A N 1
ATOM 2518 C CA . GLU A 1 360 ? -0.732 -8.624 -2.854 1.00 94.00 360 GLU A CA 1
ATOM 2519 C C . GLU A 1 360 ? -0.736 -7.276 -3.596 1.00 94.00 360 GLU A C 1
ATOM 2521 O O . GLU A 1 360 ? 0.082 -7.038 -4.486 1.00 94.00 360 GLU A O 1
ATOM 2526 N N . GLY A 1 361 ? -1.641 -6.378 -3.215 1.00 95.31 361 GLY A N 1
ATOM 2527 C CA . GLY A 1 361 ? -1.688 -4.992 -3.669 1.00 95.31 361 GLY A CA 1
ATOM 2528 C C . GLY A 1 361 ? -3.117 -4.465 -3.701 1.00 95.31 361 GLY A C 1
ATOM 2529 O O . GLY A 1 361 ? -4.078 -5.228 -3.656 1.00 95.31 361 GLY A O 1
ATOM 2530 N N . VAL A 1 362 ? -3.275 -3.147 -3.794 1.00 97.75 362 VAL A N 1
ATOM 2531 C CA . VAL A 1 362 ? -4.569 -2.472 -4.003 1.00 97.75 362 VAL A CA 1
ATOM 2532 C C . VAL A 1 362 ? -5.631 -2.858 -2.958 1.00 97.75 362 VAL A C 1
ATOM 2534 O O . VAL A 1 362 ? -6.829 -2.866 -3.238 1.00 97.75 362 VAL A O 1
ATOM 2537 N N . GLY A 1 363 ? -5.212 -3.212 -1.740 1.00 97.81 363 GLY A N 1
ATOM 2538 C CA . GLY A 1 363 ? -6.127 -3.636 -0.679 1.00 97.81 363 GLY A CA 1
ATOM 2539 C C . GLY A 1 363 ? -6.669 -5.063 -0.809 1.00 97.81 363 GLY A C 1
ATOM 2540 O O . GLY A 1 363 ? -7.626 -5.385 -0.105 1.00 97.81 363 GLY A O 1
ATOM 2541 N N . MET A 1 364 ? -6.103 -5.905 -1.682 1.00 97.94 364 MET A N 1
ATOM 2542 C CA . MET A 1 364 ? -6.607 -7.253 -1.974 1.00 97.94 364 MET A CA 1
ATOM 2543 C C . MET A 1 364 ? -6.753 -8.103 -0.709 1.00 97.94 364 MET A C 1
ATOM 2545 O O . MET A 1 364 ? -7.828 -8.660 -0.491 1.00 97.94 364 MET A O 1
ATOM 2549 N N . GLY A 1 365 ? -5.734 -8.164 0.152 1.00 97.88 365 GLY A N 1
ATOM 2550 C CA . GLY A 1 365 ? -5.807 -8.923 1.405 1.00 97.88 365 GLY A CA 1
ATOM 2551 C C . GLY A 1 365 ? -6.957 -8.494 2.323 1.00 97.88 365 GLY A C 1
ATOM 2552 O O . GLY A 1 365 ? -7.735 -9.322 2.795 1.00 97.88 365 GLY A O 1
ATOM 2553 N N . GLY A 1 366 ? -7.138 -7.185 2.516 1.00 98.25 366 GLY A N 1
ATOM 2554 C CA . GLY A 1 366 ? -8.243 -6.650 3.319 1.00 98.25 366 GLY A CA 1
ATOM 2555 C C . GLY A 1 366 ? -9.615 -6.853 2.685 1.00 98.25 366 GLY A C 1
ATOM 2556 O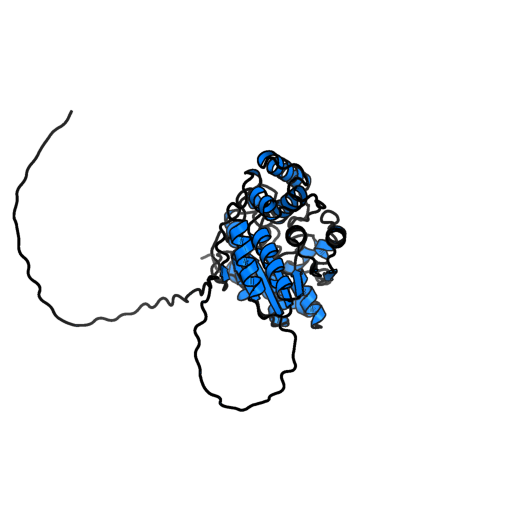 O . GLY A 1 366 ? -10.581 -7.118 3.400 1.00 98.25 366 GLY A O 1
ATOM 2557 N N . ALA A 1 367 ? -9.710 -6.780 1.357 1.00 98.50 367 ALA A N 1
ATOM 2558 C CA . ALA A 1 367 ? -10.936 -7.093 0.635 1.00 98.50 367 ALA A CA 1
ATOM 2559 C C . ALA A 1 367 ? -11.310 -8.575 0.814 1.00 98.50 367 ALA A C 1
ATOM 2561 O O . ALA A 1 367 ? -12.440 -8.891 1.174 1.00 98.50 367 ALA A O 1
ATOM 2562 N N . LEU A 1 368 ? -10.362 -9.495 0.655 1.00 98.69 368 LEU A N 1
ATOM 2563 C CA . LEU A 1 368 ? -10.611 -10.920 0.870 1.00 98.69 368 LEU A CA 1
ATOM 2564 C C . LEU A 1 368 ? -11.046 -11.216 2.314 1.00 98.69 368 LEU A C 1
ATOM 2566 O O . LEU A 1 368 ? -12.073 -11.865 2.517 1.00 98.69 368 LEU A O 1
ATOM 2570 N N . ALA A 1 369 ? -10.362 -10.643 3.307 1.00 98.38 369 ALA A N 1
ATOM 2571 C CA . ALA A 1 369 ? -10.759 -10.762 4.709 1.00 98.38 369 ALA A CA 1
ATOM 2572 C C . ALA A 1 369 ? -12.165 -10.187 4.968 1.00 98.38 369 ALA A C 1
ATOM 2574 O O . ALA A 1 369 ? -12.932 -10.722 5.769 1.00 98.38 369 ALA A O 1
ATOM 2575 N N . LEU A 1 370 ? -12.540 -9.095 4.292 1.00 97.44 370 LEU A N 1
ATOM 2576 C CA . LEU A 1 370 ? -13.896 -8.539 4.344 1.00 97.44 370 LEU A CA 1
ATOM 2577 C C . LEU A 1 370 ? -14.938 -9.498 3.759 1.00 97.44 370 LEU A C 1
ATOM 2579 O O . LEU A 1 370 ? -16.044 -9.588 4.296 1.00 97.44 370 LEU A O 1
ATOM 2583 N N . ALA A 1 371 ? -14.600 -10.205 2.681 1.00 98.00 371 ALA A N 1
ATOM 2584 C CA . ALA A 1 371 ? -15.472 -11.203 2.075 1.00 98.00 371 ALA A CA 1
ATOM 2585 C C . ALA A 1 371 ? -15.768 -12.341 3.065 1.00 98.00 371 ALA A C 1
ATOM 2587 O O . ALA A 1 371 ? -16.936 -12.667 3.285 1.00 98.00 371 ALA A O 1
ATOM 2588 N N . GLU A 1 372 ? -14.733 -12.864 3.736 1.00 97.19 372 GLU A N 1
ATOM 2589 C CA . GLU A 1 372 ? -14.884 -13.890 4.779 1.00 97.19 372 GLU A CA 1
ATOM 2590 C C . GLU A 1 372 ? -15.743 -13.393 5.940 1.00 97.19 372 GLU A C 1
ATOM 2592 O O . GLU A 1 372 ? -16.701 -14.065 6.325 1.00 97.19 372 GLU A O 1
ATOM 2597 N N . ARG A 1 373 ? -15.473 -12.179 6.450 1.00 95.62 373 ARG A N 1
ATOM 2598 C CA . ARG A 1 373 ? -16.274 -11.571 7.530 1.00 95.62 373 ARG A CA 1
ATOM 2599 C C . ARG A 1 373 ? -17.753 -11.430 7.162 1.00 95.62 373 ARG A C 1
ATOM 2601 O O . ARG A 1 373 ? -18.605 -11.482 8.045 1.00 95.62 373 ARG A O 1
ATOM 2608 N N . ARG A 1 374 ? -18.067 -11.250 5.875 1.00 95.44 374 ARG A N 1
ATOM 2609 C CA . ARG A 1 374 ? -19.441 -11.135 5.355 1.00 95.44 374 ARG A CA 1
ATOM 2610 C C . ARG A 1 374 ? -20.053 -12.471 4.928 1.00 95.44 374 ARG A C 1
ATOM 2612 O O . ARG A 1 374 ? -21.196 -12.482 4.482 1.00 95.44 374 ARG A O 1
ATOM 2619 N N . GLY A 1 375 ? -19.330 -13.583 5.070 1.00 97.50 375 GLY A N 1
ATOM 2620 C CA . GLY A 1 375 ? -19.803 -14.909 4.675 1.00 97.50 375 GLY A CA 1
ATOM 2621 C C . GLY A 1 375 ? -19.924 -15.100 3.161 1.00 97.50 375 GLY A C 1
ATOM 2622 O O . GLY A 1 375 ? -20.699 -15.948 2.724 1.00 97.50 375 GLY A O 1
ATOM 2623 N N . ILE A 1 376 ? -19.191 -14.316 2.362 1.00 98.31 376 ILE A N 1
ATOM 2624 C CA . ILE A 1 376 ? -19.146 -14.468 0.904 1.00 98.31 376 ILE A CA 1
ATOM 2625 C C . ILE A 1 376 ? -18.248 -15.673 0.578 1.00 98.31 376 ILE A C 1
ATOM 2627 O O . ILE A 1 376 ? -17.078 -15.676 0.974 1.00 98.31 376 ILE A O 1
ATOM 2631 N N . PRO A 1 377 ? -18.749 -16.700 -0.132 1.00 98.12 377 PRO A N 1
ATOM 2632 C CA . PRO A 1 377 ? -17.934 -17.842 -0.526 1.00 98.12 377 PRO A CA 1
ATOM 2633 C C . PRO A 1 377 ? -16.757 -17.425 -1.416 1.00 98.12 377 PRO A C 1
ATOM 2635 O O . PRO A 1 377 ? -16.930 -16.705 -2.395 1.00 98.12 377 PRO A O 1
ATOM 2638 N N . MET A 1 378 ? -15.558 -17.954 -1.147 1.00 97.94 378 MET A N 1
ATOM 2639 C CA . MET A 1 378 ? -14.391 -17.691 -2.007 1.00 97.94 378 MET A CA 1
ATOM 2640 C C . MET A 1 378 ? -14.557 -18.222 -3.434 1.00 97.94 378 MET A C 1
ATOM 2642 O O . MET A 1 378 ? -13.883 -17.743 -4.335 1.00 97.94 378 MET A O 1
ATOM 2646 N N . ALA A 1 379 ? -15.452 -19.192 -3.655 1.00 97.88 379 ALA A N 1
ATOM 2647 C CA . ALA A 1 379 ? -15.824 -19.612 -5.006 1.00 97.88 379 ALA A CA 1
ATOM 2648 C C . ALA A 1 379 ? -16.440 -18.455 -5.802 1.00 97.88 379 ALA A C 1
ATOM 2650 O O . ALA A 1 379 ? -15.928 -18.122 -6.862 1.00 97.88 379 ALA A O 1
ATOM 2651 N N . ASP A 1 380 ? -17.421 -17.764 -5.223 1.00 98.25 380 ASP A N 1
ATOM 2652 C CA . ASP A 1 380 ? -18.063 -16.604 -5.843 1.00 98.25 380 ASP A CA 1
ATOM 2653 C C . ASP A 1 380 ? -17.048 -15.478 -6.107 1.00 98.25 380 ASP A C 1
ATOM 2655 O O . ASP A 1 380 ? -17.105 -14.810 -7.138 1.00 98.25 380 ASP A O 1
ATOM 2659 N N . VAL A 1 381 ? -16.078 -15.283 -5.201 1.00 98.12 381 VAL A N 1
ATOM 2660 C CA . VAL A 1 381 ? -14.982 -14.323 -5.413 1.00 98.12 381 VAL A CA 1
ATOM 2661 C C . VAL A 1 381 ? -14.139 -14.708 -6.630 1.00 98.12 381 VAL A C 1
ATOM 2663 O O . VAL A 1 381 ? -13.861 -13.840 -7.456 1.00 98.12 381 VAL A O 1
ATOM 2666 N N . ARG A 1 382 ? -13.744 -15.980 -6.774 1.00 97.38 382 ARG A N 1
ATOM 2667 C CA . ARG A 1 382 ? -12.943 -16.443 -7.920 1.00 97.38 382 ARG A CA 1
ATOM 2668 C C . ARG A 1 382 ? -13.694 -16.338 -9.240 1.00 97.38 382 ARG A C 1
ATOM 2670 O O . ARG A 1 382 ? -13.157 -15.751 -10.179 1.00 97.38 382 ARG A O 1
ATOM 2677 N N . ASP A 1 383 ? -14.941 -16.800 -9.283 1.00 97.12 383 ASP A N 1
ATOM 2678 C CA . ASP A 1 383 ? -15.805 -16.699 -10.466 1.00 97.12 383 ASP A CA 1
ATOM 2679 C C . ASP A 1 383 ? -15.920 -15.241 -10.933 1.00 97.12 383 ASP A C 1
ATOM 2681 O O . ASP A 1 383 ? -15.874 -14.921 -12.129 1.00 97.12 383 ASP A O 1
ATOM 2685 N N . HIS A 1 384 ? -16.020 -14.321 -9.973 1.00 97.19 384 HIS A N 1
ATOM 2686 C CA . HIS A 1 384 ? -16.145 -12.903 -10.267 1.00 97.19 384 HIS A CA 1
ATOM 2687 C C . HIS A 1 384 ? -14.819 -12.245 -10.673 1.00 97.19 384 HIS A C 1
ATOM 2689 O O . HIS A 1 384 ? -14.806 -11.380 -11.552 1.00 97.19 384 HIS A O 1
ATOM 2695 N N . VAL A 1 385 ? -13.686 -12.691 -10.115 1.00 96.00 385 VAL A N 1
ATOM 2696 C CA . VAL A 1 385 ? -12.338 -12.317 -10.585 1.00 96.00 385 VAL A CA 1
ATOM 2697 C C . VAL A 1 385 ? -12.153 -12.708 -12.050 1.00 96.00 385 VAL A C 1
ATOM 2699 O O . VAL A 1 385 ? -11.748 -11.861 -12.848 1.00 96.00 385 VAL A O 1
ATOM 2702 N N . VAL A 1 386 ? -12.504 -13.944 -12.420 1.00 94.88 386 VAL A N 1
ATOM 2703 C CA . VAL A 1 386 ? -12.458 -14.434 -13.809 1.00 94.88 386 VAL A CA 1
ATOM 2704 C C . VAL A 1 386 ? -13.355 -13.583 -14.711 1.00 94.88 386 VAL A C 1
ATOM 2706 O O . VAL A 1 386 ? -12.904 -13.070 -15.734 1.00 94.88 386 VAL A O 1
ATOM 2709 N N . THR A 1 387 ? -14.592 -13.323 -14.282 1.00 94.69 387 THR A N 1
ATOM 2710 C CA . THR A 1 387 ? -15.551 -12.498 -15.036 1.00 94.69 387 THR A CA 1
ATOM 2711 C C . THR A 1 387 ? -15.018 -11.089 -15.319 1.00 94.69 387 THR A C 1
ATOM 2713 O O . THR A 1 387 ? -15.145 -10.574 -16.435 1.00 94.69 387 THR A O 1
ATOM 2716 N N . ILE A 1 388 ? -14.423 -10.432 -14.319 1.00 93.56 388 ILE A N 1
ATOM 2717 C CA . ILE A 1 388 ? -13.853 -9.089 -14.487 1.00 93.56 388 ILE A CA 1
ATOM 2718 C C . ILE A 1 388 ? -12.617 -9.142 -15.385 1.00 93.56 388 ILE A C 1
ATOM 2720 O O . ILE A 1 388 ? -12.494 -8.305 -16.280 1.00 93.56 388 ILE A O 1
ATOM 2724 N N . HIS A 1 389 ? -11.727 -10.109 -15.170 1.00 91.25 389 HIS A N 1
ATOM 2725 C CA . HIS A 1 389 ? -10.533 -10.305 -15.985 1.00 91.25 389 HIS A CA 1
ATOM 2726 C C . HIS A 1 389 ? -10.875 -10.445 -17.475 1.00 91.25 389 HIS A C 1
ATOM 2728 O O . HIS A 1 389 ? -10.361 -9.691 -18.305 1.00 91.25 389 HIS A O 1
ATOM 2734 N N . ASP A 1 390 ? -11.804 -11.335 -17.816 1.00 90.38 390 ASP A N 1
ATOM 2735 C CA . ASP A 1 390 ? -12.170 -11.609 -19.208 1.00 90.38 390 ASP A CA 1
ATOM 2736 C C . ASP A 1 390 ? -12.808 -10.391 -19.877 1.00 90.38 390 ASP A C 1
ATOM 2738 O O . ASP A 1 390 ? -12.524 -10.071 -21.035 1.00 90.38 390 ASP A O 1
ATOM 2742 N N . ARG A 1 391 ? -13.609 -9.633 -19.118 1.00 89.50 391 ARG A N 1
ATOM 2743 C CA . ARG A 1 391 ? -14.162 -8.354 -19.570 1.00 89.50 391 ARG A CA 1
ATOM 2744 C C . ARG A 1 391 ? -13.064 -7.339 -19.894 1.00 89.50 391 ARG A C 1
ATOM 2746 O O . ARG A 1 391 ? -13.185 -6.630 -20.893 1.00 89.50 391 ARG A O 1
ATOM 2753 N N . LEU A 1 392 ? -12.015 -7.250 -19.074 1.00 87.94 392 LEU A N 1
ATOM 2754 C CA . LEU A 1 392 ? -10.897 -6.327 -19.304 1.00 87.94 392 LEU A CA 1
ATOM 2755 C C . LEU A 1 392 ? -10.123 -6.692 -20.578 1.00 87.94 392 LEU A C 1
ATOM 2757 O O . LEU A 1 392 ? -9.855 -5.810 -21.399 1.00 87.94 392 LEU A O 1
ATOM 2761 N N . LEU A 1 393 ? -9.843 -7.980 -20.798 1.00 82.69 393 LEU A N 1
ATOM 2762 C CA . LEU A 1 393 ? -9.157 -8.454 -22.007 1.00 82.69 393 LEU A CA 1
ATOM 2763 C C . LEU A 1 393 ? -9.987 -8.253 -23.284 1.00 82.69 393 LEU A C 1
ATOM 2765 O O . LEU A 1 393 ? -9.448 -7.844 -24.318 1.00 82.69 393 LEU A O 1
ATOM 2769 N N . ALA A 1 394 ? -11.306 -8.460 -23.215 1.00 78.81 394 ALA A N 1
ATOM 2770 C CA . ALA A 1 394 ? -12.209 -8.207 -24.338 1.00 78.81 394 ALA A CA 1
ATOM 2771 C C . ALA A 1 394 ? -12.237 -6.723 -24.753 1.00 78.81 394 ALA A C 1
ATOM 2773 O O . ALA A 1 394 ? -12.438 -6.405 -25.921 1.00 78.81 394 ALA A O 1
ATOM 2774 N N . THR A 1 395 ? -12.016 -5.799 -23.812 1.00 64.19 395 THR A N 1
ATOM 2775 C CA . THR A 1 395 ? -11.940 -4.360 -24.116 1.00 64.19 395 THR A CA 1
ATOM 2776 C C . THR A 1 395 ? -10.566 -3.898 -24.610 1.00 64.19 395 THR A C 1
ATOM 2778 O O . THR A 1 395 ? -10.498 -2.922 -25.353 1.00 64.19 395 THR A O 1
ATOM 2781 N N . GLY A 1 396 ? -9.482 -4.594 -24.246 1.00 54.66 396 GLY A N 1
ATOM 2782 C CA . GLY A 1 396 ? -8.114 -4.260 -24.668 1.00 54.66 396 GLY A CA 1
ATOM 2783 C C . GLY A 1 396 ? -7.776 -4.658 -26.111 1.00 54.66 396 GLY A C 1
ATOM 2784 O O . GLY A 1 396 ? -6.887 -4.074 -26.718 1.00 54.66 396 GLY A O 1
ATOM 2785 N N . SER A 1 397 ? -8.517 -5.604 -26.690 1.00 46.28 397 SER A N 1
ATOM 2786 C CA . SER A 1 397 ? -8.332 -6.099 -28.066 1.00 46.28 397 SER A CA 1
ATOM 2787 C C . SER A 1 397 ? -9.042 -5.254 -29.141 1.00 46.28 397 SER A C 1
ATOM 2789 O O . SER A 1 397 ? -8.982 -5.577 -30.324 1.00 46.28 397 SER A O 1
ATOM 2791 N N . GLY A 1 398 ? -9.701 -4.154 -28.755 1.00 36.84 398 GLY A N 1
ATOM 2792 C CA . GLY A 1 398 ? -10.458 -3.272 -29.655 1.00 36.84 398 GLY A CA 1
ATOM 2793 C C . GLY A 1 398 ? -9.678 -2.101 -30.270 1.00 36.84 398 GLY A C 1
ATOM 2794 O O . GLY A 1 398 ? -10.297 -1.256 -30.913 1.00 36.84 398 GLY A O 1
ATOM 2795 N N . VAL A 1 399 ? -8.358 -2.013 -30.066 1.00 37.81 399 VAL A N 1
ATOM 2796 C CA . VAL A 1 399 ? -7.498 -0.935 -30.599 1.00 37.81 399 VAL A CA 1
ATOM 2797 C C . VAL A 1 399 ? -6.477 -1.502 -31.592 1.00 37.81 399 VAL A C 1
ATOM 2799 O O . VAL A 1 399 ? -5.281 -1.289 -31.468 1.00 37.81 399 VAL A O 1
ATOM 2802 N N . GLU A 1 400 ? -6.950 -2.235 -32.594 1.00 36.94 400 GLU A N 1
ATOM 2803 C CA . GLU A 1 400 ? -6.236 -2.405 -33.864 1.00 36.94 400 GLU A CA 1
ATOM 2804 C C . GLU A 1 400 ? -7.255 -2.327 -35.005 1.00 36.94 400 GLU A C 1
ATOM 2806 O O . GLU A 1 400 ? -7.988 -3.278 -35.282 1.00 36.94 400 GLU A O 1
ATOM 2811 N N . SER A 1 401 ? -7.316 -1.162 -35.653 1.00 33.34 401 SER A N 1
ATOM 2812 C CA . SER A 1 401 ? -7.845 -0.992 -37.012 1.00 33.34 401 SER A CA 1
ATOM 2813 C C . SER A 1 401 ? -7.282 0.267 -37.648 1.00 33.34 401 SER A C 1
ATOM 2815 O O . SER A 1 401 ? -7.445 1.335 -37.009 1.00 33.34 401 SER A O 1
#

Foldseek 3Di:
DDDDDDDDDDDDDDDDDDDDDDDDDDDDDDPPDDDQDEDEDDDDDDDDDDDDDDDDDCPDDPPDFFEEEEEEEAEECQLVPPPLAQQPPPVVSSLCARQQLLCCLQPLGADPRLDQGAGPLGAHALSLLLNLLCVVVVHHYEYEYLARSDHHSHRYHYLPHHWFYRLLQQFRGQCLVSLLQSLLSVLLPDPGQAYEYFYDYRSLQLLLLLLCQLQLHDSFGDHLDLDRPVVVSVVSSVSSCVNNVGHGNSCHLPLSSSCRGRHTSSLSNLLSNLNNNVVNNHAYEYLWASSVLSSLSSNVSVPDPDAYAYFFEPLRVPPPSRPRVVSCVVSVHHYHYAYLPLVVDDDSNSVVSVSSHRRGGSSSRVSRVSCVVVVNRSVSSVVSSRVSSVVHVVVSVPPDD

Radius of gyration: 25.18 Å; chains: 1; bounding box: 70×84×65 Å